Protein AF-A0A9P7B4D4-F1 (afdb_monomer_lite)

Foldseek 3Di:
DDDDDDDDDDDDDDDDDDDDDDDDDPPPPDDQAAEEAEEEEEEAQLDALLLQVLLVVLLVVLCCVPCVVPRRYDYDYHYDGQQVPDSLSQLLALLSSLVSVLVVVVVVQVCCCPVVVHHHAEYEYEAAAQGLSSVLNNQLLQQLDVVHVCVRHQAAYYEYELYLLLADFAADDDVSVVCLVCQLVLSANRSCLSNVNDALAFQVLPLDDDDDDDDDDDDDDDPDDDDDDDTHGRPSLVLLDPVFSSNVSLLRYNFYEFEAELDQAPPHDRCRRQLHQDNLSVQLLVQQVVQCVVVVHDDDLFGDSVSSQKDWDADPPALWTQDMDGRDPPDDDDDDDDDPPPPPPPCPPDPPPVDDPLLQDLVNDPDPSVVSNVSNVCCVPCVVVVCVVSSVVSVVSNVVSVVSSQVVCCVQPNNDSQSSCVSSPNHVVVSVVVSCVSPVVVVVVVVVPPPPPPPPVPPDDDDDDDDDDDDDDDDDDDDDDDDDDDDDDDDDDDDDDDDDDDDDDDDDDDHADDDDDDDDDDDDDDDDDPDFDQDDADVVHDSSGGDGDPSSSSSSRSVVSSPNYDYTYGYLSVQNNCSSLLSLSDVVDPSSPSNSSNSSVVSNVGDD

Organism: Rhodotorula mucilaginosa (NCBI:txid5537)

Radius of gyration: 33.35 Å; chains: 1; bounding box: 118×88×103 Å

Structure (mmCIF, N/CA/C/O backbone):
data_AF-A0A9P7B4D4-F1
#
_entry.id   AF-A0A9P7B4D4-F1
#
loop_
_atom_site.group_PDB
_atom_site.id
_atom_site.type_symbol
_atom_site.label_atom_id
_atom_site.label_alt_id
_atom_site.label_comp_id
_atom_site.label_asym_id
_atom_site.label_entity_id
_atom_site.label_seq_id
_atom_site.pdbx_PDB_ins_code
_atom_site.Cartn_x
_atom_site.Cartn_y
_atom_site.Cartn_z
_atom_site.occupancy
_atom_site.B_iso_or_equiv
_atom_site.auth_seq_id
_atom_site.auth_comp_id
_atom_site.auth_asym_id
_atom_site.auth_atom_id
_atom_site.pdbx_PDB_model_num
ATOM 1 N N . MET A 1 1 ? -53.592 37.866 4.572 1.00 34.03 1 MET A N 1
ATOM 2 C CA . MET A 1 1 ? -54.495 38.786 5.312 1.00 34.03 1 MET A CA 1
ATOM 3 C C . MET A 1 1 ? -55.635 37.975 5.930 1.00 34.03 1 MET A C 1
ATOM 5 O O . MET A 1 1 ? -55.735 36.798 5.616 1.00 34.03 1 MET A O 1
ATOM 9 N N . ARG A 1 2 ? -56.373 38.544 6.894 1.00 35.59 2 ARG A N 1
ATOM 10 C CA . ARG A 1 2 ? -57.181 37.814 7.898 1.00 35.59 2 ARG A CA 1
ATOM 11 C C . ARG A 1 2 ? -58.547 37.290 7.414 1.00 35.59 2 ARG A C 1
ATOM 13 O O . ARG A 1 2 ? -59.110 37.844 6.477 1.00 35.59 2 ARG A O 1
ATOM 20 N N . SER A 1 3 ? -59.061 36.355 8.230 1.00 31.11 3 SER A N 1
ATOM 21 C CA . SER A 1 3 ? -60.468 36.033 8.574 1.00 31.11 3 SER A CA 1
ATOM 22 C C . SER A 1 3 ? -60.905 34.637 8.102 1.00 31.11 3 SER A C 1
ATOM 24 O O . SER A 1 3 ? -60.964 34.397 6.907 1.00 31.11 3 SER A O 1
ATOM 26 N N . ALA A 1 4 ? -61.019 33.618 8.966 1.00 38.03 4 ALA A N 1
ATOM 27 C CA . ALA A 1 4 ? -61.872 33.428 10.159 1.00 38.03 4 ALA A CA 1
ATOM 28 C C . ALA A 1 4 ? -63.280 32.895 9.826 1.00 38.03 4 ALA A C 1
ATOM 30 O O . ALA A 1 4 ? -64.055 33.569 9.156 1.00 38.03 4 ALA A O 1
ATOM 31 N N . SER A 1 5 ? -63.614 31.719 10.370 1.00 34.28 5 SER A N 1
ATOM 32 C CA . SER A 1 5 ? -64.987 31.263 10.627 1.00 34.28 5 SER A CA 1
ATOM 33 C C . SER A 1 5 ? -64.995 30.241 11.776 1.00 34.28 5 SER A C 1
ATOM 35 O O . SER A 1 5 ? -63.969 29.618 12.049 1.00 34.28 5 SER A O 1
ATOM 37 N N . ILE A 1 6 ? -66.130 30.122 12.469 1.00 35.72 6 ILE A N 1
ATOM 38 C CA . ILE A 1 6 ? -66.329 29.400 13.738 1.00 35.72 6 ILE A CA 1
ATOM 39 C C . ILE A 1 6 ? -67.566 28.495 13.621 1.00 35.72 6 ILE A C 1
ATOM 41 O O . ILE A 1 6 ? -68.607 28.976 13.184 1.00 35.72 6 ILE A O 1
ATOM 45 N N . ALA A 1 7 ? -67.456 27.243 14.082 1.00 34.09 7 ALA A N 1
ATOM 46 C CA . ALA A 1 7 ? -68.512 26.407 14.693 1.00 34.09 7 ALA A CA 1
ATOM 47 C C . ALA A 1 7 ? -67.825 25.121 15.230 1.00 34.09 7 ALA A C 1
ATOM 49 O O . ALA A 1 7 ? -67.041 24.550 14.478 1.00 34.09 7 ALA A O 1
ATOM 50 N N . SER A 1 8 ? -67.877 24.636 16.483 1.00 31.42 8 SER A N 1
ATOM 51 C CA . SER A 1 8 ? -68.803 24.674 17.643 1.00 31.42 8 SER A CA 1
ATOM 52 C C . SER A 1 8 ? -69.839 23.537 17.694 1.00 31.42 8 SER A C 1
ATOM 54 O O . SER A 1 8 ? -70.574 23.402 16.721 1.00 31.42 8 SER A O 1
ATOM 56 N N . ILE A 1 9 ? -69.977 22.904 18.884 1.00 32.56 9 ILE A N 1
ATOM 57 C CA . ILE A 1 9 ? -71.101 22.045 19.367 1.00 32.56 9 ILE A CA 1
ATOM 58 C C . ILE A 1 9 ? -71.115 20.612 18.769 1.00 32.56 9 ILE A C 1
ATOM 60 O O . ILE A 1 9 ? -70.937 20.472 17.564 1.00 32.56 9 ILE A O 1
ATOM 64 N N . SER A 1 10 ? -71.321 19.501 19.502 1.00 33.03 10 SER A N 1
ATOM 65 C CA . SER A 1 10 ? -71.449 19.172 20.955 1.00 33.03 10 SER A CA 1
ATOM 66 C C . SER A 1 10 ? -71.414 17.625 21.093 1.00 33.03 10 SER A C 1
ATOM 68 O O . SER A 1 10 ? -71.948 16.966 20.204 1.00 33.03 10 SER A O 1
ATOM 70 N N . ASP A 1 11 ? -70.634 17.018 21.995 1.00 33.19 11 ASP A N 1
ATOM 71 C CA . ASP A 1 11 ? -70.982 16.530 23.361 1.00 33.19 11 ASP A CA 1
ATOM 72 C C . ASP A 1 11 ? -71.512 15.069 23.416 1.00 33.19 11 ASP A C 1
ATOM 74 O O . ASP A 1 11 ? -72.043 14.566 22.428 1.00 33.19 11 ASP A O 1
ATOM 78 N N . ASP A 1 12 ? -71.336 14.441 24.592 1.00 34.53 12 ASP A N 1
ATOM 79 C CA . ASP A 1 12 ? -71.962 13.204 25.121 1.00 34.53 12 ASP A CA 1
ATOM 80 C C . ASP A 1 12 ? -71.575 11.828 24.477 1.00 34.53 12 ASP A C 1
ATOM 82 O O . ASP A 1 12 ? -71.502 11.680 23.259 1.00 34.53 12 ASP A O 1
ATOM 86 N N . ASP A 1 13 ? -71.327 10.725 25.213 1.00 35.53 13 ASP A N 1
ATOM 87 C CA . ASP A 1 13 ? -71.170 10.559 26.672 1.00 35.53 13 ASP A CA 1
ATOM 88 C C . ASP A 1 13 ? -70.490 9.221 27.093 1.00 35.53 13 ASP A C 1
ATOM 90 O O . ASP A 1 13 ? -70.300 8.310 26.287 1.00 35.53 13 ASP A O 1
ATOM 94 N N . ASP A 1 14 ? -70.207 9.123 28.398 1.00 33.12 14 ASP A N 1
ATOM 95 C CA . ASP A 1 14 ? -70.090 7.930 29.270 1.00 33.12 14 ASP A CA 1
ATOM 96 C C . ASP A 1 14 ? -68.997 6.832 29.095 1.00 33.12 14 ASP A C 1
ATOM 98 O O . ASP A 1 14 ? -69.112 5.814 28.411 1.00 33.12 14 ASP A O 1
ATOM 102 N N . ALA A 1 15 ? -67.941 7.020 29.892 1.00 34.09 15 ALA A N 1
ATOM 103 C CA . ALA A 1 15 ? -67.413 6.116 30.927 1.00 34.09 15 ALA A CA 1
ATOM 104 C C . ALA A 1 15 ? -67.677 4.584 30.916 1.00 34.09 15 ALA A C 1
ATOM 106 O O . ALA A 1 15 ? -68.796 4.094 31.040 1.00 34.09 15 ALA A O 1
ATOM 107 N N . SER A 1 16 ? -66.594 3.820 31.143 1.00 32.81 16 SER A N 1
ATOM 108 C CA . SER A 1 16 ? -66.600 2.807 32.217 1.00 32.81 16 SER A CA 1
ATOM 109 C C . SER A 1 16 ? -65.213 2.642 32.859 1.00 32.81 16 SER A C 1
ATOM 111 O O . SER A 1 16 ? -64.184 2.638 32.185 1.00 32.81 16 SER A O 1
ATOM 113 N N . LEU A 1 17 ? -65.187 2.555 34.190 1.00 34.59 17 LEU A N 1
ATOM 114 C CA . LEU A 1 17 ? -63.979 2.408 35.007 1.00 34.59 17 LEU A CA 1
ATOM 115 C C . LEU A 1 17 ? -63.492 0.954 35.032 1.00 34.59 17 LEU A C 1
ATOM 117 O O . LEU A 1 17 ? -64.297 0.041 35.194 1.00 34.59 17 LEU A O 1
ATOM 121 N N . ASN A 1 18 ? -62.172 0.755 35.063 1.00 33.47 18 ASN A N 1
ATOM 122 C CA . ASN A 1 18 ? -61.581 -0.289 35.903 1.00 33.47 18 ASN A CA 1
ATOM 123 C C . ASN A 1 18 ? -60.125 0.038 36.256 1.00 33.47 18 ASN A C 1
ATOM 125 O O . ASN A 1 18 ? -59.271 0.166 35.383 1.00 33.47 18 ASN A O 1
ATOM 129 N N . ALA A 1 19 ? -59.849 0.155 37.554 1.00 38.03 19 ALA A N 1
ATOM 130 C CA . ALA A 1 19 ? -58.504 0.309 38.089 1.00 38.03 19 ALA A CA 1
ATOM 131 C C . ALA A 1 19 ? -58.008 -1.040 38.624 1.00 38.03 19 ALA A C 1
ATOM 133 O O . ALA A 1 19 ? -58.619 -1.617 39.521 1.00 38.03 19 ALA A O 1
ATOM 134 N N . ALA A 1 20 ? -56.872 -1.512 38.114 1.00 30.28 20 ALA A N 1
ATOM 135 C CA . ALA A 1 20 ? -56.096 -2.597 38.706 1.00 30.28 20 ALA A CA 1
ATOM 136 C C . ALA A 1 20 ? -54.604 -2.282 38.532 1.00 30.28 20 ALA A C 1
ATOM 138 O O . ALA A 1 20 ? -54.183 -1.777 37.493 1.00 30.28 20 ALA A O 1
ATOM 139 N N . ALA A 1 21 ? -53.824 -2.505 39.587 1.00 32.91 21 ALA A N 1
ATOM 140 C CA . ALA A 1 21 ? -52.443 -2.044 39.685 1.00 32.91 21 ALA A CA 1
ATOM 141 C C . ALA A 1 21 ? -51.414 -3.060 39.146 1.00 32.91 21 ALA A C 1
ATOM 143 O O . ALA A 1 21 ? -51.726 -4.225 38.928 1.00 32.91 21 ALA A O 1
ATOM 144 N N . ALA A 1 22 ? -50.161 -2.591 39.074 1.00 29.94 22 ALA A N 1
ATOM 145 C CA . ALA A 1 22 ? -48.915 -3.347 38.909 1.00 29.94 22 ALA A CA 1
ATOM 146 C C . ALA A 1 22 ? -48.637 -3.991 37.534 1.00 29.94 22 ALA A C 1
ATOM 148 O O . ALA A 1 22 ? -49.051 -5.109 37.244 1.00 29.94 22 ALA A O 1
ATOM 149 N N . THR A 1 23 ? -47.713 -3.393 36.775 1.00 28.77 23 THR A N 1
ATOM 150 C CA . THR A 1 23 ? -46.283 -3.787 36.820 1.00 28.77 23 THR A CA 1
ATOM 151 C C . THR A 1 23 ? -45.472 -2.904 35.869 1.00 28.77 23 THR A C 1
ATOM 153 O O . THR A 1 23 ? -45.767 -2.822 34.681 1.00 28.77 23 THR A O 1
ATOM 156 N N . THR A 1 24 ? -44.425 -2.252 36.377 1.00 37.12 24 THR A N 1
ATOM 157 C CA . THR A 1 24 ? -43.549 -1.383 35.579 1.00 37.12 24 THR A CA 1
ATOM 158 C C . THR A 1 24 ? -42.581 -2.213 34.732 1.00 37.12 24 THR A C 1
ATOM 160 O O . THR A 1 24 ? -41.469 -2.510 35.163 1.00 37.12 24 THR A O 1
ATOM 163 N N . THR A 1 25 ? -42.967 -2.581 33.511 1.00 31.73 25 THR A N 1
ATOM 164 C CA . THR A 1 25 ? -42.003 -3.059 32.511 1.00 31.73 25 THR A CA 1
ATOM 165 C C . THR A 1 25 ? -41.431 -1.864 31.760 1.00 31.73 25 THR A C 1
ATOM 167 O O . THR A 1 25 ? -42.049 -1.369 30.817 1.00 31.73 25 THR A O 1
ATOM 170 N N . ASN A 1 26 ? -40.235 -1.418 32.158 1.00 36.41 26 ASN A N 1
ATOM 171 C CA . ASN A 1 26 ? -39.405 -0.530 31.342 1.00 36.41 26 ASN A CA 1
ATOM 172 C C . ASN A 1 26 ? -38.947 -1.288 30.088 1.00 36.41 26 ASN A C 1
ATOM 174 O O . ASN A 1 26 ? -37.824 -1.782 30.008 1.00 36.41 26 ASN A O 1
ATOM 178 N N . GLY A 1 27 ? -39.841 -1.390 29.107 1.00 32.78 27 GLY A N 1
ATOM 179 C CA . GLY A 1 27 ? -39.503 -1.747 27.740 1.00 32.78 27 GLY A CA 1
ATOM 180 C C . GLY A 1 27 ? -38.812 -0.563 27.083 1.00 32.78 27 GLY A C 1
ATOM 181 O O . GLY A 1 27 ? -39.428 0.146 26.291 1.00 32.78 27 GLY A O 1
ATOM 182 N N . THR A 1 28 ? -37.545 -0.328 27.432 1.00 36.25 28 THR A N 1
ATOM 183 C CA . THR A 1 28 ? -36.688 0.586 26.677 1.00 36.25 28 THR A CA 1
ATOM 184 C C . THR A 1 28 ? -36.480 -0.042 25.306 1.00 36.25 28 THR A C 1
ATOM 186 O O . THR A 1 28 ? -35.585 -0.863 25.120 1.00 36.25 28 THR A O 1
ATOM 189 N N . SER A 1 29 ? -37.358 0.292 24.359 1.00 37.47 29 SER A N 1
ATOM 190 C CA . SER A 1 29 ? -37.191 -0.092 22.964 1.00 37.47 29 SER A CA 1
ATOM 191 C C . SER A 1 29 ? -35.897 0.547 22.484 1.00 37.47 29 SER A C 1
ATOM 193 O O . SER A 1 29 ? -35.862 1.751 22.233 1.00 37.47 29 SER A O 1
ATOM 195 N N . ALA A 1 30 ? -34.829 -0.247 22.394 1.00 43.88 30 ALA A N 1
ATOM 196 C CA . ALA A 1 30 ? -33.636 0.164 21.681 1.00 43.88 30 ALA A CA 1
ATOM 197 C C . ALA A 1 30 ? -34.089 0.537 20.266 1.00 43.88 30 ALA A C 1
ATOM 199 O O . ALA A 1 30 ? -34.677 -0.285 19.563 1.00 43.88 30 ALA A O 1
ATOM 200 N N . ALA A 1 31 ? -33.909 1.801 19.885 1.00 49.59 31 ALA A N 1
ATOM 201 C CA . ALA A 1 31 ? -34.084 2.183 18.496 1.00 49.59 31 ALA A CA 1
ATOM 202 C C . ALA A 1 31 ? -33.074 1.362 17.687 1.00 49.59 31 ALA A C 1
ATOM 204 O O . ALA A 1 31 ? -31.909 1.304 18.079 1.00 49.59 31 ALA A O 1
ATOM 205 N N . ASN A 1 32 ? -33.519 0.709 16.610 1.00 55.78 32 ASN A N 1
ATOM 206 C CA . ASN A 1 32 ? -32.631 -0.063 15.742 1.00 55.78 32 ASN A CA 1
ATOM 207 C C . ASN A 1 32 ? -31.576 0.885 15.153 1.00 55.78 32 ASN A C 1
ATOM 209 O O . ASN A 1 32 ? -31.845 1.584 14.174 1.00 55.78 32 ASN A O 1
ATOM 213 N N . ALA A 1 33 ? -30.397 0.929 15.774 1.00 63.62 33 ALA A N 1
ATOM 214 C CA . ALA A 1 33 ? -29.238 1.619 15.239 1.00 63.62 33 ALA A CA 1
ATOM 215 C C . ALA A 1 33 ? -28.897 0.968 13.897 1.00 63.62 33 ALA A C 1
ATOM 217 O O . ALA A 1 33 ? -28.799 -0.254 13.815 1.00 63.62 33 ALA A O 1
ATOM 218 N N . SER A 1 34 ? -28.752 1.758 12.833 1.00 85.31 34 SER A N 1
ATOM 219 C CA . SER A 1 34 ? -28.406 1.175 11.535 1.00 85.31 34 SER A CA 1
ATOM 220 C C . SER A 1 34 ? -26.972 0.662 11.574 1.00 85.31 34 SER A C 1
ATOM 222 O O . SER A 1 34 ? -26.071 1.442 11.901 1.00 85.31 34 SER A O 1
ATOM 224 N N . THR A 1 35 ? -26.759 -0.601 11.207 1.00 92.06 35 THR A N 1
ATOM 225 C CA . THR A 1 35 ? -25.421 -1.178 11.066 1.00 92.06 35 THR A CA 1
ATOM 226 C C . THR A 1 35 ? -24.634 -0.423 10.000 1.00 92.06 35 THR A C 1
ATOM 228 O O . THR A 1 35 ? -25.135 -0.121 8.910 1.00 92.06 35 THR A O 1
ATOM 231 N N . VAL A 1 36 ? -23.381 -0.110 10.318 1.00 95.62 36 VAL A N 1
ATOM 232 C CA . VAL A 1 36 ? -22.453 0.607 9.448 1.00 95.62 36 VAL A CA 1
ATOM 233 C C . VAL A 1 36 ? -21.233 -0.257 9.158 1.00 95.62 36 VAL A C 1
ATOM 235 O O . VAL A 1 36 ? -20.595 -0.809 10.058 1.00 95.62 36 VAL A O 1
ATOM 238 N N . HIS A 1 37 ? -20.880 -0.319 7.880 1.00 97.00 37 HIS A N 1
ATOM 239 C CA . HIS A 1 37 ? -19.577 -0.750 7.410 1.00 97.00 37 HIS A CA 1
ATOM 240 C C . HIS A 1 37 ? -18.694 0.484 7.215 1.00 97.00 37 HIS A C 1
ATOM 242 O O . HIS A 1 37 ? -18.912 1.276 6.299 1.00 97.00 37 HIS A O 1
ATOM 248 N N . LEU A 1 38 ? -17.685 0.651 8.070 1.00 98.38 38 LEU A N 1
ATOM 249 C CA . LEU A 1 38 ? -16.694 1.717 7.944 1.00 98.38 38 LEU A CA 1
ATOM 250 C C . LEU A 1 38 ? -15.542 1.271 7.030 1.00 98.38 38 LEU A C 1
ATOM 252 O O . LEU A 1 38 ? -14.796 0.354 7.367 1.00 98.38 38 LEU A O 1
ATOM 256 N N . CYS A 1 39 ? -15.364 1.937 5.890 1.00 98.69 39 CYS A N 1
ATOM 257 C CA . CYS A 1 39 ? -14.216 1.760 5.003 1.00 98.69 39 CYS A CA 1
ATOM 258 C C . CYS A 1 39 ? -13.269 2.964 5.090 1.00 98.69 39 CYS A C 1
ATOM 260 O O . CYS A 1 39 ? -13.620 4.077 4.692 1.00 98.69 39 CYS A O 1
ATOM 262 N N . VAL A 1 40 ? -12.044 2.731 5.560 1.00 98.81 40 VAL A N 1
ATOM 263 C CA . VAL A 1 40 ? -11.001 3.751 5.745 1.00 98.81 40 VAL A CA 1
ATOM 264 C C . VAL A 1 40 ? -10.026 3.738 4.568 1.00 98.81 40 VAL A C 1
ATOM 266 O O . VAL A 1 40 ? -9.494 2.688 4.220 1.00 98.81 40 VAL A O 1
ATOM 269 N N . ILE A 1 41 ? -9.735 4.890 3.962 1.00 98.75 41 ILE A N 1
ATOM 270 C CA . ILE A 1 41 ? -8.826 5.003 2.809 1.00 98.75 41 ILE A CA 1
ATOM 271 C C . ILE A 1 41 ? -7.621 5.890 3.154 1.00 98.75 41 ILE A C 1
ATOM 273 O O . ILE A 1 41 ? -7.781 7.048 3.545 1.00 98.75 41 ILE A O 1
ATOM 277 N N . LEU A 1 42 ? -6.407 5.356 2.977 1.00 98.25 42 LEU A N 1
ATOM 278 C CA . LEU A 1 42 ? -5.131 6.010 3.289 1.00 98.25 42 LEU A CA 1
ATOM 279 C C . LEU A 1 42 ? -4.332 6.356 2.024 1.00 98.25 42 LEU A C 1
ATOM 281 O O . LEU A 1 42 ? -4.099 5.512 1.153 1.00 98.25 42 LEU A O 1
ATOM 285 N N . HIS A 1 43 ? -3.840 7.595 1.950 1.00 96.00 43 HIS A N 1
ATOM 286 C CA . HIS A 1 43 ? -3.005 8.072 0.846 1.00 96.00 43 HIS A CA 1
ATOM 287 C C . HIS A 1 43 ? -1.509 7.726 1.012 1.00 96.00 43 HIS A C 1
ATOM 289 O O . HIS A 1 43 ? -1.021 7.411 2.096 1.00 96.00 43 HIS A O 1
ATOM 295 N N . GLY A 1 44 ? -0.755 7.844 -0.085 1.00 92.06 44 GLY A N 1
ATOM 296 C CA . GLY A 1 44 ? 0.689 7.587 -0.130 1.00 92.06 44 GLY A CA 1
ATOM 297 C C . GLY A 1 44 ? 1.578 8.757 0.311 1.00 92.06 44 GLY A C 1
ATOM 298 O O . GLY A 1 44 ? 1.095 9.841 0.651 1.00 92.06 44 GLY A O 1
ATOM 299 N N . LEU A 1 45 ? 2.899 8.539 0.246 1.00 85.75 45 LEU A N 1
ATOM 300 C CA . LEU A 1 45 ? 3.943 9.531 0.547 1.00 85.75 45 LEU A CA 1
ATOM 301 C C . LEU A 1 45 ? 3.767 10.815 -0.282 1.00 85.75 45 LEU A C 1
ATOM 303 O O . LEU A 1 45 ? 3.471 10.755 -1.474 1.00 85.75 45 LEU A O 1
ATOM 307 N N . TRP A 1 46 ? 3.940 11.973 0.368 1.00 81.88 46 TRP A N 1
ATOM 308 C CA . TRP A 1 46 ? 3.655 13.308 -0.191 1.00 81.88 46 TRP A CA 1
ATOM 309 C C . TRP A 1 46 ? 2.223 13.489 -0.733 1.00 81.88 46 TRP A C 1
ATOM 311 O O . TRP A 1 46 ? 1.975 14.392 -1.532 1.00 81.88 46 TRP A O 1
ATOM 321 N N . GLY A 1 47 ? 1.287 12.630 -0.321 1.00 84.00 47 GLY A N 1
ATOM 322 C CA . GLY A 1 47 ? -0.099 12.666 -0.762 1.00 84.00 47 GLY A CA 1
ATOM 323 C C . GLY A 1 47 ? -1.024 13.553 0.066 1.00 84.00 47 GLY A C 1
ATOM 324 O O . GLY A 1 47 ? -0.620 14.201 1.028 1.00 84.00 47 GLY A O 1
ATOM 325 N N . SER A 1 48 ? -2.287 13.547 -0.348 1.00 91.19 48 SER A N 1
ATOM 326 C CA . SER A 1 48 ? -3.434 14.142 0.335 1.00 91.19 48 SER A CA 1
ATOM 327 C C . SER A 1 48 ? -4.687 13.303 0.025 1.00 91.19 48 SER A C 1
ATOM 329 O O . SER A 1 48 ? -4.634 12.478 -0.895 1.00 91.19 48 SER A O 1
ATOM 331 N N . PRO A 1 49 ? -5.825 13.513 0.714 1.00 94.38 49 PRO A N 1
ATOM 332 C CA . PRO A 1 49 ? -7.092 12.840 0.405 1.00 94.38 49 PRO A CA 1
ATOM 333 C C . PRO A 1 49 ? -7.505 12.901 -1.076 1.00 94.38 49 PRO A C 1
ATOM 335 O O . PRO A 1 49 ? -8.026 11.928 -1.615 1.00 94.38 49 PRO A O 1
ATOM 338 N N . ALA A 1 50 ? -7.191 13.997 -1.779 1.00 94.62 50 ALA A N 1
ATOM 339 C CA . ALA A 1 50 ? -7.501 14.158 -3.203 1.00 94.62 50 ALA A CA 1
ATOM 340 C C . ALA A 1 50 ? -6.845 13.088 -4.100 1.00 94.62 50 ALA A C 1
ATOM 342 O O . ALA A 1 50 ? -7.418 12.697 -5.112 1.00 94.62 50 ALA A O 1
ATOM 343 N N . HIS A 1 51 ? -5.674 12.565 -3.716 1.00 94.38 51 HIS A N 1
ATOM 344 C CA . HIS A 1 51 ? -4.955 11.526 -4.466 1.00 94.38 51 HIS A CA 1
ATOM 345 C C . HIS A 1 51 ? -5.624 10.145 -4.428 1.00 94.38 51 HIS A C 1
ATOM 347 O O . HIS A 1 51 ? -5.231 9.265 -5.192 1.00 94.38 51 HIS A O 1
ATOM 353 N N . VAL A 1 52 ? -6.591 9.944 -3.532 1.00 96.94 52 VAL A N 1
ATOM 354 C CA . VAL A 1 52 ? -7.365 8.703 -3.383 1.00 96.94 52 VAL A CA 1
ATOM 355 C C . VAL A 1 52 ? -8.872 8.946 -3.529 1.00 96.94 52 VAL A C 1
ATOM 357 O O . VAL A 1 52 ? -9.661 8.033 -3.307 1.00 96.94 52 VAL A O 1
ATOM 360 N N . ALA A 1 53 ? -9.284 10.148 -3.954 1.00 96.56 53 ALA A N 1
ATOM 361 C CA . ALA A 1 53 ? -10.692 10.507 -4.124 1.00 96.56 53 ALA A CA 1
ATOM 362 C C . ALA A 1 53 ? -11.432 9.534 -5.057 1.00 96.56 53 ALA A C 1
ATOM 364 O O . ALA A 1 53 ? -12.516 9.079 -4.718 1.00 96.56 53 ALA A O 1
ATOM 365 N N . TYR A 1 54 ? -10.803 9.096 -6.156 1.00 97.88 54 TYR A N 1
ATOM 366 C CA . TYR A 1 54 ? -11.447 8.153 -7.076 1.00 97.88 54 TYR A CA 1
ATOM 367 C C . TYR A 1 54 ? -11.725 6.768 -6.461 1.00 97.88 54 TYR A C 1
ATOM 369 O O . TYR A 1 54 ? -12.694 6.125 -6.856 1.00 97.88 54 TYR A O 1
ATOM 377 N N . LEU A 1 55 ? -10.935 6.318 -5.472 1.00 98.38 55 LEU A N 1
ATOM 378 C CA . LEU A 1 55 ? -11.242 5.094 -4.715 1.00 98.38 55 LEU A CA 1
ATOM 379 C C . LEU A 1 55 ? -12.550 5.271 -3.931 1.00 98.38 55 LEU A C 1
ATOM 381 O O . LEU A 1 55 ? -13.423 4.411 -4.004 1.00 98.38 55 LEU A O 1
ATOM 385 N N . LYS A 1 56 ? -12.720 6.414 -3.248 1.00 98.19 56 LYS A N 1
ATOM 386 C CA . LYS A 1 56 ? -13.970 6.764 -2.554 1.00 98.19 56 LYS A CA 1
ATOM 387 C C . LYS A 1 56 ? -15.145 6.877 -3.527 1.00 98.19 56 LYS A C 1
ATOM 389 O O . LYS A 1 56 ? -16.170 6.239 -3.310 1.00 98.19 56 LYS A O 1
ATOM 394 N N . ASP A 1 57 ? -14.993 7.652 -4.597 1.00 97.94 57 ASP A N 1
ATOM 395 C CA . ASP A 1 57 ? -16.071 7.942 -5.551 1.00 97.94 57 ASP A CA 1
ATOM 396 C C . ASP A 1 57 ? -16.510 6.696 -6.337 1.00 97.94 57 ASP A C 1
ATOM 398 O O . ASP A 1 57 ? -17.651 6.603 -6.787 1.00 97.94 57 ASP A O 1
ATOM 402 N N . SER A 1 58 ? -15.609 5.734 -6.545 1.00 98.00 58 SER A N 1
ATOM 403 C CA . SER A 1 58 ? -15.945 4.442 -7.146 1.00 98.00 58 SER A CA 1
ATOM 404 C C . SER A 1 58 ? -16.637 3.510 -6.160 1.00 98.00 58 SER A C 1
ATOM 406 O O . SER A 1 58 ? -17.689 2.959 -6.483 1.00 98.00 58 SER A O 1
ATOM 408 N N . LEU A 1 59 ? -16.116 3.404 -4.934 1.00 97.94 59 LEU A N 1
ATOM 409 C CA . LEU A 1 59 ? -16.711 2.563 -3.900 1.00 97.94 59 LEU A CA 1
ATOM 410 C C . LEU A 1 59 ? -18.127 3.021 -3.519 1.00 97.94 59 LEU A C 1
ATOM 412 O O . LEU A 1 59 ? -19.017 2.184 -3.402 1.00 97.94 59 LEU A O 1
ATOM 416 N N . LEU A 1 60 ? -18.366 4.332 -3.399 1.00 97.12 60 LEU A N 1
ATOM 417 C CA . LEU A 1 60 ? -19.705 4.873 -3.138 1.00 97.12 60 LEU A CA 1
ATOM 418 C C . LEU A 1 60 ? -20.688 4.562 -4.276 1.00 97.12 60 LEU A C 1
ATOM 420 O O . LEU A 1 60 ? -21.785 4.087 -4.005 1.00 97.12 60 LEU A O 1
ATOM 424 N N . ARG A 1 61 ? -20.284 4.724 -5.546 1.00 96.31 61 ARG A N 1
ATOM 425 C CA . ARG A 1 61 ? -21.128 4.342 -6.696 1.00 96.31 61 ARG A CA 1
ATOM 426 C C . ARG A 1 61 ? -21.461 2.850 -6.719 1.00 96.31 61 ARG A C 1
ATOM 428 O O . ARG A 1 61 ? -22.552 2.484 -7.135 1.00 96.31 61 ARG A O 1
ATOM 435 N N . GLN A 1 62 ? -20.537 1.982 -6.309 1.00 94.94 62 GLN A N 1
ATOM 436 C CA . GLN A 1 62 ? -20.804 0.540 -6.240 1.00 94.94 62 GLN A CA 1
ATOM 437 C C . GLN A 1 62 ? -21.698 0.187 -5.044 1.00 94.94 62 GLN A C 1
ATOM 439 O O . GLN A 1 62 ? -22.597 -0.636 -5.192 1.00 94.94 62 GLN A O 1
ATOM 444 N N . ALA A 1 63 ? -21.536 0.868 -3.905 1.00 93.50 63 ALA A N 1
ATOM 445 C CA . ALA A 1 63 ? -22.444 0.753 -2.765 1.00 93.50 63 ALA A CA 1
ATOM 446 C C . ALA A 1 63 ? -23.882 1.147 -3.143 1.00 93.50 63 ALA A C 1
ATOM 448 O O . ALA A 1 63 ? -24.811 0.398 -2.858 1.00 93.50 63 ALA A O 1
ATOM 449 N N . GLU A 1 64 ? -24.067 2.269 -3.847 1.00 92.38 64 GLU A N 1
ATOM 450 C CA . GLU A 1 64 ? -25.376 2.721 -4.348 1.00 92.38 64 GLU A CA 1
ATOM 451 C C . GLU A 1 64 ? -26.058 1.689 -5.261 1.00 92.38 64 GLU A C 1
ATOM 453 O O . GLU A 1 64 ? -27.282 1.598 -5.263 1.00 92.38 64 GLU A O 1
ATOM 458 N N . LEU A 1 65 ? -25.289 0.897 -6.017 1.00 90.62 65 LEU A N 1
ATOM 459 C CA . LEU A 1 65 ? -25.816 -0.146 -6.904 1.00 90.62 65 LEU A CA 1
ATOM 460 C C . LEU A 1 65 ? -26.096 -1.472 -6.181 1.00 90.62 65 LEU A C 1
ATOM 462 O O . LEU A 1 65 ? -27.074 -2.139 -6.508 1.00 90.62 65 LEU A O 1
ATOM 466 N N . GLN A 1 66 ? -25.245 -1.876 -5.233 1.00 86.44 66 GLN A N 1
ATOM 467 C CA . GLN A 1 66 ? -25.337 -3.188 -4.572 1.00 86.44 66 GLN A CA 1
ATOM 468 C C . GLN A 1 66 ? -26.171 -3.173 -3.281 1.00 86.44 66 GLN A C 1
ATOM 470 O O . GLN A 1 66 ? -26.712 -4.207 -2.896 1.00 86.44 66 GLN A O 1
ATOM 475 N N . LEU A 1 67 ? -26.304 -2.017 -2.623 1.00 84.69 67 LEU A N 1
ATOM 476 C CA . LEU A 1 67 ? -27.068 -1.849 -1.381 1.00 84.69 67 LEU A CA 1
ATOM 477 C C . LEU A 1 67 ? -28.434 -1.175 -1.589 1.00 84.69 67 LEU A C 1
ATOM 479 O O . LEU A 1 67 ? -29.146 -0.971 -0.612 1.00 84.69 67 LEU A O 1
ATOM 483 N N . ALA A 1 68 ? -28.832 -0.870 -2.832 1.00 76.12 68 ALA A N 1
ATOM 484 C CA . ALA A 1 68 ? -30.108 -0.212 -3.151 1.00 76.12 68 ALA A CA 1
ATOM 485 C C . ALA A 1 68 ? -31.338 -0.892 -2.515 1.00 76.12 68 ALA A C 1
ATOM 487 O O . ALA A 1 68 ? -32.246 -0.207 -2.046 1.00 76.12 68 ALA A O 1
ATOM 488 N N . ASP A 1 69 ? -31.334 -2.229 -2.469 1.00 69.81 69 ASP A N 1
ATOM 489 C CA . ASP A 1 69 ? -32.410 -3.057 -1.909 1.00 69.81 69 ASP A CA 1
ATOM 490 C C . ASP A 1 69 ? -32.102 -3.581 -0.484 1.00 69.81 69 ASP A C 1
ATOM 492 O O . ASP A 1 69 ? -32.903 -4.318 0.094 1.00 69.81 69 ASP A O 1
ATOM 496 N N . SER A 1 70 ? -30.946 -3.232 0.100 1.00 67.38 70 SER A N 1
ATOM 497 C CA . SER A 1 70 ? -30.486 -3.741 1.401 1.00 67.38 70 SER A CA 1
ATOM 498 C C . SER A 1 70 ? -30.722 -2.723 2.517 1.00 67.38 70 SER A C 1
ATOM 500 O O . SER A 1 70 ? -30.010 -1.729 2.638 1.00 67.38 70 SER A O 1
ATOM 502 N N . ALA A 1 71 ? -31.724 -2.976 3.362 1.00 64.75 71 ALA A N 1
ATOM 503 C CA . ALA A 1 71 ? -32.103 -2.059 4.440 1.00 64.75 71 ALA A CA 1
ATOM 504 C C . ALA A 1 71 ? -31.175 -2.103 5.674 1.00 64.75 71 ALA A C 1
ATOM 506 O O . ALA A 1 71 ? -31.178 -1.155 6.461 1.00 64.75 71 ALA A O 1
ATOM 507 N N . ASP A 1 72 ? -30.399 -3.179 5.852 1.00 76.81 72 ASP A N 1
ATOM 508 C CA . ASP A 1 72 ? -29.743 -3.480 7.134 1.00 76.81 72 ASP A CA 1
ATOM 509 C C . ASP A 1 72 ? -28.338 -2.878 7.297 1.00 76.81 72 ASP A C 1
ATOM 511 O O . ASP A 1 72 ? -27.937 -2.604 8.422 1.00 76.81 72 ASP A O 1
ATOM 515 N N . THR A 1 73 ? -27.562 -2.652 6.227 1.00 85.44 73 THR A N 1
ATOM 516 C CA . THR A 1 73 ? -26.165 -2.170 6.335 1.00 85.44 73 THR A CA 1
ATOM 517 C C . THR A 1 73 ? -25.885 -0.978 5.425 1.00 85.44 73 THR A C 1
ATOM 519 O O . THR A 1 73 ? -26.039 -1.063 4.209 1.00 85.44 73 THR A O 1
ATOM 522 N N . LYS A 1 74 ? -25.396 0.121 6.009 1.00 91.81 74 LYS A N 1
ATOM 523 C CA . LYS A 1 74 ? -24.908 1.312 5.291 1.00 91.81 74 LYS A CA 1
ATOM 524 C C . LYS A 1 74 ? -23.386 1.283 5.161 1.00 91.81 74 LYS A C 1
ATOM 526 O O . LYS A 1 74 ? -22.700 0.873 6.092 1.00 91.81 74 LYS A O 1
ATOM 531 N N . LEU A 1 75 ? -22.843 1.802 4.061 1.00 95.06 75 LEU A N 1
ATOM 532 C CA . LEU A 1 75 ? -21.401 2.031 3.920 1.00 95.06 75 LEU A CA 1
ATOM 533 C C . LEU A 1 75 ? -21.030 3.474 4.301 1.00 95.06 75 LEU A C 1
ATOM 535 O O . LEU A 1 75 ? -21.519 4.421 3.687 1.00 95.06 75 LEU A O 1
ATOM 539 N N . ALA A 1 76 ? -20.092 3.637 5.234 1.00 96.25 76 ALA A N 1
ATOM 540 C CA . ALA A 1 76 ? -19.411 4.900 5.515 1.00 96.25 76 ALA A CA 1
ATOM 541 C C . ALA A 1 76 ? -17.988 4.864 4.930 1.00 96.25 76 ALA A C 1
ATOM 543 O O . ALA A 1 76 ? -17.207 3.969 5.251 1.00 96.25 76 ALA A O 1
ATOM 544 N N . VAL A 1 77 ? -17.626 5.829 4.072 1.00 97.94 77 VAL A N 1
ATOM 545 C CA . VAL A 1 77 ? -16.287 5.898 3.447 1.00 97.94 77 VAL A CA 1
ATOM 546 C C . VAL A 1 77 ? -15.503 7.109 3.951 1.00 97.94 77 VAL A C 1
ATOM 548 O O . VAL A 1 77 ? -15.700 8.247 3.492 1.00 97.94 77 VAL A O 1
ATOM 551 N N . PHE A 1 78 ? -14.568 6.835 4.857 1.00 97.94 78 PHE A N 1
ATOM 552 C CA . PHE A 1 78 ? -13.689 7.810 5.491 1.00 97.94 78 PHE A CA 1
ATOM 553 C C . PHE A 1 78 ? -12.326 7.856 4.788 1.00 97.94 78 PHE A C 1
ATOM 555 O O . PHE A 1 78 ? -11.659 6.837 4.623 1.00 97.94 78 PHE A O 1
ATOM 562 N N . VAL A 1 79 ? -11.885 9.044 4.367 1.00 97.81 79 VAL A N 1
ATOM 563 C CA . VAL A 1 79 ? -10.560 9.239 3.753 1.00 97.81 79 VAL A CA 1
ATOM 564 C C . VAL A 1 79 ? -9.689 9.994 4.745 1.00 97.81 79 VAL A C 1
ATOM 566 O O . VAL A 1 79 ? -9.924 11.175 4.991 1.00 97.81 79 VAL A O 1
ATOM 569 N N . SER A 1 80 ? -8.685 9.311 5.291 1.00 95.81 80 SER A N 1
ATOM 570 C CA . SER A 1 80 ? -7.839 9.845 6.359 1.00 95.81 80 SER A CA 1
ATOM 571 C C . SER A 1 80 ? -7.056 11.081 5.910 1.00 95.81 80 SER A C 1
ATOM 573 O O . SER A 1 80 ? -6.416 11.086 4.849 1.00 95.81 80 SER A O 1
ATOM 575 N N . ALA A 1 81 ? -7.077 12.118 6.748 1.00 93.38 81 ALA A N 1
ATOM 576 C CA . ALA A 1 81 ? -6.332 13.359 6.560 1.00 93.38 81 ALA A CA 1
ATOM 577 C C . ALA A 1 81 ? -5.111 13.463 7.493 1.00 93.38 81 ALA A C 1
ATOM 579 O O . ALA A 1 81 ? -4.232 14.290 7.227 1.00 93.38 81 ALA A O 1
ATOM 580 N N . ALA A 1 82 ? -5.007 12.589 8.502 1.00 86.69 82 ALA A N 1
ATOM 581 C CA . ALA A 1 82 ? -4.003 12.523 9.571 1.00 86.69 82 ALA A CA 1
ATOM 582 C C . ALA A 1 82 ? -2.565 12.827 9.135 1.00 86.69 82 ALA A C 1
ATOM 584 O O . ALA A 1 82 ? -1.793 13.477 9.844 1.00 86.69 82 ALA A O 1
ATOM 585 N N . ASN A 1 83 ? -2.191 12.328 7.958 1.00 88.56 83 ASN A N 1
ATOM 586 C CA . ASN A 1 83 ? -0.833 12.396 7.433 1.00 88.56 83 ASN A CA 1
ATOM 587 C C . ASN A 1 83 ? -0.688 13.334 6.215 1.00 88.56 83 ASN A C 1
ATOM 589 O O . ASN A 1 83 ? 0.361 13.349 5.565 1.00 88.56 83 ASN A O 1
ATOM 593 N N . SER A 1 84 ? -1.712 14.150 5.937 1.00 84.81 84 SER A N 1
ATOM 594 C CA . SER A 1 84 ? -1.756 15.143 4.850 1.00 84.81 84 SER A CA 1
ATOM 595 C C . SER A 1 84 ? -1.434 16.577 5.296 1.00 84.81 84 SER A C 1
ATOM 597 O O . SER A 1 84 ? -1.014 17.391 4.471 1.00 84.81 84 SER A O 1
ATOM 599 N N . THR A 1 85 ? -1.547 16.876 6.598 1.00 74.50 85 THR A N 1
ATOM 600 C CA . THR A 1 85 ? -1.370 18.210 7.219 1.00 74.50 85 THR A CA 1
ATOM 601 C C . THR A 1 85 ? -0.066 18.909 6.819 1.00 74.50 85 THR A C 1
ATOM 603 O O . THR A 1 85 ? 0.011 20.133 6.733 1.00 74.50 85 THR A O 1
ATOM 606 N N . SER A 1 86 ? 0.983 18.139 6.525 1.00 71.94 86 SER A N 1
ATOM 607 C CA . SER A 1 86 ? 2.101 18.602 5.704 1.00 71.94 86 SER A CA 1
ATOM 608 C C . SER A 1 86 ? 2.782 17.419 5.025 1.00 71.94 86 SER A C 1
ATOM 610 O O . SER A 1 86 ? 2.787 16.314 5.569 1.00 71.94 86 SER A O 1
ATOM 612 N N . SER A 1 87 ? 3.466 17.667 3.902 1.00 64.88 87 SER A N 1
ATOM 613 C CA . SER A 1 87 ? 4.237 16.648 3.167 1.00 64.88 87 SER A CA 1
ATOM 614 C C . SER A 1 87 ? 5.263 15.886 4.022 1.00 64.88 87 SER A C 1
ATOM 616 O O . SER A 1 87 ? 5.730 14.833 3.598 1.00 64.88 87 SER A O 1
ATOM 618 N N . GLY A 1 88 ? 5.643 16.422 5.188 1.00 75.06 88 GLY A N 1
ATOM 619 C CA . GLY A 1 88 ? 6.591 15.811 6.115 1.00 75.06 88 GLY A CA 1
ATOM 620 C C . GLY A 1 88 ? 5.980 14.920 7.199 1.00 75.06 88 GLY A C 1
ATOM 621 O O . GLY A 1 88 ? 6.752 14.284 7.904 1.00 75.06 88 GLY A O 1
ATOM 622 N N . HIS A 1 89 ? 4.653 14.846 7.373 1.00 81.38 89 HIS A N 1
ATOM 623 C CA . HIS A 1 89 ? 4.057 13.991 8.421 1.00 81.38 89 HIS A CA 1
ATOM 624 C C . HIS A 1 89 ? 4.344 12.505 8.168 1.00 81.38 89 HIS A C 1
ATOM 626 O O . HIS A 1 89 ? 4.702 11.782 9.091 1.00 81.38 89 HIS A O 1
ATOM 632 N N . LEU A 1 90 ? 4.336 12.091 6.897 1.00 82.06 90 LEU A N 1
ATOM 633 C CA . LEU A 1 90 ? 4.743 10.752 6.459 1.00 82.06 90 LEU A CA 1
ATOM 634 C C . LEU A 1 90 ? 6.256 10.475 6.556 1.00 82.06 90 LEU A C 1
ATOM 636 O O . LEU A 1 90 ? 6.701 9.438 6.075 1.00 82.06 90 LEU A O 1
ATOM 640 N N . TYR A 1 91 ? 7.069 11.364 7.141 1.00 86.94 91 TYR A N 1
ATOM 641 C CA . TYR A 1 91 ? 8.483 11.088 7.457 1.00 86.94 91 TYR A CA 1
ATOM 642 C C . TYR A 1 91 ? 8.651 10.540 8.888 1.00 86.94 91 TYR A C 1
ATOM 644 O O . TYR A 1 91 ? 9.718 10.034 9.239 1.00 86.94 91 TYR A O 1
ATOM 652 N N . ASP A 1 92 ? 7.596 10.624 9.705 1.00 88.19 92 ASP A N 1
ATOM 653 C CA . ASP A 1 92 ? 7.631 10.354 11.145 1.00 88.19 92 ASP A CA 1
ATOM 654 C C . ASP A 1 92 ? 7.718 8.863 11.511 1.00 88.19 92 ASP A C 1
ATOM 656 O O . ASP A 1 92 ? 7.799 8.536 12.688 1.00 88.19 92 ASP A O 1
ATOM 660 N N . GLY A 1 93 ? 7.747 7.969 10.523 1.00 91.38 93 GLY A N 1
ATOM 661 C CA . GLY A 1 93 ? 7.721 6.522 10.700 1.00 91.38 93 GLY A CA 1
ATOM 662 C C . GLY A 1 93 ? 6.315 5.932 10.593 1.00 91.38 93 GLY A C 1
ATOM 663 O O . GLY A 1 93 ? 5.322 6.604 10.877 1.00 91.38 93 GLY A O 1
ATOM 664 N N . PHE A 1 94 ? 6.221 4.678 10.144 1.00 94.25 94 PHE A N 1
ATOM 665 C CA . PHE A 1 94 ? 4.952 3.962 9.948 1.00 94.25 94 PHE A CA 1
ATOM 666 C C . PHE A 1 94 ? 4.136 3.894 11.243 1.00 94.25 94 PHE A C 1
ATOM 668 O O . PHE A 1 94 ? 2.921 4.054 11.210 1.00 94.25 94 PHE A O 1
ATOM 675 N N . ASP A 1 95 ? 4.839 3.721 12.358 1.00 93.19 95 ASP A N 1
ATOM 676 C CA . ASP A 1 95 ? 4.360 3.704 13.734 1.00 93.19 95 ASP A CA 1
ATOM 677 C C . ASP A 1 95 ? 3.656 5.016 14.120 1.00 93.19 95 ASP A C 1
ATOM 679 O O . ASP A 1 95 ? 2.459 5.019 14.409 1.00 93.19 95 ASP A O 1
ATOM 683 N N . VAL A 1 96 ? 4.341 6.160 14.013 1.00 93.31 96 VAL A N 1
ATOM 684 C CA . VAL A 1 96 ? 3.742 7.473 14.335 1.00 93.31 96 VAL A CA 1
ATOM 685 C C . VAL A 1 96 ? 2.636 7.857 13.345 1.00 93.31 96 VAL A C 1
ATOM 687 O O . VAL A 1 96 ? 1.654 8.496 13.723 1.00 93.31 96 VAL A O 1
ATOM 690 N N . CYS A 1 97 ? 2.767 7.469 12.074 1.00 94.94 97 CYS A N 1
ATOM 691 C CA . CYS A 1 97 ? 1.735 7.718 11.067 1.00 94.94 97 CYS A CA 1
ATOM 692 C C . CYS A 1 97 ? 0.462 6.904 11.331 1.00 94.94 97 CYS A C 1
ATOM 694 O O . CYS A 1 97 ? -0.632 7.406 11.073 1.00 94.94 97 CYS A O 1
ATOM 696 N N . ALA A 1 98 ? 0.600 5.675 11.831 1.00 96.44 98 ALA A N 1
ATOM 697 C CA . ALA A 1 98 ? -0.514 4.785 12.126 1.00 96.44 98 ALA A CA 1
ATOM 698 C C . ALA A 1 98 ? -1.261 5.181 13.398 1.00 96.44 98 ALA A C 1
ATOM 700 O O . ALA A 1 98 ? -2.484 5.132 13.387 1.00 96.44 98 ALA A O 1
ATOM 701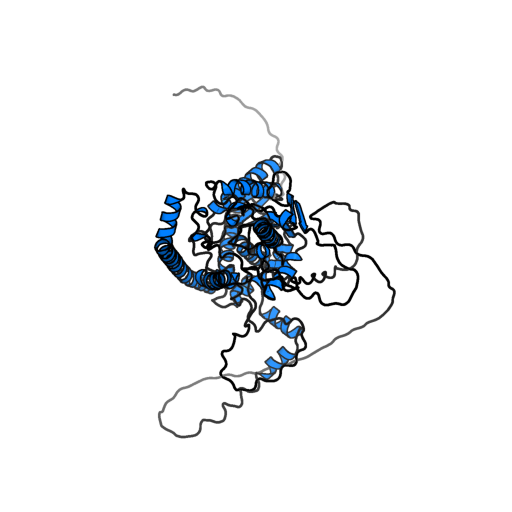 N N . GLU A 1 99 ? -0.577 5.655 14.443 1.00 94.94 99 GLU A N 1
ATOM 702 C CA . GLU A 1 99 ? -1.250 6.192 15.638 1.00 94.94 99 GLU A CA 1
ATOM 703 C C . GLU A 1 99 ? -2.235 7.312 15.286 1.00 94.94 99 GLU A C 1
ATOM 705 O O . GLU A 1 99 ? -3.384 7.266 15.706 1.00 94.94 99 GLU A O 1
ATOM 710 N N . ARG A 1 100 ? -1.844 8.261 14.424 1.00 95.38 100 ARG A N 1
ATOM 711 C CA . ARG A 1 100 ? -2.752 9.336 13.975 1.00 95.38 100 ARG A CA 1
ATOM 712 C C . ARG A 1 100 ? -3.932 8.825 13.151 1.00 95.38 100 ARG A C 1
ATOM 714 O O . ARG A 1 100 ? -5.018 9.384 13.222 1.00 95.38 100 ARG A O 1
ATOM 721 N N . VAL A 1 101 ? -3.713 7.787 12.340 1.00 97.56 101 VAL A N 1
ATOM 722 C CA . VAL A 1 101 ? -4.793 7.133 11.585 1.00 97.56 101 VAL A CA 1
ATOM 723 C C . VAL A 1 101 ? -5.757 6.447 12.548 1.00 97.56 101 VAL A C 1
ATOM 725 O O . VAL A 1 101 ? -6.960 6.541 12.359 1.00 97.56 101 VAL A O 1
ATOM 728 N N . VAL A 1 102 ? -5.249 5.799 13.595 1.00 97.81 102 VAL A N 1
ATOM 729 C CA . VAL A 1 102 ? -6.070 5.160 14.629 1.00 97.81 102 VAL A CA 1
ATOM 730 C C . VAL A 1 102 ? -6.850 6.199 15.443 1.00 97.81 102 VAL A C 1
ATOM 732 O O . VAL A 1 102 ? -8.032 5.985 15.681 1.00 97.81 102 VAL A O 1
ATOM 735 N N . GLU A 1 103 ? -6.248 7.345 15.775 1.00 96.50 103 GLU A N 1
ATOM 736 C CA . GLU A 1 103 ? -6.945 8.486 16.394 1.00 96.50 103 GLU A CA 1
ATOM 737 C C . GLU A 1 103 ? -8.094 9.014 15.508 1.00 96.50 103 GLU A C 1
ATOM 739 O O . GLU A 1 103 ? -9.178 9.288 16.018 1.00 96.50 103 GLU A O 1
ATOM 744 N N . GLU A 1 104 ? -7.905 9.107 14.183 1.00 97.69 104 GLU A N 1
ATOM 745 C CA . GLU A 1 104 ? -8.990 9.456 13.248 1.00 97.69 104 GLU A CA 1
ATOM 746 C C . GLU A 1 104 ? -10.062 8.357 13.123 1.00 97.69 104 GLU A C 1
ATOM 748 O O . GLU A 1 104 ? -11.239 8.679 12.987 1.00 97.69 104 GLU A O 1
ATOM 753 N N . ILE A 1 105 ? -9.686 7.074 13.184 1.00 98.44 105 ILE A N 1
ATOM 754 C CA . ILE A 1 105 ? -10.639 5.949 13.154 1.00 98.44 105 ILE A CA 1
ATOM 755 C C . ILE A 1 105 ? -11.529 5.966 14.397 1.00 98.44 105 ILE A C 1
ATOM 757 O O . ILE A 1 105 ? -12.742 5.829 14.269 1.00 98.44 105 ILE A O 1
ATOM 761 N N . ASP A 1 106 ? -10.945 6.153 15.582 1.00 97.81 106 ASP A N 1
ATOM 762 C CA . ASP A 1 106 ? -11.701 6.228 16.836 1.00 97.81 106 ASP A CA 1
ATOM 763 C C . ASP A 1 106 ? -12.678 7.413 16.822 1.00 97.81 106 ASP A C 1
ATOM 765 O O . ASP A 1 106 ? -13.850 7.246 17.161 1.00 97.81 106 ASP A O 1
ATOM 769 N N . ALA A 1 107 ? -12.226 8.581 16.350 1.00 98.00 107 ALA A N 1
ATOM 770 C CA . ALA A 1 107 ? -13.069 9.765 16.210 1.00 98.00 107 ALA A CA 1
ATOM 771 C C . ALA A 1 107 ? -14.215 9.566 15.200 1.00 98.00 107 ALA A C 1
ATOM 773 O O . ALA A 1 107 ? -15.333 9.998 15.463 1.00 98.00 107 ALA A O 1
ATOM 774 N N . GLU A 1 108 ? -13.981 8.896 14.067 1.00 97.88 108 GLU A N 1
ATOM 775 C CA . GLU A 1 108 ? -15.038 8.621 13.081 1.00 97.88 108 GLU A CA 1
ATOM 776 C C . GLU A 1 108 ? -16.048 7.578 13.591 1.00 97.88 108 GLU A C 1
ATOM 778 O O . GLU A 1 108 ? -17.247 7.726 13.356 1.00 97.88 108 GLU A O 1
ATOM 783 N N . VAL A 1 109 ? -15.607 6.562 14.344 1.00 97.50 109 VAL A N 1
ATOM 784 C CA . VAL A 1 109 ? -16.512 5.608 15.016 1.00 97.50 109 VAL A CA 1
ATOM 785 C C . VAL A 1 109 ? -17.385 6.324 16.056 1.00 97.50 109 VAL A C 1
ATOM 787 O O . VAL A 1 109 ? -18.598 6.107 16.085 1.00 97.50 109 VAL A O 1
ATOM 790 N N . GLU A 1 110 ? -16.806 7.212 16.872 1.00 96.88 110 GLU A N 1
ATOM 791 C CA . GLU A 1 110 ? -17.557 8.037 17.830 1.00 96.88 110 GLU A CA 1
ATOM 792 C C . GLU A 1 110 ? -18.535 8.985 17.120 1.00 96.88 110 GLU A C 1
ATOM 794 O O . GLU A 1 110 ? -19.684 9.125 17.549 1.00 96.88 110 GLU A O 1
ATOM 799 N N . ARG A 1 111 ? -18.126 9.590 16.000 1.00 97.12 111 ARG A N 1
ATOM 800 C CA . ARG A 1 111 ? -18.967 10.477 15.187 1.00 97.12 111 ARG A CA 1
ATOM 801 C C . ARG A 1 111 ? -20.176 9.741 14.601 1.00 97.12 111 ARG A C 1
ATOM 803 O O . ARG A 1 111 ? -21.301 10.211 14.745 1.00 97.12 111 ARG A O 1
ATOM 810 N N . ILE A 1 112 ? -19.976 8.561 14.011 1.00 96.19 112 ILE A N 1
ATOM 811 C CA . ILE A 1 112 ? -21.061 7.716 13.479 1.00 96.19 112 ILE A CA 1
ATOM 812 C C . ILE A 1 112 ? -22.057 7.331 14.590 1.00 96.19 112 ILE A C 1
ATOM 814 O O . ILE A 1 112 ? -23.272 7.391 14.383 1.00 96.19 112 ILE A O 1
ATOM 818 N N . ALA A 1 113 ? -21.563 6.991 15.783 1.00 94.69 113 ALA A N 1
ATOM 819 C CA . ALA A 1 113 ? -22.414 6.638 16.918 1.00 94.69 113 ALA A CA 1
ATOM 820 C C . ALA A 1 113 ? -23.199 7.836 17.484 1.00 94.69 113 ALA A C 1
ATOM 822 O O . ALA A 1 113 ? -24.377 7.700 17.815 1.00 94.69 113 ALA A O 1
ATOM 823 N N . SER A 1 114 ? -22.563 9.005 17.596 1.00 94.31 114 SER A N 1
ATOM 824 C CA . SER A 1 114 ? -23.129 10.185 18.269 1.00 94.31 114 SER A CA 1
ATOM 825 C C . SER A 1 114 ? -23.958 11.102 17.362 1.00 94.31 114 SER A C 1
ATOM 827 O O . SER A 1 114 ? -24.969 11.637 17.818 1.00 94.31 114 SER A O 1
ATOM 829 N N . GLU A 1 115 ? -23.572 11.276 16.095 1.00 92.81 115 GLU A N 1
ATOM 830 C CA . GLU A 1 115 ? -24.254 12.165 15.141 1.00 92.81 115 GLU A CA 1
ATOM 831 C C . GLU A 1 115 ? -25.283 11.426 14.274 1.00 92.81 115 GLU A C 1
ATOM 833 O O . GLU A 1 115 ? -26.347 11.971 13.981 1.00 92.81 115 GLU A O 1
ATOM 838 N N . GLU A 1 116 ? -24.978 10.193 13.855 1.00 89.31 116 GLU A N 1
ATOM 839 C CA . GLU A 1 116 ? -25.811 9.426 12.912 1.00 89.31 116 GLU A CA 1
ATOM 840 C C . GLU A 1 116 ? -26.643 8.324 13.589 1.00 89.31 116 GLU A C 1
ATOM 842 O O . GLU A 1 116 ? -27.542 7.760 12.960 1.00 89.31 116 GLU A O 1
ATOM 847 N N . GLY A 1 117 ? -26.360 8.005 14.859 1.00 88.31 117 GLY A N 1
ATOM 848 C CA . GLY A 1 117 ? -26.992 6.894 15.580 1.00 88.31 117 GLY A CA 1
ATOM 849 C C . GLY A 1 117 ? -26.682 5.519 14.974 1.00 88.31 117 GLY A C 1
ATOM 850 O O . GLY A 1 117 ? -27.463 4.580 15.142 1.00 88.31 117 GLY A O 1
ATOM 851 N N . GLY A 1 118 ? -25.586 5.406 14.218 1.00 91.31 118 GLY A N 1
ATOM 852 C CA . GLY A 1 118 ? -25.141 4.164 13.591 1.00 91.31 118 GLY A CA 1
ATOM 853 C C . GLY A 1 118 ? -24.224 3.355 14.506 1.00 91.31 118 GLY A C 1
ATOM 854 O O . GLY A 1 118 ? -23.502 3.915 15.324 1.00 91.31 118 GLY A O 1
ATOM 855 N N . THR A 1 119 ? -24.213 2.033 14.350 1.00 95.38 119 THR A N 1
ATOM 856 C CA . THR A 1 119 ? -23.227 1.167 15.024 1.00 95.38 119 THR A CA 1
ATOM 857 C C . THR A 1 119 ? -22.283 0.591 13.982 1.00 95.38 119 THR A C 1
ATOM 859 O O . THR A 1 119 ? -22.731 -0.040 13.027 1.00 95.38 119 THR A O 1
ATOM 862 N N . VAL A 1 120 ? -20.977 0.820 14.133 1.00 96.94 120 VAL A N 1
ATOM 863 C CA . VAL A 1 120 ? -19.970 0.226 13.244 1.00 96.94 120 VAL A CA 1
ATOM 864 C C . VAL A 1 120 ? -19.789 -1.240 13.628 1.00 96.94 120 VAL A C 1
ATOM 866 O O . VAL A 1 120 ? -19.218 -1.526 14.674 1.00 96.94 120 VAL A O 1
ATOM 869 N N . GLU A 1 121 ? -20.267 -2.155 12.785 1.00 96.62 121 GLU A N 1
ATOM 870 C CA . GLU A 1 121 ? -20.128 -3.610 12.989 1.00 96.62 121 GLU A CA 1
ATOM 871 C C . GLU A 1 121 ? -19.217 -4.261 11.942 1.00 96.62 121 GLU A C 1
ATOM 873 O O . GLU A 1 121 ? -18.727 -5.363 12.166 1.00 96.62 121 GLU A O 1
ATOM 878 N N . LYS A 1 122 ? -18.931 -3.574 10.828 1.00 97.81 122 LYS A N 1
ATOM 879 C CA . LYS A 1 122 ? -17.993 -4.017 9.785 1.00 97.81 122 LYS A CA 1
ATOM 880 C C . LYS A 1 122 ? -16.900 -2.978 9.548 1.00 97.81 122 LYS A C 1
ATOM 882 O O . LYS A 1 122 ? -17.164 -1.774 9.562 1.00 97.81 122 LYS A O 1
ATOM 887 N N . PHE A 1 123 ? -15.683 -3.432 9.266 1.00 98.75 123 PHE A N 1
ATOM 888 C CA . PHE A 1 123 ? -14.526 -2.575 9.015 1.00 98.75 123 PHE A CA 1
ATOM 889 C C . PHE A 1 123 ? -13.709 -3.027 7.804 1.00 98.75 123 PHE A C 1
ATOM 891 O O . PHE A 1 123 ? -13.324 -4.190 7.688 1.00 98.75 123 PHE A O 1
ATOM 898 N N . SER A 1 124 ? -13.356 -2.075 6.946 1.00 98.88 124 SER A N 1
ATOM 899 C CA . SER A 1 124 ? -12.418 -2.254 5.838 1.00 98.88 124 SER A CA 1
ATOM 900 C C . SER A 1 124 ? -11.357 -1.160 5.838 1.00 98.88 124 SER A C 1
ATOM 902 O O . SER A 1 124 ? -11.615 -0.028 6.250 1.00 98.88 124 SER A O 1
ATOM 904 N N . ILE A 1 125 ? -10.165 -1.469 5.326 1.00 98.88 125 ILE A N 1
ATOM 905 C CA . ILE A 1 125 ? -9.100 -0.478 5.152 1.00 98.88 125 ILE A CA 1
ATOM 906 C C . ILE A 1 125 ? -8.374 -0.645 3.815 1.00 98.88 125 ILE A C 1
ATOM 908 O O . ILE A 1 125 ? -8.014 -1.746 3.394 1.00 98.88 125 ILE A O 1
ATOM 912 N N . VAL A 1 126 ? -8.152 0.481 3.144 1.00 98.81 126 VAL A N 1
ATOM 913 C CA . VAL A 1 126 ? -7.560 0.578 1.809 1.00 98.81 126 VAL A CA 1
ATOM 914 C C . VAL A 1 126 ? -6.343 1.490 1.875 1.00 98.81 126 VAL A C 1
ATOM 916 O O . VAL A 1 126 ? -6.441 2.628 2.327 1.00 98.81 126 VAL A O 1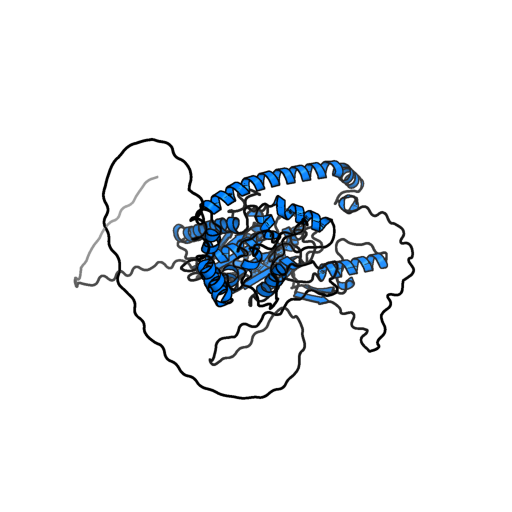
ATOM 919 N N . GLY A 1 127 ? -5.188 1.028 1.405 1.00 98.44 127 GLY A N 1
ATOM 920 C CA . GLY A 1 127 ? -3.952 1.807 1.430 1.00 98.44 127 GLY A CA 1
ATOM 921 C C . GLY A 1 127 ? -3.297 1.948 0.062 1.00 98.44 127 GLY A C 1
ATOM 922 O O . GLY A 1 127 ? -2.940 0.958 -0.571 1.00 98.44 127 GLY A O 1
ATOM 923 N N . TYR A 1 128 ? -3.070 3.182 -0.382 1.00 98.12 128 TYR A N 1
ATOM 924 C CA . TYR A 1 128 ? -2.297 3.463 -1.592 1.00 98.12 128 TYR A CA 1
ATOM 925 C C . TYR A 1 128 ? -0.827 3.758 -1.254 1.00 98.12 128 TYR A C 1
ATOM 927 O O . TYR A 1 128 ? -0.527 4.616 -0.418 1.00 98.12 128 TYR A O 1
ATOM 935 N N . SER A 1 129 ? 0.107 3.091 -1.940 1.00 96.12 129 SER A N 1
ATOM 936 C CA . SER A 1 129 ? 1.553 3.276 -1.782 1.00 96.12 129 SER A CA 1
ATOM 937 C C . SER A 1 129 ? 1.970 3.084 -0.313 1.00 96.12 129 SER A C 1
ATOM 939 O O . SER A 1 129 ? 1.590 2.085 0.303 1.00 96.12 129 SER A O 1
ATOM 941 N N . LEU A 1 130 ? 2.704 4.026 0.283 1.00 95.62 130 LEU A N 1
ATOM 942 C CA . LEU A 1 130 ? 3.046 4.033 1.713 1.00 95.62 130 LEU A CA 1
ATOM 943 C C . LEU A 1 130 ? 1.827 3.836 2.643 1.00 95.62 130 LEU A C 1
ATOM 945 O O . LEU A 1 130 ? 1.967 3.217 3.698 1.00 95.62 130 LEU A O 1
ATOM 949 N N . GLY A 1 131 ? 0.634 4.289 2.240 1.00 97.31 131 GLY A N 1
ATOM 950 C CA . GLY A 1 131 ? -0.602 4.124 3.005 1.00 97.31 131 GLY A CA 1
ATOM 951 C C . GLY A 1 131 ? -0.942 2.661 3.309 1.00 97.31 131 GLY A C 1
ATOM 952 O O . GLY A 1 131 ? -1.455 2.383 4.383 1.00 97.31 131 GLY A O 1
ATOM 953 N N . GLY A 1 132 ? -0.588 1.706 2.441 1.00 98.00 132 GLY A N 1
ATOM 954 C CA . GLY A 1 132 ? -0.801 0.273 2.708 1.00 98.00 132 GLY A CA 1
ATOM 955 C C . GLY A 1 132 ? 0.092 -0.297 3.813 1.00 98.00 132 GLY A C 1
ATOM 956 O O . GLY A 1 132 ? -0.334 -1.166 4.570 1.00 98.00 132 GLY A O 1
ATOM 957 N N . VAL A 1 133 ? 1.309 0.235 3.968 1.00 98.06 133 VAL A N 1
ATOM 958 C CA . VAL A 1 133 ? 2.208 -0.152 5.069 1.00 98.06 133 VAL A CA 1
ATOM 959 C C . VAL A 1 133 ? 1.726 0.463 6.385 1.00 98.06 133 VAL A C 1
ATOM 961 O O . VAL A 1 133 ? 1.673 -0.227 7.400 1.00 98.06 133 VAL A O 1
ATOM 964 N N . VAL A 1 134 ? 1.295 1.731 6.357 1.00 98.25 134 VAL A N 1
ATOM 965 C CA . VAL A 1 134 ? 0.682 2.405 7.518 1.00 98.25 134 VAL A CA 1
ATOM 966 C C . VAL A 1 134 ? -0.613 1.700 7.944 1.00 98.25 134 VAL A C 1
ATOM 968 O O . VAL A 1 134 ? -0.797 1.463 9.134 1.00 98.25 134 VAL A O 1
ATOM 971 N N . ALA A 1 135 ? -1.458 1.277 6.995 1.00 98.56 135 ALA A N 1
ATOM 972 C CA . ALA A 1 135 ? -2.658 0.484 7.270 1.00 98.56 135 ALA A CA 1
ATOM 973 C C . ALA A 1 135 ? -2.317 -0.811 8.023 1.00 98.56 135 ALA A C 1
ATOM 975 O O . ALA A 1 135 ? -2.905 -1.075 9.068 1.00 98.56 135 ALA A O 1
ATOM 976 N N . ARG A 1 136 ? -1.318 -1.580 7.561 1.00 98.19 136 ARG A N 1
ATOM 977 C CA . ARG A 1 136 ? -0.871 -2.804 8.254 1.00 98.19 136 ARG A CA 1
ATOM 978 C C . ARG A 1 136 ? -0.402 -2.531 9.690 1.00 98.19 136 ARG A C 1
ATOM 980 O O . ARG A 1 136 ? -0.637 -3.367 10.555 1.00 98.19 136 ARG A O 1
ATOM 987 N N . TYR A 1 137 ? 0.220 -1.380 9.969 1.00 98.25 137 TYR A N 1
ATOM 988 C CA . TYR A 1 137 ? 0.581 -1.012 11.347 1.00 98.25 137 TYR A CA 1
ATOM 989 C C . TYR A 1 137 ? -0.657 -0.653 12.177 1.00 98.25 137 TYR A C 1
ATOM 991 O O . TYR A 1 137 ? -0.807 -1.149 13.292 1.00 98.25 137 TYR A O 1
ATOM 999 N N . ALA A 1 138 ? -1.572 0.149 11.621 1.00 98.62 138 ALA A N 1
ATOM 1000 C CA . ALA A 1 138 ? -2.826 0.525 12.276 1.00 98.62 138 ALA A CA 1
ATOM 1001 C C . ALA A 1 138 ? -3.650 -0.708 12.682 1.00 98.62 138 ALA A C 1
ATOM 1003 O O . ALA A 1 138 ? -4.147 -0.767 13.804 1.00 98.62 138 ALA A O 1
ATOM 1004 N N . LEU A 1 139 ? -3.706 -1.737 11.828 1.00 98.38 139 LEU A N 1
ATOM 1005 C CA . LEU A 1 139 ? -4.329 -3.021 12.161 1.00 98.38 139 LEU A CA 1
ATOM 1006 C C . LEU A 1 139 ? -3.711 -3.689 13.398 1.00 98.38 139 LEU A C 1
ATOM 1008 O O . LEU A 1 139 ? -4.452 -4.222 14.217 1.00 98.38 139 LEU A O 1
ATOM 1012 N N . GLY A 1 140 ? -2.387 -3.628 13.571 1.00 97.69 140 GLY A N 1
ATOM 1013 C CA . GLY A 1 140 ? -1.718 -4.165 14.760 1.00 97.69 140 GLY A CA 1
ATOM 1014 C C . GLY A 1 140 ? -2.047 -3.402 16.047 1.00 97.69 140 GLY A C 1
ATOM 1015 O O . GLY A 1 140 ? -2.200 -4.027 17.094 1.00 97.69 140 GLY A O 1
ATOM 1016 N N . ILE A 1 141 ? -2.223 -2.075 15.976 1.00 97.56 141 ILE A N 1
ATOM 1017 C CA . ILE A 1 141 ? -2.698 -1.264 17.114 1.00 97.56 141 ILE A CA 1
ATOM 1018 C C . ILE A 1 141 ? -4.153 -1.627 17.458 1.00 97.56 141 ILE A C 1
ATOM 1020 O O . ILE A 1 141 ? -4.485 -1.808 18.628 1.00 97.56 141 ILE A O 1
ATOM 1024 N N . LEU A 1 142 ? -5.029 -1.725 16.450 1.00 98.25 142 LEU A N 1
ATOM 1025 C CA . LEU A 1 142 ? -6.454 -2.047 16.618 1.00 98.25 142 LEU A CA 1
ATOM 1026 C C . LEU A 1 142 ? -6.660 -3.461 17.189 1.00 98.25 142 LEU A C 1
ATOM 1028 O O . LEU A 1 142 ? -7.476 -3.657 18.094 1.00 98.25 142 LEU A O 1
ATOM 1032 N N . ASP A 1 143 ? -5.902 -4.439 16.693 1.00 97.44 143 ASP A N 1
ATOM 1033 C CA . ASP A 1 143 ? -5.997 -5.836 17.117 1.00 97.44 143 ASP A CA 1
ATOM 1034 C C . ASP A 1 143 ? -5.497 -6.056 18.550 1.00 97.44 143 ASP A C 1
ATOM 1036 O O . ASP A 1 143 ? -6.129 -6.807 19.295 1.00 97.44 143 ASP A O 1
ATOM 1040 N N . SER A 1 144 ? -4.438 -5.349 18.959 1.00 96.00 144 SER A N 1
ATOM 1041 C CA . SER A 1 144 ? -3.816 -5.462 20.289 1.00 96.00 144 SER A CA 1
ATOM 1042 C C . SER A 1 144 ? -4.533 -4.726 21.423 1.00 96.00 144 SER A C 1
ATOM 1044 O O . SER A 1 144 ? -4.049 -4.728 22.557 1.00 96.00 144 SER A O 1
ATOM 1046 N N . ARG A 1 145 ? -5.682 -4.094 21.157 1.00 94.62 145 ARG A N 1
ATOM 1047 C CA . ARG A 1 145 ? -6.526 -3.520 22.215 1.00 94.62 145 ARG A CA 1
ATOM 1048 C C . ARG A 1 145 ? -7.055 -4.613 23.153 1.00 94.62 145 ARG A C 1
ATOM 1050 O O . ARG A 1 145 ? -7.165 -5.779 22.778 1.00 94.62 145 ARG A O 1
ATOM 1057 N N . SER A 1 146 ? -7.431 -4.219 24.369 1.00 91.12 146 SER A N 1
ATOM 1058 C CA . SER A 1 146 ? -8.113 -5.087 25.334 1.00 91.12 146 SER A CA 1
ATOM 1059 C C . SER A 1 146 ? -9.416 -4.417 25.799 1.00 91.12 146 SER A C 1
ATOM 1061 O O . SER A 1 146 ? -9.341 -3.454 26.564 1.00 91.12 146 SER A O 1
ATOM 1063 N N . PRO A 1 147 ? -10.599 -4.869 25.331 1.00 93.81 147 PRO A N 1
ATOM 1064 C CA . PRO A 1 147 ? -10.807 -5.890 24.298 1.00 93.81 147 PRO A CA 1
ATOM 1065 C C . PRO A 1 147 ? -10.318 -5.436 22.908 1.00 93.81 147 PRO A C 1
ATOM 1067 O O . PRO A 1 147 ? -10.191 -4.243 22.637 1.00 93.81 147 PRO A O 1
ATOM 1070 N N . SER A 1 148 ? -10.041 -6.398 22.024 1.00 96.38 148 SER A N 1
ATOM 1071 C CA . SER A 1 148 ? -9.582 -6.144 20.648 1.00 96.38 148 SER A CA 1
ATOM 1072 C C . SER A 1 148 ? -10.643 -5.377 19.852 1.00 96.38 148 SER A C 1
ATOM 1074 O O . SER A 1 148 ? -11.828 -5.683 19.986 1.00 96.38 148 SER A O 1
ATOM 1076 N N . PHE A 1 149 ? -10.257 -4.443 18.976 1.00 97.25 149 PHE A N 1
ATOM 1077 C CA . PHE A 1 149 ? -11.213 -3.758 18.086 1.00 97.25 149 PHE A CA 1
ATOM 1078 C C . PHE A 1 149 ? -12.017 -4.776 17.255 1.00 97.25 149 PHE A C 1
ATOM 1080 O O . PHE A 1 149 ? -13.244 -4.729 17.193 1.00 97.25 149 PHE A O 1
ATOM 1087 N N . PHE A 1 150 ? -11.327 -5.804 16.749 1.00 97.62 150 PHE A N 1
ATOM 1088 C CA . PHE A 1 150 ? -11.908 -6.916 15.991 1.00 97.62 150 PHE A CA 1
ATOM 1089 C C . PHE A 1 150 ? -12.555 -8.005 16.871 1.00 97.62 150 PHE A C 1
ATOM 1091 O O . PHE A 1 150 ? -12.583 -9.173 16.484 1.00 97.62 150 PHE A O 1
ATOM 1098 N N . SER A 1 151 ? -12.998 -7.663 18.087 1.00 95.75 151 SER A N 1
ATOM 1099 C CA . SER A 1 151 ? -13.859 -8.530 18.914 1.00 95.75 151 SER A CA 1
ATOM 1100 C C . SER A 1 151 ? -15.340 -8.158 18.819 1.00 95.75 151 SER A C 1
ATOM 1102 O O . SER A 1 151 ? -16.186 -9.032 18.980 1.00 95.75 151 SER A O 1
ATOM 1104 N N . ALA A 1 152 ? -15.639 -6.888 18.521 1.00 93.50 152 ALA A N 1
ATOM 1105 C CA . ALA A 1 152 ? -16.992 -6.380 18.291 1.00 93.50 152 ALA A CA 1
ATOM 1106 C C . ALA A 1 152 ? -17.261 -6.037 16.814 1.00 93.50 152 ALA A C 1
ATOM 1108 O O . ALA A 1 152 ? -18.415 -5.912 16.425 1.00 93.50 152 ALA A O 1
ATOM 1109 N N . ILE A 1 153 ? -16.206 -5.881 16.004 1.00 97.31 153 ILE A N 1
ATOM 1110 C CA . ILE A 1 153 ? -16.283 -5.389 14.624 1.00 97.31 153 ILE A CA 1
ATOM 1111 C C . ILE A 1 153 ? -15.676 -6.428 13.675 1.00 97.31 153 ILE A C 1
ATOM 1113 O O . ILE A 1 153 ? -14.528 -6.840 13.857 1.00 97.31 153 ILE A O 1
ATOM 1117 N N . GLU A 1 154 ? -16.430 -6.840 12.658 1.00 97.81 154 GLU A N 1
ATOM 1118 C CA . GLU A 1 154 ? -16.015 -7.775 11.611 1.00 97.81 154 GLU A CA 1
ATOM 1119 C C . GLU A 1 154 ? -15.027 -7.102 10.635 1.00 97.81 154 GLU A C 1
ATOM 1121 O O . GLU A 1 154 ? -15.390 -6.140 9.954 1.00 97.81 154 GLU A O 1
ATOM 1126 N N . PRO A 1 155 ? -13.774 -7.577 10.515 1.00 98.31 155 PRO A N 1
ATOM 1127 C CA . PRO A 1 155 ? -12.855 -7.101 9.486 1.00 98.31 155 PRO A CA 1
ATOM 1128 C C . PRO A 1 155 ? -13.187 -7.743 8.129 1.00 98.31 155 PRO A C 1
ATOM 1130 O O . PRO A 1 155 ? -13.053 -8.954 7.954 1.00 98.31 155 PRO A O 1
ATOM 1133 N N . VAL A 1 156 ? -13.588 -6.938 7.143 1.00 98.50 156 VAL A N 1
ATOM 1134 C CA . VAL A 1 156 ? -14.089 -7.425 5.846 1.00 98.50 156 VAL A CA 1
ATOM 1135 C C . VAL A 1 156 ? -13.018 -7.344 4.756 1.00 98.50 156 VAL A C 1
ATOM 1137 O O . VAL A 1 156 ? -12.477 -8.377 4.365 1.00 98.50 156 VAL A O 1
ATOM 1140 N N . ASN A 1 157 ? -12.643 -6.143 4.293 1.00 98.69 157 ASN A N 1
ATOM 1141 C CA . ASN A 1 157 ? -11.673 -5.965 3.203 1.00 98.69 157 ASN A CA 1
ATOM 1142 C C . ASN A 1 157 ? -10.399 -5.243 3.675 1.00 98.69 157 ASN A C 1
ATOM 1144 O O . ASN A 1 157 ? -10.446 -4.103 4.141 1.00 98.69 157 ASN A O 1
ATOM 1148 N N . PHE A 1 158 ? -9.241 -5.866 3.464 1.00 98.81 158 PHE A N 1
ATOM 1149 C CA . PHE A 1 158 ? -7.947 -5.189 3.424 1.00 98.81 158 PHE A CA 1
ATOM 1150 C C . PHE A 1 158 ? -7.503 -5.089 1.964 1.00 98.81 158 PHE A C 1
ATOM 1152 O O . PHE A 1 158 ? -7.364 -6.109 1.287 1.00 98.81 158 PHE A O 1
ATOM 1159 N N . THR A 1 159 ? -7.267 -3.879 1.455 1.00 98.88 159 THR A N 1
ATOM 1160 C CA . THR A 1 159 ? -6.761 -3.690 0.085 1.00 98.88 159 THR A CA 1
ATOM 1161 C C . THR A 1 159 ? -5.536 -2.786 0.047 1.00 98.88 159 THR A C 1
ATOM 1163 O O . THR A 1 159 ? -5.501 -1.743 0.698 1.00 98.88 159 THR A O 1
ATOM 1166 N N . THR A 1 160 ? -4.540 -3.132 -0.771 1.00 98.75 160 THR A N 1
ATOM 1167 C CA . THR A 1 160 ? -3.415 -2.228 -1.062 1.00 98.75 160 THR A CA 1
ATOM 1168 C C . THR A 1 160 ? -3.188 -2.009 -2.552 1.00 98.75 160 THR A C 1
ATOM 1170 O O . THR A 1 160 ? -3.375 -2.917 -3.357 1.00 98.75 160 THR A O 1
ATOM 1173 N N . PHE A 1 161 ? -2.758 -0.799 -2.916 1.00 98.75 161 PHE A N 1
ATOM 1174 C CA . PHE A 1 161 ? -2.455 -0.399 -4.292 1.00 98.75 161 PHE A CA 1
ATOM 1175 C C . PHE A 1 161 ? -1.021 0.118 -4.397 1.00 98.75 161 PHE A C 1
ATOM 1177 O O . PHE A 1 161 ? -0.692 1.150 -3.810 1.00 98.75 161 PHE A O 1
ATOM 1184 N N . ALA A 1 162 ? -0.177 -0.576 -5.163 1.00 97.81 162 ALA A N 1
ATOM 1185 C CA . ALA A 1 162 ? 1.241 -0.269 -5.364 1.00 97.81 162 ALA A CA 1
ATOM 1186 C C . ALA A 1 162 ? 2.011 -0.023 -4.048 1.00 97.81 162 ALA A C 1
ATOM 1188 O O . ALA A 1 162 ? 2.829 0.892 -3.953 1.00 97.81 162 ALA A O 1
ATOM 1189 N N . SER A 1 163 ? 1.721 -0.806 -3.005 1.00 98.12 163 SER A N 1
ATOM 1190 C CA . SER A 1 163 ? 2.314 -0.648 -1.673 1.00 98.12 163 SER A CA 1
ATOM 1191 C C . SER A 1 163 ? 3.608 -1.452 -1.508 1.00 98.12 163 SER A C 1
ATOM 1193 O O . SER A 1 163 ? 3.643 -2.615 -1.893 1.00 98.12 163 SER A O 1
ATOM 1195 N N . PRO A 1 164 ? 4.668 -0.889 -0.900 1.00 96.94 164 PRO A N 1
ATOM 1196 C CA . PRO A 1 164 ? 5.939 -1.585 -0.705 1.00 96.94 164 PRO A CA 1
ATOM 1197 C C . PRO A 1 164 ? 5.874 -2.516 0.516 1.00 96.94 164 PRO A C 1
ATOM 1199 O O . PRO A 1 164 ? 6.418 -2.204 1.577 1.00 96.94 164 PRO A O 1
ATOM 1202 N N . ALA A 1 165 ? 5.166 -3.639 0.392 1.00 95.56 165 ALA A N 1
ATOM 1203 C CA . ALA A 1 165 ? 4.777 -4.495 1.517 1.00 95.56 165 ALA A CA 1
ATOM 1204 C C . ALA A 1 165 ? 5.959 -5.124 2.287 1.00 95.56 165 ALA A C 1
ATOM 1206 O O . ALA A 1 165 ? 5.807 -5.442 3.472 1.00 95.56 165 ALA A O 1
ATOM 1207 N N . ILE A 1 166 ? 7.124 -5.247 1.638 1.00 96.50 166 ILE A N 1
ATOM 1208 C CA . ILE A 1 166 ? 8.399 -5.727 2.214 1.00 96.50 166 ILE A CA 1
ATOM 1209 C C . ILE A 1 166 ? 9.509 -4.658 2.183 1.00 96.50 166 ILE A C 1
ATOM 1211 O O . ILE A 1 166 ? 10.707 -4.952 2.186 1.00 96.50 166 ILE A O 1
ATOM 1215 N N . GLY A 1 167 ? 9.119 -3.387 2.066 1.00 94.50 167 GLY A N 1
ATOM 1216 C CA . GLY A 1 167 ? 10.057 -2.282 1.888 1.00 94.50 167 GLY A CA 1
ATOM 1217 C C . GLY A 1 167 ? 10.714 -2.277 0.507 1.00 94.50 167 GLY A C 1
ATOM 1218 O O . GLY A 1 167 ? 10.148 -2.766 -0.474 1.00 94.50 167 GLY A O 1
ATOM 1219 N N . MET A 1 168 ? 11.896 -1.672 0.416 1.00 92.00 168 MET A N 1
ATOM 1220 C CA . MET A 1 168 ? 12.657 -1.498 -0.825 1.00 92.00 168 MET A CA 1
ATOM 1221 C C . MET A 1 168 ? 13.826 -2.496 -0.904 1.00 92.00 168 MET A C 1
ATOM 1223 O O . MET A 1 168 ? 14.818 -2.318 -0.188 1.00 92.00 168 MET A O 1
ATOM 1227 N N . PRO A 1 169 ? 13.756 -3.532 -1.763 1.00 90.25 169 PRO A N 1
ATOM 1228 C CA . PRO A 1 169 ? 14.865 -4.461 -1.965 1.00 90.25 169 PRO A CA 1
ATOM 1229 C C . PRO A 1 169 ? 15.977 -3.814 -2.809 1.00 90.25 169 PRO A C 1
ATOM 1231 O O . PRO A 1 169 ? 15.809 -2.722 -3.368 1.00 90.25 169 PRO A O 1
ATOM 1234 N N . ARG A 1 170 ? 17.153 -4.443 -2.874 1.00 88.31 170 ARG A N 1
ATOM 1235 C CA . ARG A 1 170 ? 18.334 -3.854 -3.526 1.00 88.31 170 ARG A CA 1
ATOM 1236 C C . ARG A 1 170 ? 18.394 -4.254 -4.995 1.00 88.31 170 ARG A C 1
ATOM 1238 O O . ARG A 1 170 ? 18.219 -5.415 -5.325 1.00 88.31 170 ARG A O 1
ATOM 1245 N N . TYR A 1 171 ? 18.715 -3.306 -5.866 1.00 84.88 171 TYR A N 1
ATOM 1246 C CA . TYR A 1 171 ? 18.983 -3.570 -7.281 1.00 84.88 171 TYR A CA 1
ATOM 1247 C C . TYR A 1 171 ? 20.426 -3.205 -7.608 1.00 84.88 171 TYR A C 1
ATOM 1249 O O . TYR A 1 171 ? 20.974 -2.254 -7.039 1.00 84.88 171 TYR A O 1
ATOM 1257 N N . ASP A 1 172 ? 21.022 -3.944 -8.537 1.00 78.12 172 ASP A N 1
ATOM 1258 C CA . ASP A 1 172 ? 22.404 -3.734 -8.949 1.00 78.12 172 ASP A CA 1
ATOM 1259 C C . ASP A 1 172 ? 22.608 -2.390 -9.667 1.00 78.12 172 ASP A C 1
ATOM 1261 O O . ASP A 1 172 ? 21.729 -1.841 -10.336 1.00 78.12 172 ASP A O 1
ATOM 1265 N N . GLY A 1 173 ? 23.827 -1.863 -9.550 1.00 70.88 173 GLY A N 1
ATOM 1266 C CA . GLY A 1 173 ? 24.267 -0.663 -10.254 1.00 70.88 173 GLY A CA 1
ATOM 1267 C C . GLY A 1 173 ? 24.212 0.637 -9.444 1.00 70.88 173 GLY A C 1
ATOM 1268 O O . GLY A 1 173 ? 23.719 0.725 -8.317 1.00 70.88 173 GLY A O 1
ATOM 1269 N N . PHE A 1 174 ? 24.781 1.682 -10.051 1.00 50.41 174 PHE A N 1
ATOM 1270 C CA . PHE A 1 174 ? 25.057 2.962 -9.394 1.00 50.41 174 PHE A CA 1
ATOM 1271 C C . PHE A 1 174 ? 23.788 3.734 -9.006 1.00 50.41 174 PHE A C 1
ATOM 1273 O O . PHE A 1 174 ? 23.669 4.194 -7.872 1.00 50.41 174 PHE A O 1
ATOM 1280 N N . TRP A 1 175 ? 22.827 3.864 -9.927 1.00 62.22 175 TRP A N 1
ATOM 1281 C CA . TRP A 1 175 ? 21.626 4.672 -9.693 1.00 62.22 175 TRP A CA 1
ATOM 1282 C C . TRP A 1 175 ? 20.711 4.097 -8.601 1.00 62.22 175 TRP A C 1
ATOM 1284 O O . TRP A 1 175 ? 20.392 4.858 -7.686 1.00 62.22 175 TRP A O 1
ATOM 1294 N N . PRO A 1 176 ? 20.339 2.798 -8.595 1.00 71.69 176 PRO A N 1
ATOM 1295 C CA . PRO A 1 176 ? 19.550 2.233 -7.498 1.00 71.69 176 PRO A CA 1
ATOM 1296 C C . PRO A 1 176 ? 20.269 2.336 -6.148 1.00 71.69 176 PRO A C 1
ATOM 1298 O O . PRO A 1 176 ? 19.656 2.713 -5.151 1.00 71.69 176 PRO A O 1
ATOM 1301 N N . SER A 1 177 ? 21.587 2.107 -6.119 1.00 65.75 177 SER A N 1
ATOM 1302 C CA . SER A 1 177 ? 22.406 2.275 -4.910 1.00 65.75 177 SER A CA 1
ATOM 1303 C C . SER A 1 177 ? 22.395 3.714 -4.377 1.00 65.75 177 SER A C 1
ATOM 1305 O O . SER A 1 177 ? 22.280 3.926 -3.167 1.00 65.75 177 SER A O 1
ATOM 1307 N N . TRP A 1 178 ? 22.466 4.711 -5.265 1.00 49.88 178 TRP A N 1
ATOM 1308 C CA . TRP A 1 178 ? 22.394 6.128 -4.901 1.00 49.88 178 TRP A CA 1
ATOM 1309 C C . TRP A 1 178 ? 20.997 6.528 -4.406 1.00 49.88 178 TRP A C 1
ATOM 1311 O O . TRP A 1 178 ? 20.881 7.162 -3.356 1.00 49.88 178 TRP A O 1
ATOM 1321 N N . PHE A 1 179 ? 19.932 6.098 -5.094 1.00 64.62 179 PHE A N 1
ATOM 1322 C CA . PHE A 1 179 ? 18.552 6.323 -4.648 1.00 64.62 179 PHE A CA 1
ATOM 1323 C C . PHE A 1 179 ? 18.260 5.650 -3.302 1.00 64.62 179 PHE A C 1
ATOM 1325 O O . PHE A 1 179 ? 17.597 6.259 -2.466 1.00 64.62 179 PHE A O 1
ATOM 1332 N N . ARG A 1 180 ? 18.816 4.459 -3.042 1.00 65.69 180 ARG A N 1
ATOM 1333 C CA . ARG A 1 180 ? 18.743 3.784 -1.738 1.00 65.69 180 ARG A CA 1
ATOM 1334 C C . ARG A 1 180 ? 19.413 4.599 -0.636 1.00 65.69 180 ARG A C 1
ATOM 1336 O O . ARG A 1 180 ? 18.791 4.855 0.391 1.00 65.69 180 ARG A O 1
ATOM 1343 N N . TYR A 1 181 ? 20.657 5.036 -0.852 1.00 56.34 181 TYR A N 1
ATOM 1344 C CA . TYR A 1 181 ? 21.393 5.862 0.114 1.00 56.34 181 TYR A CA 1
ATOM 1345 C C . TYR A 1 181 ? 20.659 7.172 0.432 1.00 56.34 181 TYR A C 1
ATOM 1347 O O . TYR A 1 181 ? 20.591 7.586 1.592 1.00 56.34 181 TYR A O 1
ATOM 1355 N N . LEU A 1 182 ? 20.106 7.822 -0.595 1.00 56.50 182 LEU A N 1
ATOM 1356 C CA . LEU A 1 182 ? 19.411 9.094 -0.452 1.00 56.50 182 LEU A CA 1
ATOM 1357 C C . LEU A 1 182 ? 18.025 8.917 0.189 1.00 56.50 182 LEU A C 1
ATOM 1359 O O . LEU A 1 182 ? 17.696 9.614 1.147 1.00 56.50 182 LEU A O 1
ATOM 1363 N N . GLY A 1 183 ? 17.233 7.955 -0.287 1.00 61.88 183 GLY A N 1
ATOM 1364 C CA . GLY A 1 183 ? 15.884 7.664 0.204 1.00 61.88 183 GLY A CA 1
ATOM 1365 C C . GLY A 1 183 ? 15.866 7.225 1.667 1.00 61.88 183 GLY A C 1
ATOM 1366 O O . GLY A 1 183 ? 15.034 7.705 2.435 1.00 61.88 183 GLY A O 1
ATOM 1367 N N . SER A 1 184 ? 16.842 6.415 2.093 1.00 62.94 184 SER A N 1
ATOM 1368 C CA . SER A 1 184 ? 16.946 5.974 3.489 1.00 62.94 184 SER A CA 1
ATOM 1369 C C . SER A 1 184 ? 17.382 7.071 4.472 1.00 62.94 184 SER A C 1
ATOM 1371 O O . SER A 1 184 ? 17.490 6.803 5.666 1.00 62.94 184 SER A O 1
ATOM 1373 N N . ARG A 1 185 ? 17.708 8.283 3.991 1.00 62.47 185 ARG A N 1
ATOM 1374 C CA . ARG A 1 185 ? 18.154 9.422 4.821 1.00 62.47 185 ARG A CA 1
ATOM 1375 C C . ARG A 1 185 ? 17.286 10.674 4.657 1.00 62.47 185 ARG A C 1
ATOM 1377 O O . ARG A 1 185 ? 17.084 11.384 5.634 1.00 62.47 185 ARG A O 1
ATOM 1384 N N . LEU A 1 186 ? 16.747 10.945 3.464 1.00 66.94 186 LEU A N 1
ATOM 1385 C CA . LEU A 1 186 ? 15.893 12.118 3.214 1.00 66.94 186 LEU A CA 1
ATOM 1386 C C . LEU A 1 186 ? 14.445 11.960 3.703 1.00 66.94 186 LEU A C 1
ATOM 1388 O O . LEU A 1 186 ? 13.757 12.968 3.840 1.00 66.94 186 LEU A O 1
ATOM 1392 N N . LEU A 1 187 ? 13.990 10.733 3.973 1.00 75.50 187 LEU A N 1
ATOM 1393 C CA . LEU A 1 187 ? 12.635 10.438 4.462 1.00 75.50 187 LEU A CA 1
ATOM 1394 C C . LEU A 1 187 ? 12.583 10.182 5.983 1.00 75.50 187 LEU A C 1
ATOM 1396 O O . LEU A 1 187 ? 11.631 9.575 6.466 1.00 75.50 187 LEU A O 1
ATOM 1400 N N . SER A 1 188 ? 13.604 10.616 6.737 1.00 85.88 188 SER A N 1
ATOM 1401 C CA . SER A 1 188 ? 13.709 10.441 8.200 1.00 85.88 188 SER A CA 1
ATOM 1402 C C . SER A 1 188 ? 13.443 8.985 8.650 1.00 85.88 188 SER A C 1
ATOM 1404 O O . SER A 1 188 ? 13.959 8.056 8.020 1.00 85.88 188 SER A O 1
ATOM 1406 N N . ARG A 1 189 ? 12.665 8.763 9.721 1.00 88.62 189 ARG A N 1
ATOM 1407 C CA . ARG A 1 189 ? 12.332 7.439 10.278 1.00 88.62 189 ARG A CA 1
ATOM 1408 C C . ARG A 1 189 ? 11.624 6.540 9.264 1.00 88.62 189 ARG A C 1
ATOM 1410 O O . ARG A 1 189 ? 12.016 5.385 9.129 1.00 88.62 189 ARG A O 1
ATOM 1417 N N . THR A 1 190 ? 10.688 7.077 8.478 1.00 89.12 190 THR A N 1
ATOM 1418 C CA . THR A 1 190 ? 10.026 6.332 7.387 1.00 89.12 190 THR A CA 1
ATOM 1419 C C . THR A 1 190 ? 11.041 5.794 6.376 1.00 89.12 190 THR A C 1
ATOM 1421 O O . THR A 1 190 ? 10.927 4.660 5.920 1.00 89.12 190 THR A O 1
ATOM 1424 N N . GLY A 1 191 ? 12.072 6.579 6.046 1.00 86.88 191 GLY A N 1
ATOM 1425 C CA . GLY A 1 191 ? 13.168 6.139 5.179 1.00 86.88 191 GLY A CA 1
ATOM 1426 C C . GLY A 1 191 ? 14.021 5.033 5.796 1.00 86.88 191 GLY A C 1
ATOM 1427 O O . GLY A 1 191 ? 14.482 4.149 5.082 1.00 86.88 191 GLY A O 1
ATOM 1428 N N . GLN A 1 192 ? 14.227 5.050 7.111 1.00 88.75 192 GLN A N 1
ATOM 1429 C CA . GLN A 1 192 ? 14.960 3.984 7.795 1.00 88.75 192 GLN A CA 1
ATOM 1430 C C . GLN A 1 192 ? 14.159 2.678 7.767 1.00 88.75 192 GLN A C 1
ATOM 1432 O O . GLN A 1 192 ? 14.690 1.671 7.310 1.00 88.75 192 GLN A O 1
ATOM 1437 N N . GLN A 1 193 ? 12.876 2.726 8.136 1.00 92.12 193 GLN A N 1
ATOM 1438 C CA . GLN A 1 193 ? 11.983 1.562 8.150 1.00 92.12 193 GLN A CA 1
ATOM 1439 C C . GLN A 1 193 ? 11.763 0.968 6.751 1.00 92.12 193 GLN A C 1
ATOM 1441 O O . GLN A 1 193 ? 11.862 -0.240 6.568 1.00 92.12 193 GLN A O 1
ATOM 1446 N N . LEU A 1 194 ? 11.540 1.803 5.728 1.00 91.50 194 LEU A N 1
ATOM 1447 C CA . LEU A 1 194 ? 11.313 1.347 4.347 1.00 91.50 194 LEU A CA 1
ATOM 1448 C C . LEU A 1 194 ? 12.520 0.604 3.740 1.00 91.50 194 LEU A C 1
ATOM 1450 O O . LEU A 1 194 ? 12.353 -0.187 2.813 1.00 91.50 194 LEU A O 1
ATOM 1454 N N . TYR A 1 195 ? 13.725 0.860 4.249 1.00 90.31 195 TYR A N 1
ATOM 1455 C CA . TYR A 1 195 ? 14.974 0.234 3.808 1.00 90.31 195 TYR A CA 1
ATOM 1456 C C . TYR A 1 195 ? 15.585 -0.706 4.866 1.00 90.31 195 TYR A C 1
ATOM 1458 O O . TYR A 1 195 ? 16.778 -1.007 4.769 1.00 90.31 195 TYR A O 1
ATOM 1466 N N . GLU A 1 196 ? 14.799 -1.133 5.865 1.00 91.50 196 GLU A N 1
ATOM 1467 C CA . GLU A 1 196 ? 15.213 -2.029 6.962 1.00 91.50 196 GLU A CA 1
ATOM 1468 C C . GLU A 1 196 ? 16.524 -1.596 7.639 1.00 91.50 196 GLU A C 1
ATOM 1470 O O . GLU A 1 196 ? 17.483 -2.356 7.783 1.00 91.50 196 GLU A O 1
ATOM 1475 N N . ARG A 1 197 ? 16.605 -0.308 7.979 1.00 88.19 197 ARG A N 1
ATOM 1476 C CA . ARG A 1 197 ? 17.739 0.299 8.696 1.00 88.19 197 ARG A CA 1
ATOM 1477 C C . ARG A 1 197 ? 17.405 0.667 10.137 1.00 88.19 197 ARG A C 1
ATOM 1479 O O . ARG A 1 197 ? 18.259 1.223 10.825 1.00 88.19 197 ARG A O 1
ATOM 1486 N N . ASP A 1 198 ? 16.167 0.437 10.542 1.00 88.75 198 ASP A N 1
ATOM 1487 C CA . ASP A 1 198 ? 15.678 0.571 11.901 1.00 88.75 198 ASP A CA 1
ATOM 1488 C C . ASP A 1 198 ? 15.946 -0.701 12.720 1.00 88.75 198 ASP A C 1
ATOM 1490 O O . ASP A 1 198 ? 16.155 -1.785 12.183 1.00 88.75 198 ASP A O 1
ATOM 1494 N N . SER A 1 199 ? 15.920 -0.543 14.039 1.00 87.00 199 SER A N 1
ATOM 1495 C CA . SER A 1 199 ? 15.844 -1.626 15.015 1.00 87.00 199 SER A CA 1
ATOM 1496 C C . SER A 1 199 ? 14.604 -1.330 15.853 1.00 87.00 199 SER A C 1
ATOM 1498 O O . SER A 1 199 ? 14.534 -0.273 16.487 1.00 87.00 199 SER A O 1
ATOM 1500 N N . PHE A 1 200 ? 13.581 -2.179 15.744 1.00 84.44 200 PHE A N 1
ATOM 1501 C CA . PHE A 1 200 ? 12.298 -2.011 16.436 1.00 84.44 200 PHE A CA 1
ATOM 1502 C C . PHE A 1 200 ? 12.151 -3.009 17.591 1.00 84.44 200 PHE A C 1
ATOM 1504 O O . PHE A 1 200 ? 11.642 -2.640 18.644 1.00 84.44 200 PHE A O 1
ATOM 1511 N N . LEU A 1 201 ? 12.676 -4.228 17.430 1.00 80.50 201 LEU A N 1
ATOM 1512 C CA . LEU A 1 201 ? 12.963 -5.152 18.531 1.00 80.50 201 LEU A CA 1
ATOM 1513 C C . LEU A 1 201 ? 14.486 -5.220 18.712 1.00 80.50 201 LEU A C 1
ATOM 1515 O O . LEU A 1 201 ? 15.187 -5.497 17.737 1.00 80.50 201 LEU A O 1
ATOM 1519 N N . SER A 1 202 ? 15.016 -4.957 19.911 1.00 70.81 202 SER A N 1
ATOM 1520 C CA . SER A 1 202 ? 16.471 -4.956 20.129 1.00 70.81 202 SER A CA 1
ATOM 1521 C C . SER A 1 202 ? 17.079 -6.356 19.970 1.00 70.81 202 SER A C 1
ATOM 1523 O O . SER A 1 202 ? 16.422 -7.379 20.167 1.00 70.81 202 SER A O 1
ATOM 1525 N N . GLY A 1 203 ? 18.361 -6.406 19.590 1.00 56.75 203 GLY A N 1
ATOM 1526 C CA . GLY A 1 203 ? 19.067 -7.660 19.292 1.00 56.75 203 GLY A CA 1
ATOM 1527 C C . GLY A 1 203 ? 19.177 -8.642 20.465 1.00 56.75 203 GLY A C 1
ATOM 1528 O O . GLY A 1 203 ? 19.392 -9.826 20.229 1.00 56.75 203 GLY A O 1
ATOM 1529 N N . GLU A 1 204 ? 18.983 -8.176 21.699 1.00 52.25 204 GLU A N 1
ATOM 1530 C CA . GLU A 1 204 ? 18.978 -8.994 22.922 1.00 52.25 204 GLU A CA 1
ATOM 1531 C C . GLU A 1 204 ? 17.784 -9.962 22.983 1.00 52.25 204 GLU A C 1
ATOM 1533 O O . GLU A 1 204 ? 17.881 -11.008 23.615 1.00 52.25 204 GLU A O 1
ATOM 1538 N N . PHE A 1 205 ? 16.698 -9.672 22.254 1.00 50.09 205 PHE A N 1
ATOM 1539 C CA . PHE A 1 205 ? 15.486 -10.502 22.186 1.00 50.09 205 PHE A CA 1
ATOM 1540 C C . PHE A 1 205 ? 15.344 -11.246 20.848 1.00 50.09 205 PHE A C 1
ATOM 1542 O O . PHE A 1 205 ? 14.246 -11.651 20.455 1.00 50.09 205 PHE A O 1
ATOM 1549 N N . LYS A 1 206 ? 16.454 -11.427 20.115 1.00 48.59 206 LYS A N 1
ATOM 1550 C CA . LYS A 1 206 ? 16.491 -12.162 18.842 1.00 48.59 206 LYS A CA 1
ATOM 1551 C C . LYS A 1 206 ? 16.268 -13.658 19.100 1.00 48.59 206 LYS A C 1
ATOM 1553 O O . LYS A 1 206 ? 17.222 -14.410 19.278 1.00 48.59 206 LYS A O 1
ATOM 1558 N N . VAL A 1 207 ? 15.001 -14.084 19.095 1.00 45.56 207 VAL A N 1
ATOM 1559 C CA . VAL A 1 207 ? 14.593 -15.500 19.164 1.00 45.56 207 VAL A CA 1
ATOM 1560 C C . VAL A 1 207 ? 15.268 -16.261 18.021 1.00 45.56 207 VAL A C 1
ATOM 1562 O O . VAL A 1 207 ? 14.892 -16.133 16.853 1.00 45.56 207 VAL A O 1
ATOM 1565 N N . SER A 1 208 ? 16.322 -17.003 18.355 1.00 43.44 208 SER A N 1
ATOM 1566 C CA . SER A 1 208 ? 17.199 -17.617 17.364 1.00 43.44 208 SER A CA 1
ATOM 1567 C C . SER A 1 208 ? 16.575 -18.890 16.801 1.00 43.44 208 SER A C 1
ATOM 1569 O O . SER A 1 208 ? 16.262 -19.830 17.530 1.00 43.44 208 SER A O 1
ATOM 1571 N N . LYS A 1 209 ? 16.424 -18.948 15.475 1.00 40.22 209 LYS A N 1
ATOM 1572 C CA . LYS A 1 209 ? 16.046 -20.176 14.768 1.00 40.22 209 LYS A CA 1
ATOM 1573 C C . LYS A 1 209 ? 17.254 -21.117 14.804 1.00 40.22 209 LYS A C 1
ATOM 1575 O O . LYS A 1 209 ? 18.325 -20.741 14.336 1.00 40.22 209 LYS A O 1
ATOM 1580 N N . GLY A 1 210 ? 17.077 -22.306 15.383 1.00 41.59 210 GLY A N 1
ATOM 1581 C CA . GLY A 1 210 ? 18.169 -23.200 15.786 1.00 41.59 210 GLY A CA 1
ATOM 1582 C C . GLY A 1 210 ? 19.284 -23.387 14.750 1.00 41.59 210 GLY A C 1
ATOM 1583 O O . GLY A 1 210 ? 19.050 -23.864 13.640 1.00 41.59 210 GLY A O 1
ATOM 1584 N N . GLY A 1 211 ? 20.510 -23.061 15.160 1.00 32.28 211 GLY A N 1
ATOM 1585 C CA . GLY A 1 211 ? 21.733 -23.242 14.385 1.00 32.28 211 GLY A CA 1
ATOM 1586 C C . GLY A 1 211 ? 22.897 -23.555 15.318 1.00 32.28 211 GLY A C 1
ATOM 1587 O O . GLY A 1 211 ? 23.479 -22.654 15.912 1.00 32.28 211 GLY A O 1
ATOM 1588 N N . SER A 1 212 ? 23.226 -24.842 15.455 1.00 36.66 212 SER A N 1
ATOM 1589 C CA . SER A 1 212 ? 24.423 -25.284 16.176 1.00 36.66 212 SER A CA 1
ATOM 1590 C C . SER A 1 212 ? 25.669 -24.725 15.481 1.00 36.66 212 SER A C 1
ATOM 1592 O O . SER A 1 212 ? 25.939 -25.054 14.326 1.00 36.66 212 SER A O 1
ATOM 1594 N N . GLY A 1 213 ? 26.408 -23.858 16.173 1.00 30.11 213 GLY A N 1
ATOM 1595 C CA . GLY A 1 213 ? 27.587 -23.184 15.635 1.00 30.11 213 GLY A CA 1
ATOM 1596 C C . GLY A 1 213 ? 28.515 -22.740 16.757 1.00 30.11 213 GLY A C 1
ATOM 1597 O O . GLY A 1 213 ? 28.338 -21.674 17.335 1.00 30.11 213 GLY A O 1
ATOM 1598 N N . THR A 1 214 ? 29.509 -23.568 17.071 1.00 37.91 214 THR A N 1
ATOM 1599 C CA . THR A 1 214 ? 30.512 -23.300 18.110 1.00 37.91 214 THR A CA 1
ATOM 1600 C C . THR A 1 214 ? 31.349 -22.061 17.769 1.00 37.91 214 THR A C 1
ATOM 1602 O O . THR A 1 214 ? 32.190 -22.117 16.869 1.00 37.91 214 THR A O 1
ATOM 1605 N N . GLY A 1 215 ? 31.151 -20.960 18.497 1.00 28.97 215 GLY A N 1
ATOM 1606 C CA . GLY A 1 215 ? 31.947 -19.733 18.392 1.00 28.97 215 GLY A CA 1
ATOM 1607 C C . GLY A 1 215 ? 32.836 -19.533 19.620 1.00 28.97 215 GLY A C 1
ATOM 1608 O O . GLY A 1 215 ? 32.333 -19.364 20.725 1.00 28.97 215 GLY A O 1
ATOM 1609 N N . SER A 1 216 ? 34.157 -19.569 19.438 1.00 27.72 216 SER A N 1
ATOM 1610 C CA . SER A 1 216 ? 35.139 -19.387 20.521 1.00 27.72 216 SER A CA 1
ATOM 1611 C C . SER A 1 216 ? 35.175 -17.945 21.071 1.00 27.72 216 SER A C 1
ATOM 1613 O O . SER A 1 216 ? 34.759 -17.019 20.369 1.00 27.72 216 SER A O 1
ATOM 1615 N N . PRO A 1 217 ? 35.720 -17.712 22.287 1.00 29.67 217 PRO A N 1
ATOM 1616 C CA . PRO A 1 217 ? 35.773 -16.378 22.889 1.00 29.67 217 PRO A CA 1
ATOM 1617 C C . PRO A 1 217 ? 36.615 -15.388 22.061 1.00 29.67 217 PRO A C 1
ATOM 1619 O O . PRO A 1 217 ? 37.634 -15.781 21.484 1.00 29.67 217 PRO A O 1
ATOM 1622 N N . PRO A 1 218 ? 36.250 -14.092 22.017 1.00 33.12 218 PRO A N 1
ATOM 1623 C CA . PRO A 1 218 ? 36.933 -13.112 21.180 1.00 33.12 218 PRO A CA 1
ATOM 1624 C C . PRO A 1 218 ? 38.295 -12.703 21.759 1.00 33.12 218 PRO A C 1
ATOM 1626 O O . PRO A 1 218 ? 38.389 -12.015 22.777 1.00 33.12 218 PRO A O 1
ATOM 1629 N N . THR A 1 219 ? 39.373 -13.042 21.053 1.00 29.27 219 THR A N 1
ATOM 1630 C CA . THR A 1 219 ? 40.712 -12.512 21.330 1.00 29.27 219 THR A CA 1
ATOM 1631 C C . THR A 1 219 ? 40.784 -11.015 21.000 1.00 29.27 219 THR A C 1
ATOM 1633 O O . THR A 1 219 ? 40.444 -10.568 19.903 1.00 29.27 219 THR A O 1
ATOM 1636 N N . ARG A 1 220 ? 41.240 -1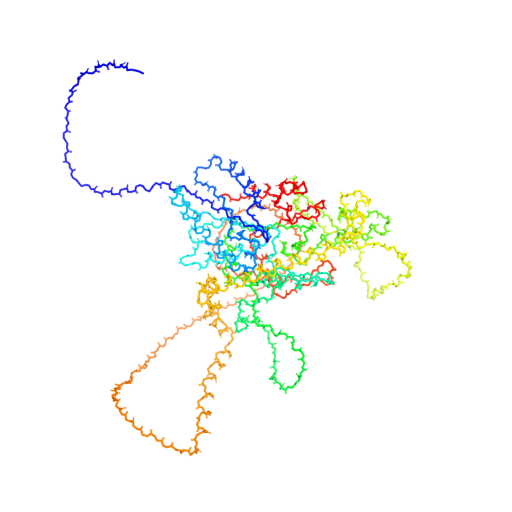0.197 21.959 1.00 36.19 220 ARG A N 1
ATOM 1637 C CA . ARG A 1 220 ? 41.433 -8.750 21.759 1.00 36.19 220 ARG A CA 1
ATOM 1638 C C . ARG A 1 220 ? 42.651 -8.487 20.863 1.00 36.19 220 ARG A C 1
ATOM 1640 O O . ARG A 1 220 ? 43.780 -8.673 21.303 1.00 36.19 220 ARG A O 1
ATOM 1647 N N . GLY A 1 221 ? 42.438 -7.962 19.655 1.00 29.98 221 GLY A N 1
ATOM 1648 C CA . GLY A 1 221 ? 43.515 -7.382 18.842 1.00 29.98 221 GLY A CA 1
ATOM 1649 C C . GLY A 1 221 ? 43.155 -7.174 17.370 1.00 29.98 221 GLY A C 1
ATOM 1650 O O . GLY A 1 221 ? 42.948 -8.138 16.646 1.00 29.98 221 GLY A O 1
ATOM 1651 N N . GLY A 1 222 ? 43.126 -5.917 16.909 1.00 30.06 222 GLY A N 1
ATOM 1652 C CA . GLY A 1 222 ? 42.989 -5.588 15.483 1.00 30.06 222 GLY A CA 1
ATOM 1653 C C . GLY A 1 222 ? 42.121 -4.360 15.205 1.00 30.06 222 GLY A C 1
ATOM 1654 O O . GLY A 1 222 ? 40.895 -4.418 15.292 1.00 30.06 222 GLY A O 1
ATOM 1655 N N . ALA A 1 223 ? 42.751 -3.250 14.815 1.00 37.50 223 ALA A N 1
ATOM 1656 C CA . ALA A 1 223 ? 42.063 -2.045 14.354 1.00 37.50 223 ALA A CA 1
ATOM 1657 C C . ALA A 1 223 ? 41.600 -2.199 12.890 1.00 37.50 223 ALA A C 1
ATOM 1659 O O . ALA A 1 223 ? 42.186 -1.631 11.971 1.00 37.50 223 ALA A O 1
ATOM 1660 N N . GLY A 1 224 ? 40.552 -2.997 12.677 1.00 32.22 224 GLY A N 1
ATOM 1661 C CA . GLY A 1 224 ? 39.806 -3.066 11.418 1.00 32.22 224 GLY A CA 1
ATOM 1662 C C . GLY A 1 224 ? 38.501 -2.272 11.504 1.00 32.22 224 GLY A C 1
ATOM 1663 O O . GLY A 1 224 ? 37.874 -2.222 12.564 1.00 32.22 224 GLY A O 1
ATOM 1664 N N . ILE A 1 225 ? 38.071 -1.666 10.393 1.00 36.56 225 ILE A N 1
ATOM 1665 C CA . ILE A 1 225 ? 36.766 -0.993 10.301 1.00 36.56 225 ILE A CA 1
ATOM 1666 C C . ILE A 1 225 ? 35.674 -2.056 10.467 1.00 36.56 225 ILE A C 1
ATOM 1668 O O . ILE A 1 225 ? 35.389 -2.813 9.541 1.00 36.56 225 ILE A O 1
ATOM 1672 N N . LYS A 1 226 ? 35.075 -2.127 11.660 1.00 31.34 226 LYS A N 1
ATOM 1673 C CA . LYS A 1 226 ? 33.980 -3.055 11.944 1.00 31.34 226 LYS A CA 1
ATOM 1674 C C . LYS A 1 226 ? 32.756 -2.660 11.118 1.00 31.34 226 LYS A C 1
ATOM 1676 O O . LYS A 1 226 ? 32.239 -1.552 11.265 1.00 31.34 226 LYS A O 1
ATOM 1681 N N . SER A 1 227 ? 32.258 -3.579 10.294 1.00 32.41 227 SER A N 1
ATOM 1682 C CA . SER A 1 227 ? 30.857 -3.549 9.874 1.00 32.41 227 SER A CA 1
ATOM 1683 C C . SER A 1 227 ? 29.977 -3.524 11.133 1.00 32.41 227 SER A C 1
ATOM 1685 O O . SER A 1 227 ? 30.259 -4.303 12.049 1.00 32.41 227 SER A O 1
ATOM 1687 N N . PRO A 1 228 ? 28.943 -2.668 11.225 1.00 38.69 228 PRO A N 1
ATOM 1688 C CA . PRO A 1 228 ? 28.047 -2.686 12.373 1.00 38.69 228 PRO A CA 1
ATOM 1689 C C . PRO A 1 228 ? 27.403 -4.067 12.496 1.00 38.69 228 PRO A C 1
ATOM 1691 O O . PRO A 1 228 ? 26.779 -4.542 11.548 1.00 38.69 228 PRO A O 1
ATOM 1694 N N . VAL A 1 229 ? 27.599 -4.704 13.649 1.00 41.91 229 VAL A N 1
ATOM 1695 C CA . VAL A 1 229 ? 26.917 -5.947 14.023 1.00 41.91 229 VAL A CA 1
ATOM 1696 C C . VAL A 1 229 ? 25.409 -5.675 14.065 1.00 41.91 229 VAL A C 1
ATOM 1698 O O . VAL A 1 229 ? 24.991 -4.589 14.465 1.00 41.91 229 VAL A O 1
ATOM 1701 N N . GLU A 1 230 ? 24.596 -6.635 13.625 1.00 51.97 230 GLU A N 1
ATOM 1702 C CA . GLU A 1 230 ? 23.134 -6.526 13.636 1.00 51.97 230 GLU A CA 1
ATOM 1703 C C . GLU A 1 230 ? 22.598 -6.416 15.073 1.00 51.97 230 GLU A C 1
ATOM 1705 O O . GLU A 1 230 ? 22.646 -7.388 15.823 1.00 51.97 230 GLU A O 1
ATOM 1710 N N . THR A 1 231 ? 22.054 -5.259 15.460 1.00 62.16 231 THR A N 1
ATOM 1711 C CA . THR A 1 231 ? 21.558 -5.003 16.829 1.00 62.16 231 THR A CA 1
ATOM 1712 C C . THR A 1 231 ? 20.031 -4.868 16.937 1.00 62.16 231 THR A C 1
ATOM 1714 O O . THR A 1 231 ? 19.517 -4.214 17.847 1.00 62.16 231 THR A O 1
ATOM 1717 N N . GLY A 1 232 ? 19.281 -5.520 16.044 1.00 73.69 232 GLY A N 1
ATOM 1718 C CA . GLY A 1 232 ? 17.846 -5.767 16.228 1.00 73.69 232 GLY A CA 1
ATOM 1719 C C . GLY A 1 232 ? 17.077 -6.117 14.959 1.00 73.69 232 GLY A C 1
ATOM 1720 O O . GLY A 1 232 ? 17.638 -6.135 13.863 1.00 73.69 232 GLY A O 1
ATOM 1721 N N . GLU A 1 233 ? 15.791 -6.423 15.123 1.00 88.06 233 GLU A N 1
ATOM 1722 C CA . GLU A 1 233 ? 14.883 -6.752 14.023 1.00 88.06 233 GLU A CA 1
ATOM 1723 C C . GLU A 1 233 ? 14.164 -5.491 13.503 1.00 88.06 233 GLU A C 1
ATOM 1725 O O . GLU A 1 233 ? 13.664 -4.696 14.311 1.00 88.06 233 GLU A O 1
ATOM 1730 N N . PRO A 1 234 ? 14.088 -5.288 12.173 1.00 93.56 234 PRO A N 1
ATOM 1731 C CA . PRO A 1 234 ? 13.419 -4.133 11.587 1.00 93.56 234 PRO A CA 1
ATOM 1732 C C . PRO A 1 234 ? 11.897 -4.284 11.681 1.00 93.56 234 PRO A C 1
ATOM 1734 O O . PRO A 1 234 ? 11.356 -5.392 11.584 1.00 93.56 234 PRO A O 1
ATOM 1737 N N . LEU A 1 235 ? 11.183 -3.163 11.800 1.00 94.38 235 LEU A N 1
ATOM 1738 C CA . LEU A 1 235 ? 9.730 -3.152 11.986 1.00 94.38 235 LEU A CA 1
ATOM 1739 C C . LEU A 1 235 ? 8.986 -3.932 10.890 1.00 94.38 235 LEU A C 1
ATOM 1741 O O . LEU A 1 235 ? 8.042 -4.660 11.181 1.00 94.38 235 LEU A O 1
ATOM 1745 N N . LEU A 1 236 ? 9.418 -3.830 9.631 1.00 96.19 236 LEU A N 1
ATOM 1746 C CA . LEU A 1 236 ? 8.761 -4.524 8.518 1.00 96.19 236 LEU A CA 1
ATOM 1747 C C . LEU A 1 236 ? 8.751 -6.054 8.675 1.00 96.19 236 LEU A C 1
ATOM 1749 O O . LEU A 1 236 ? 7.740 -6.678 8.345 1.00 96.19 236 LEU A O 1
ATOM 1753 N N . LYS A 1 237 ? 9.812 -6.641 9.249 1.00 95.56 237 LYS A N 1
ATOM 1754 C CA . LYS A 1 237 ? 9.883 -8.074 9.575 1.00 95.56 237 LYS A CA 1
ATOM 1755 C C . LYS A 1 237 ? 8.832 -8.460 10.608 1.00 95.56 237 LYS A C 1
ATOM 1757 O O . LYS A 1 237 ? 8.060 -9.390 10.397 1.00 95.56 237 LYS A O 1
ATOM 1762 N N . ILE A 1 238 ? 8.781 -7.692 11.693 1.00 94.69 238 ILE A N 1
ATOM 1763 C CA . ILE A 1 238 ? 7.870 -7.867 12.830 1.00 94.69 238 ILE A CA 1
ATOM 1764 C C . ILE A 1 238 ? 6.412 -7.754 12.360 1.00 94.69 238 ILE A C 1
ATOM 1766 O O . ILE A 1 238 ? 5.562 -8.542 12.762 1.00 94.69 238 ILE A O 1
ATOM 1770 N N . MET A 1 239 ? 6.116 -6.844 11.430 1.00 97.06 239 MET A N 1
ATOM 1771 C CA . MET A 1 239 ? 4.774 -6.704 10.853 1.00 97.06 239 MET A CA 1
ATOM 1772 C C . MET A 1 239 ? 4.326 -7.878 9.963 1.00 97.06 239 MET A C 1
ATOM 1774 O O . MET A 1 239 ? 3.149 -7.941 9.607 1.00 97.06 239 MET A O 1
ATOM 1778 N N . ALA A 1 240 ? 5.239 -8.765 9.564 1.00 96.88 240 ALA A N 1
ATOM 1779 C CA . ALA A 1 240 ? 4.948 -9.971 8.787 1.00 96.88 240 ALA A CA 1
ATOM 1780 C C . ALA A 1 240 ? 5.050 -11.266 9.609 1.00 96.88 240 ALA A C 1
ATOM 1782 O O . ALA A 1 240 ? 4.744 -12.333 9.088 1.00 96.88 240 ALA A O 1
ATOM 1783 N N . ASP A 1 241 ? 5.494 -11.193 10.863 1.00 95.00 241 ASP A N 1
ATOM 1784 C CA . ASP A 1 241 ? 5.688 -12.360 11.717 1.00 95.00 241 ASP A CA 1
ATOM 1785 C C . ASP A 1 241 ? 4.344 -12.825 12.321 1.00 95.00 241 ASP A C 1
ATOM 1787 O O . ASP A 1 241 ? 3.667 -12.025 12.980 1.00 95.00 241 ASP A O 1
ATOM 1791 N N . PRO A 1 242 ? 3.949 -14.106 12.161 1.00 94.31 242 PRO A N 1
ATOM 1792 C CA . PRO A 1 242 ? 2.683 -14.627 12.682 1.00 94.31 242 PRO A CA 1
ATOM 1793 C C . PRO A 1 242 ? 2.484 -14.519 14.196 1.00 94.31 242 PRO A C 1
ATOM 1795 O O . PRO A 1 242 ? 1.348 -14.626 14.665 1.00 94.31 242 PRO A O 1
ATOM 1798 N N . ARG A 1 243 ? 3.555 -14.314 14.971 1.00 90.00 243 ARG A N 1
ATOM 1799 C CA . ARG A 1 243 ? 3.486 -14.124 16.427 1.00 90.00 243 ARG A CA 1
ATOM 1800 C C . ARG A 1 243 ? 2.804 -12.805 16.802 1.00 90.00 243 ARG A C 1
ATOM 1802 O O . ARG A 1 243 ? 2.148 -12.733 17.842 1.00 90.00 243 ARG A O 1
ATOM 1809 N N . PHE A 1 244 ? 2.932 -11.772 15.968 1.00 93.56 244 PHE A N 1
ATOM 1810 C CA . PHE A 1 244 ? 2.530 -10.406 16.305 1.00 93.56 244 PHE A CA 1
ATOM 1811 C C . PHE A 1 244 ? 1.177 -10.004 15.702 1.00 93.56 244 PHE A C 1
ATOM 1813 O O . PHE A 1 244 ? 0.697 -10.567 14.714 1.00 93.56 244 PHE A O 1
ATOM 1820 N N . SER A 1 245 ? 0.536 -9.014 16.325 1.00 95.12 245 SER A N 1
ATOM 1821 C CA . SER A 1 245 ? -0.836 -8.606 16.005 1.00 95.12 245 SER A CA 1
ATOM 1822 C C . SER A 1 245 ? -1.012 -8.105 14.574 1.00 95.12 245 SER A C 1
ATOM 1824 O O . SER A 1 245 ? -2.044 -8.359 13.972 1.00 95.12 245 SER A O 1
ATOM 1826 N N . PHE A 1 246 ? 0.007 -7.479 13.978 1.00 96.88 246 PHE A N 1
ATOM 1827 C CA . PHE A 1 246 ? -0.019 -7.017 12.585 1.00 96.88 246 PHE A CA 1
ATOM 1828 C C . PHE A 1 246 ? -0.415 -8.125 11.594 1.00 96.88 246 PHE A C 1
ATOM 1830 O O . PHE A 1 246 ? -1.292 -7.929 10.751 1.00 96.88 246 PHE A O 1
ATOM 1837 N N . TYR A 1 247 ? 0.211 -9.301 11.714 1.00 97.56 247 TYR A N 1
ATOM 1838 C CA . TYR A 1 247 ? -0.078 -10.459 10.871 1.00 97.56 247 TYR A CA 1
ATOM 1839 C C . TYR A 1 247 ? -1.406 -11.110 11.262 1.00 97.56 247 TYR A C 1
ATOM 1841 O O . TYR A 1 247 ? -2.240 -11.416 10.411 1.00 97.56 247 TYR A O 1
ATOM 1849 N N . ARG A 1 248 ? -1.628 -11.284 12.570 1.00 96.69 248 ARG A N 1
ATOM 1850 C CA . ARG A 1 248 ? -2.846 -11.905 13.109 1.00 96.69 248 ARG A CA 1
ATOM 1851 C C . ARG A 1 248 ? -4.106 -11.129 12.721 1.00 96.69 248 ARG A C 1
ATOM 1853 O O . ARG A 1 248 ? -5.102 -11.758 12.382 1.00 96.69 248 ARG A O 1
ATOM 1860 N N . ALA A 1 249 ? -4.040 -9.799 12.700 1.00 97.56 249 ALA A N 1
ATOM 1861 C CA . ALA A 1 249 ? -5.101 -8.915 12.240 1.00 97.56 249 ALA A CA 1
ATOM 1862 C C . ALA A 1 249 ? -5.402 -9.116 10.751 1.00 97.56 249 ALA A C 1
ATOM 1864 O O . ALA A 1 249 ? -6.562 -9.306 10.400 1.00 97.56 249 ALA A O 1
ATOM 1865 N N . LEU A 1 250 ? -4.378 -9.149 9.883 1.00 97.94 250 LEU A N 1
ATOM 1866 C CA . LEU A 1 250 ? -4.554 -9.429 8.449 1.00 97.94 250 LEU A CA 1
ATOM 1867 C C . LEU A 1 250 ? -5.263 -10.769 8.212 1.00 97.94 250 LEU A C 1
ATOM 1869 O O . LEU A 1 250 ? -6.178 -10.838 7.396 1.00 97.94 250 LEU A O 1
ATOM 1873 N N . CYS A 1 251 ? -4.907 -11.807 8.970 1.00 98.19 251 CYS A N 1
ATOM 1874 C CA . CYS A 1 251 ? -5.544 -13.122 8.882 1.00 98.19 251 CYS A CA 1
ATOM 1875 C C . CYS A 1 251 ? -7.014 -13.157 9.340 1.00 98.19 251 CYS A C 1
ATOM 1877 O O . CYS A 1 251 ? -7.683 -14.157 9.073 1.00 98.19 251 CYS A O 1
ATOM 1879 N N . LYS A 1 252 ? -7.534 -12.111 10.001 1.00 97.94 252 LYS A N 1
ATOM 1880 C CA . LYS A 1 252 ? -8.963 -12.004 10.341 1.00 97.94 252 LYS A CA 1
ATOM 1881 C C . LYS A 1 252 ? -9.821 -11.490 9.182 1.00 97.94 252 LYS A C 1
ATOM 1883 O O . LYS A 1 252 ? -11.005 -11.803 9.159 1.00 97.94 252 LYS A O 1
ATOM 1888 N N . PHE A 1 253 ? -9.257 -10.716 8.248 1.00 98.44 253 PHE A N 1
ATOM 1889 C CA . PHE A 1 253 ? -10.025 -10.103 7.158 1.00 98.44 253 PHE A CA 1
ATOM 1890 C C . PHE A 1 253 ? -10.629 -11.152 6.222 1.00 98.44 253 PHE A C 1
ATOM 1892 O O . PHE A 1 253 ? -9.932 -12.080 5.813 1.00 98.44 253 PHE A O 1
ATOM 1899 N N . VAL A 1 254 ? -11.887 -10.988 5.810 1.00 98.12 254 VAL A N 1
ATOM 1900 C CA . VAL A 1 254 ? -12.523 -11.886 4.824 1.00 98.12 254 VAL A CA 1
ATOM 1901 C C . VAL A 1 254 ? -11.802 -11.834 3.465 1.00 98.12 254 VAL A C 1
ATOM 1903 O O . VAL A 1 254 ? -11.651 -12.860 2.794 1.00 98.12 254 VAL A O 1
ATOM 1906 N N . ARG A 1 255 ? -11.295 -10.657 3.071 1.00 98.00 255 ARG A N 1
ATOM 1907 C CA . ARG A 1 255 ? -10.497 -10.437 1.854 1.00 98.00 255 ARG A CA 1
ATOM 1908 C C . ARG A 1 255 ? -9.198 -9.681 2.135 1.00 98.00 255 ARG A C 1
ATOM 1910 O O . ARG A 1 255 ? -9.205 -8.648 2.801 1.00 98.00 255 ARG A O 1
ATOM 1917 N N . VAL A 1 256 ? -8.099 -10.157 1.546 1.00 98.62 256 VAL A N 1
ATOM 1918 C CA . VAL A 1 256 ? -6.788 -9.485 1.527 1.00 98.62 256 VAL A CA 1
ATOM 1919 C C . VAL A 1 256 ? -6.350 -9.351 0.065 1.00 98.62 256 VAL A C 1
ATOM 1921 O O . VAL A 1 256 ? -5.793 -10.279 -0.514 1.00 98.62 256 VAL A O 1
ATOM 1924 N N . ASP A 1 257 ? -6.629 -8.208 -0.559 1.00 98.69 257 ASP A N 1
ATOM 1925 C CA . ASP A 1 257 ? -6.343 -7.953 -1.977 1.00 98.69 257 ASP A CA 1
ATOM 1926 C C . ASP A 1 257 ? -5.126 -7.018 -2.149 1.00 98.69 257 ASP A C 1
ATOM 1928 O O . ASP A 1 257 ? -5.061 -5.937 -1.558 1.00 98.69 257 ASP A O 1
ATOM 1932 N N . ILE A 1 258 ? -4.159 -7.390 -2.992 1.00 98.62 258 ILE A N 1
ATOM 1933 C CA . ILE A 1 258 ? -3.016 -6.531 -3.353 1.00 98.62 258 ILE A CA 1
ATOM 1934 C C . ILE A 1 258 ? -2.989 -6.250 -4.857 1.00 98.62 258 ILE A C 1
ATOM 1936 O O . ILE A 1 258 ? -3.063 -7.168 -5.671 1.00 98.62 258 ILE A O 1
ATOM 1940 N N . TYR A 1 259 ? -2.876 -4.975 -5.227 1.00 98.75 259 TYR A N 1
ATOM 1941 C CA . TYR A 1 259 ? -2.833 -4.496 -6.609 1.00 98.75 259 TYR A CA 1
ATOM 1942 C C . TYR A 1 259 ? -1.430 -3.984 -6.939 1.00 98.75 259 TYR A C 1
ATOM 1944 O O . TYR A 1 259 ? -0.977 -2.984 -6.377 1.00 98.75 259 TYR A O 1
ATOM 1952 N N . ALA A 1 260 ? -0.740 -4.655 -7.861 1.00 98.44 260 ALA A N 1
ATOM 1953 C CA . ALA A 1 260 ? 0.664 -4.402 -8.176 1.00 98.44 260 ALA A CA 1
ATOM 1954 C C . ALA A 1 260 ? 0.865 -4.046 -9.654 1.00 98.44 260 ALA A C 1
ATOM 1956 O O . ALA A 1 260 ? 0.432 -4.775 -10.544 1.00 98.44 260 ALA A O 1
ATOM 1957 N N . ASN A 1 261 ? 1.565 -2.945 -9.926 1.00 98.00 261 ASN A N 1
ATOM 1958 C CA . ASN A 1 261 ? 1.955 -2.565 -11.282 1.00 98.00 261 ASN A CA 1
ATOM 1959 C C . ASN A 1 261 ? 3.051 -3.505 -11.815 1.00 98.00 261 ASN A C 1
ATOM 1961 O O . ASN A 1 261 ? 4.144 -3.564 -11.259 1.00 98.00 261 ASN A O 1
ATOM 1965 N N . THR A 1 262 ? 2.783 -4.177 -12.933 1.00 96.12 262 THR A N 1
ATOM 1966 C CA . THR A 1 262 ? 3.739 -5.042 -13.659 1.00 96.12 262 THR A CA 1
ATOM 1967 C C . THR A 1 262 ? 4.825 -4.265 -14.402 1.00 96.12 262 THR A C 1
ATOM 1969 O O . THR A 1 262 ? 5.908 -4.779 -14.646 1.00 96.12 262 THR A O 1
ATOM 1972 N N . THR A 1 263 ? 4.549 -3.019 -14.795 1.00 90.88 263 THR A N 1
ATOM 1973 C CA . THR A 1 263 ? 5.474 -2.182 -15.569 1.00 90.88 263 THR A CA 1
ATOM 1974 C C . THR A 1 263 ? 5.375 -0.719 -15.163 1.00 90.88 263 THR A C 1
ATOM 1976 O O . THR A 1 263 ? 4.315 -0.251 -14.747 1.00 90.88 263 THR A O 1
ATOM 1979 N N . ASN A 1 264 ? 6.462 0.028 -15.376 1.00 89.06 264 ASN A N 1
ATOM 1980 C CA . ASN A 1 264 ? 6.549 1.490 -15.245 1.00 89.06 264 ASN A CA 1
ATOM 1981 C C . ASN A 1 264 ? 6.266 2.074 -13.844 1.00 89.06 264 ASN A C 1
ATOM 1983 O O . ASN A 1 264 ? 6.165 3.299 -13.706 1.00 89.06 264 ASN A O 1
ATOM 1987 N N . ASP A 1 265 ? 6.209 1.243 -12.799 1.00 92.38 265 ASP A N 1
ATOM 1988 C CA . ASP A 1 265 ? 6.217 1.735 -11.424 1.00 92.38 265 ASP A CA 1
ATOM 1989 C C . ASP A 1 265 ? 7.660 1.974 -10.990 1.00 92.38 265 ASP A C 1
ATOM 1991 O O . ASP A 1 265 ? 8.462 1.063 -10.797 1.00 92.38 265 ASP A O 1
ATOM 1995 N N . ARG A 1 266 ? 8.008 3.256 -10.925 1.00 84.31 266 ARG A N 1
ATOM 1996 C CA . ARG A 1 266 ? 9.351 3.743 -10.595 1.00 84.31 266 ARG A CA 1
ATOM 1997 C C . ARG A 1 266 ? 9.464 4.179 -9.134 1.00 84.31 266 ARG A C 1
ATOM 1999 O O . ARG A 1 266 ? 10.491 4.733 -8.750 1.00 84.31 266 ARG A O 1
ATOM 2006 N N . SER A 1 267 ? 8.403 3.999 -8.351 1.00 87.19 267 SER A N 1
ATOM 2007 C CA . SER A 1 267 ? 8.348 4.349 -6.930 1.00 87.19 267 SER A CA 1
ATOM 2008 C C . SER A 1 267 ? 8.300 3.102 -6.058 1.00 87.19 267 SER A C 1
ATOM 2010 O O . SER A 1 267 ? 8.942 3.081 -5.011 1.00 87.19 267 SER A O 1
ATOM 2012 N N . VAL A 1 268 ? 7.583 2.066 -6.496 1.00 92.25 268 VAL A N 1
ATOM 2013 C CA . VAL A 1 268 ? 7.476 0.781 -5.807 1.00 92.25 268 VAL A CA 1
ATOM 2014 C C . VAL A 1 268 ? 7.694 -0.350 -6.821 1.00 92.25 268 VAL A C 1
ATOM 2016 O O . VAL A 1 268 ? 6.839 -0.566 -7.676 1.00 92.25 268 VAL A O 1
ATOM 2019 N N . PRO A 1 269 ? 8.832 -1.070 -6.756 1.00 93.12 269 PRO A N 1
ATOM 2020 C CA . PRO A 1 269 ? 9.126 -2.159 -7.685 1.00 93.12 269 PRO A CA 1
ATOM 2021 C C . PRO A 1 269 ? 8.123 -3.318 -7.606 1.00 93.12 269 PRO A C 1
ATOM 2023 O O . PRO A 1 269 ? 7.595 -3.611 -6.529 1.00 93.12 269 PRO A O 1
ATOM 2026 N N . PHE A 1 270 ? 7.940 -4.031 -8.723 1.00 95.50 270 PHE A N 1
ATOM 2027 C CA . PHE A 1 270 ? 7.001 -5.152 -8.847 1.00 95.50 270 PHE A CA 1
ATOM 2028 C C . PHE A 1 270 ? 7.134 -6.164 -7.701 1.00 95.50 270 PHE A C 1
ATOM 2030 O O . PHE A 1 270 ? 6.162 -6.412 -6.995 1.00 95.50 270 PHE A O 1
ATOM 2037 N N . CYS A 1 271 ? 8.346 -6.667 -7.447 1.00 95.00 271 CYS A N 1
ATOM 2038 C CA . CYS A 1 271 ? 8.612 -7.701 -6.444 1.00 95.00 271 CYS A CA 1
ATOM 2039 C C . CYS A 1 271 ? 8.074 -7.378 -5.034 1.00 95.00 271 CYS A C 1
ATOM 2041 O O . CYS A 1 271 ? 7.559 -8.258 -4.348 1.00 95.00 271 CYS A O 1
ATOM 2043 N N . THR A 1 272 ? 8.136 -6.112 -4.598 1.00 95.12 272 THR A N 1
ATOM 2044 C CA . THR A 1 272 ? 7.639 -5.708 -3.266 1.00 95.12 272 THR A CA 1
ATOM 2045 C C . THR A 1 272 ? 6.134 -5.421 -3.254 1.00 95.12 272 THR A C 1
ATOM 2047 O O . THR A 1 272 ? 5.471 -5.733 -2.267 1.00 95.12 272 THR A O 1
ATOM 2050 N N . ALA A 1 273 ? 5.567 -4.911 -4.356 1.00 96.19 273 ALA A N 1
ATOM 2051 C CA . ALA A 1 273 ? 4.122 -4.689 -4.478 1.00 96.19 273 ALA A CA 1
ATOM 2052 C C . ALA A 1 273 ? 3.320 -5.974 -4.720 1.00 96.19 273 ALA A C 1
ATOM 2054 O O . ALA A 1 273 ? 2.188 -6.078 -4.258 1.00 96.19 273 ALA A O 1
ATOM 2055 N N . ALA A 1 274 ? 3.889 -6.938 -5.444 1.00 97.69 274 ALA A N 1
ATOM 2056 C CA . ALA A 1 274 ? 3.262 -8.212 -5.783 1.00 97.69 274 ALA A CA 1
ATOM 2057 C C . ALA A 1 274 ? 3.598 -9.338 -4.789 1.00 97.69 274 ALA A C 1
ATOM 2059 O O . ALA A 1 274 ? 3.051 -10.431 -4.914 1.00 97.69 274 ALA A O 1
ATOM 2060 N N . LEU A 1 275 ? 4.485 -9.102 -3.813 1.00 97.31 275 LEU A N 1
ATOM 2061 C CA . LEU A 1 275 ? 5.050 -10.142 -2.940 1.00 97.31 275 LEU A CA 1
ATOM 2062 C C . LEU A 1 275 ? 5.679 -11.296 -3.746 1.00 97.31 275 LEU A C 1
ATOM 2064 O O . LEU A 1 275 ? 5.391 -12.466 -3.495 1.00 97.31 275 LEU A O 1
ATOM 2068 N N . GLU A 1 276 ? 6.507 -10.962 -4.735 1.00 95.50 276 GLU A N 1
ATOM 2069 C CA . GLU A 1 276 ? 7.171 -11.910 -5.640 1.00 95.50 276 GLU A CA 1
ATOM 2070 C C . GLU A 1 276 ? 8.696 -11.806 -5.537 1.00 95.50 276 GLU A C 1
ATOM 2072 O O . GLU A 1 276 ? 9.243 -10.729 -5.308 1.00 95.50 276 GLU A O 1
ATOM 2077 N N . VAL A 1 277 ? 9.400 -12.919 -5.759 1.00 93.94 277 VAL A N 1
ATOM 2078 C CA . VAL A 1 277 ? 10.876 -12.938 -5.851 1.00 93.94 277 VAL A CA 1
ATOM 2079 C C . VAL A 1 277 ? 11.414 -12.633 -7.252 1.00 93.94 277 VAL A C 1
ATOM 2081 O O . VAL A 1 277 ? 12.592 -12.307 -7.383 1.00 93.94 277 VAL A O 1
ATOM 2084 N N . HIS A 1 278 ? 10.571 -12.712 -8.284 1.00 92.56 278 HIS A N 1
ATOM 2085 C CA . HIS A 1 278 ? 10.958 -12.549 -9.689 1.00 92.56 278 HIS A CA 1
ATOM 2086 C C . HIS A 1 278 ? 10.100 -11.498 -10.378 1.00 92.56 278 HIS A C 1
ATOM 2088 O O . HIS A 1 278 ? 8.888 -11.470 -10.171 1.00 92.56 278 HIS A O 1
ATOM 2094 N N . ASP A 1 279 ? 10.709 -10.694 -11.249 1.00 93.88 279 ASP A N 1
ATOM 2095 C CA . ASP A 1 279 ? 9.989 -9.790 -12.146 1.00 93.88 279 ASP A CA 1
ATOM 2096 C C . ASP A 1 279 ? 10.010 -10.348 -13.585 1.00 93.88 279 ASP A C 1
ATOM 2098 O O . ASP A 1 279 ? 10.910 -10.033 -14.378 1.00 93.88 279 ASP A O 1
ATOM 2102 N N . PRO A 1 280 ? 9.032 -11.203 -13.960 1.00 94.06 280 PRO A N 1
ATOM 2103 C CA . PRO A 1 280 ? 8.965 -11.749 -15.312 1.00 94.06 280 PRO A CA 1
ATOM 2104 C C . PRO A 1 280 ? 8.689 -10.659 -16.356 1.00 94.06 280 PRO A C 1
ATOM 2106 O O . PRO A 1 280 ? 9.100 -10.810 -17.505 1.00 94.06 280 PRO A O 1
ATOM 2109 N N . PHE A 1 281 ? 8.046 -9.551 -15.976 1.00 94.94 281 PHE A N 1
ATOM 2110 C CA . PHE A 1 281 ? 7.672 -8.465 -16.882 1.00 94.94 281 PHE A CA 1
ATOM 2111 C C . PHE A 1 281 ? 8.885 -7.615 -17.255 1.00 94.94 281 PHE A C 1
ATOM 2113 O O . PHE A 1 281 ? 9.095 -7.325 -18.436 1.00 94.94 281 PHE A O 1
ATOM 2120 N N . ALA A 1 282 ? 9.729 -7.269 -16.281 1.00 92.06 282 ALA A N 1
ATOM 2121 C CA . ALA A 1 282 ? 11.009 -6.618 -16.533 1.00 92.06 282 ALA A CA 1
ATOM 2122 C C . ALA A 1 282 ? 11.943 -7.514 -17.360 1.00 92.06 282 ALA A C 1
ATOM 2124 O O . ALA A 1 282 ? 12.561 -7.023 -18.308 1.00 92.06 282 ALA A O 1
ATOM 2125 N N . LEU A 1 283 ? 12.010 -8.818 -17.055 1.00 92.69 283 LEU A N 1
ATOM 2126 C CA . LEU A 1 283 ? 12.844 -9.773 -17.792 1.00 92.69 283 LEU A CA 1
ATOM 2127 C C . LEU A 1 283 ? 12.387 -9.943 -19.248 1.00 92.69 283 LEU A C 1
ATOM 2129 O O . LEU A 1 283 ? 13.205 -9.849 -20.165 1.00 92.69 283 LEU A O 1
ATOM 2133 N N . ALA A 1 284 ? 11.086 -10.130 -19.478 1.00 93.69 284 ALA A N 1
ATOM 2134 C CA . ALA A 1 284 ? 10.524 -10.218 -20.822 1.00 93.69 284 ALA A CA 1
ATOM 2135 C C . ALA A 1 284 ? 10.727 -8.911 -21.600 1.00 93.69 284 ALA A C 1
ATOM 2137 O O . ALA A 1 284 ? 11.143 -8.932 -22.757 1.00 93.69 284 ALA A O 1
ATOM 2138 N N . ARG A 1 285 ? 10.530 -7.754 -20.955 1.00 92.19 285 ARG A N 1
ATOM 2139 C CA . ARG A 1 285 ? 10.780 -6.447 -21.574 1.00 92.19 285 ARG A CA 1
ATOM 2140 C C . ARG A 1 285 ? 12.252 -6.255 -21.954 1.00 92.19 285 ARG A C 1
ATOM 2142 O O . ARG A 1 285 ? 12.519 -5.661 -22.996 1.00 92.19 285 ARG A O 1
ATOM 2149 N N . LEU A 1 286 ? 13.195 -6.747 -21.145 1.00 91.62 286 LEU A N 1
ATOM 2150 C CA . LEU A 1 286 ? 14.627 -6.733 -21.466 1.00 91.62 286 LEU A CA 1
ATOM 2151 C C . LEU A 1 286 ? 14.912 -7.590 -22.710 1.00 91.62 286 LEU A C 1
ATOM 2153 O O . LEU A 1 286 ? 15.427 -7.065 -23.696 1.00 91.62 286 LEU A O 1
ATOM 2157 N N . LYS A 1 287 ? 14.486 -8.861 -22.703 1.00 93.38 287 LYS A N 1
ATOM 2158 C CA . LYS A 1 287 ? 14.636 -9.787 -23.841 1.00 93.38 287 LYS A CA 1
ATOM 2159 C C . LYS A 1 287 ? 14.004 -9.238 -25.129 1.00 93.38 287 LYS A C 1
ATOM 2161 O O . LYS A 1 287 ? 14.618 -9.295 -26.190 1.00 93.38 287 LYS A O 1
ATOM 2166 N N . ALA A 1 288 ? 12.812 -8.643 -25.043 1.00 91.62 288 ALA A N 1
ATOM 2167 C CA . ALA A 1 288 ? 12.130 -8.035 -26.186 1.00 91.62 288 ALA A CA 1
ATOM 2168 C C . ALA A 1 288 ? 12.915 -6.849 -26.782 1.00 91.62 288 ALA A C 1
ATOM 2170 O O . ALA A 1 288 ? 12.919 -6.664 -28.001 1.00 91.62 288 ALA A O 1
ATOM 2171 N N . ILE A 1 289 ? 13.596 -6.053 -25.946 1.00 90.00 289 ILE A N 1
ATOM 2172 C CA . ILE A 1 289 ? 14.477 -4.966 -26.403 1.00 90.00 289 ILE A CA 1
ATOM 2173 C C . ILE A 1 289 ? 15.719 -5.537 -27.087 1.00 90.00 289 ILE A C 1
ATOM 2175 O O . ILE A 1 289 ? 16.059 -5.085 -28.177 1.00 90.00 289 ILE A O 1
ATOM 2179 N N . GLU A 1 290 ? 16.364 -6.544 -26.499 1.00 91.38 290 GLU A N 1
ATOM 2180 C CA . GLU A 1 290 ? 17.532 -7.208 -27.095 1.00 91.38 290 GLU A CA 1
ATOM 2181 C C . GLU A 1 290 ? 17.192 -7.844 -28.454 1.00 91.38 290 GLU A C 1
ATOM 2183 O O . GLU A 1 290 ? 17.948 -7.689 -29.417 1.00 91.38 290 GLU A O 1
ATOM 2188 N N . ALA A 1 291 ? 16.019 -8.474 -28.572 1.00 89.69 291 ALA A N 1
ATOM 2189 C CA . ALA A 1 291 ? 15.506 -9.021 -29.825 1.00 89.69 291 ALA A CA 1
ATOM 2190 C C . ALA A 1 291 ? 15.229 -7.930 -30.879 1.00 89.69 291 ALA A C 1
ATOM 2192 O O . ALA A 1 291 ? 15.578 -8.102 -32.048 1.00 89.69 291 ALA A O 1
ATOM 2193 N N . ALA A 1 292 ? 14.644 -6.793 -30.484 1.00 89.12 292 ALA A N 1
ATOM 2194 C CA . ALA A 1 292 ? 14.421 -5.658 -31.384 1.00 89.12 292 ALA A CA 1
ATOM 2195 C C . ALA A 1 292 ? 15.745 -5.007 -31.837 1.00 89.12 292 ALA A C 1
ATOM 2197 O O . ALA A 1 292 ? 15.913 -4.717 -33.022 1.00 89.12 292 ALA A O 1
ATOM 2198 N N . GLU A 1 293 ? 16.719 -4.841 -30.933 1.00 90.62 293 GLU A N 1
ATOM 2199 C CA . GLU A 1 293 ? 18.063 -4.351 -31.274 1.00 90.62 293 GLU A CA 1
ATOM 2200 C C . GLU A 1 293 ? 18.790 -5.296 -32.240 1.00 90.62 293 GLU A C 1
ATOM 2202 O O . GLU A 1 293 ? 19.413 -4.829 -33.198 1.00 90.62 293 GLU A O 1
ATOM 2207 N N . ALA A 1 294 ? 18.685 -6.613 -32.033 1.00 90.38 294 ALA A N 1
ATOM 2208 C CA . ALA A 1 294 ? 19.258 -7.625 -32.920 1.00 90.38 294 ALA A CA 1
ATOM 2209 C C . ALA A 1 294 ? 18.601 -7.632 -34.314 1.00 90.38 294 ALA A C 1
ATOM 2211 O O . ALA A 1 294 ? 19.302 -7.789 -35.316 1.00 90.38 294 ALA A O 1
ATOM 2212 N N . ALA A 1 295 ? 17.286 -7.402 -34.387 1.00 90.00 295 ALA A N 1
ATOM 2213 C CA . ALA A 1 295 ? 16.539 -7.250 -35.638 1.00 90.00 295 ALA A CA 1
ATOM 2214 C C . ALA A 1 295 ? 16.769 -5.891 -36.339 1.00 90.00 295 ALA A C 1
ATOM 2216 O O . ALA A 1 295 ? 16.413 -5.727 -37.506 1.00 90.00 295 ALA A O 1
ATOM 2217 N N . GLY A 1 296 ? 17.374 -4.909 -35.658 1.00 88.69 296 GLY A N 1
ATOM 2218 C CA . GLY A 1 296 ? 17.539 -3.543 -36.168 1.00 88.69 296 GLY A CA 1
ATOM 2219 C C . GLY A 1 296 ? 16.246 -2.715 -36.161 1.00 88.69 296 GLY A C 1
ATOM 2220 O O . GLY A 1 296 ? 16.151 -1.709 -36.868 1.00 88.69 296 GLY A O 1
ATOM 2221 N N . GLU A 1 297 ? 15.259 -3.134 -35.374 1.00 86.81 297 GLU A N 1
ATOM 2222 C CA . GLU A 1 297 ? 13.939 -2.518 -35.266 1.00 86.81 297 GLU A CA 1
ATOM 2223 C C . GLU A 1 297 ? 13.926 -1.323 -34.291 1.00 86.81 297 GLU A C 1
ATOM 2225 O O . GLU A 1 297 ? 14.774 -1.218 -33.398 1.00 86.81 297 GLU A O 1
ATOM 2230 N N . PRO A 1 298 ? 12.974 -0.382 -34.434 1.00 82.88 298 PRO A N 1
ATOM 2231 C CA . PRO A 1 298 ? 12.840 0.726 -33.497 1.00 82.88 298 PRO A CA 1
ATOM 2232 C C . PRO A 1 298 ? 12.326 0.240 -32.134 1.00 82.88 298 PRO A C 1
ATOM 2234 O O . PRO A 1 298 ? 11.221 -0.282 -32.031 1.00 82.88 298 PRO A O 1
ATOM 2237 N N . ILE A 1 299 ? 13.092 0.499 -31.071 1.00 81.88 299 ILE A N 1
ATOM 2238 C CA . ILE A 1 299 ? 12.635 0.293 -29.689 1.00 81.88 299 ILE A CA 1
ATOM 2239 C C . ILE A 1 299 ? 11.493 1.274 -29.395 1.00 81.88 299 ILE A C 1
ATOM 2241 O O . ILE A 1 299 ? 11.700 2.492 -29.352 1.00 81.88 299 ILE A O 1
ATOM 2245 N N . THR A 1 300 ? 10.295 0.742 -29.179 1.00 79.31 300 THR A N 1
ATOM 2246 C CA . THR A 1 300 ? 9.093 1.484 -28.788 1.00 79.31 300 THR A CA 1
ATOM 2247 C C . THR A 1 300 ? 8.995 1.634 -27.264 1.00 79.31 300 THR A C 1
ATOM 2249 O O . THR A 1 300 ? 9.675 0.949 -26.501 1.00 79.31 300 THR A O 1
ATOM 2252 N N . GLU A 1 301 ? 8.165 2.567 -26.780 1.00 72.31 301 GLU A N 1
ATOM 2253 C CA . GLU A 1 301 ? 7.952 2.734 -25.330 1.00 72.31 301 GLU A CA 1
ATOM 2254 C C . GLU A 1 301 ? 7.212 1.522 -24.739 1.00 72.31 301 GLU A C 1
ATOM 2256 O O . GLU A 1 301 ? 7.663 0.929 -23.750 1.00 72.31 301 GLU A O 1
ATOM 2261 N N . VAL A 1 302 ? 6.133 1.124 -25.424 1.00 83.38 302 VAL A N 1
ATOM 2262 C CA . VAL A 1 302 ? 5.417 -0.144 -25.255 1.00 83.38 302 VAL A CA 1
ATOM 2263 C C . VAL A 1 302 ? 6.159 -1.219 -26.045 1.00 83.38 302 VAL A C 1
ATOM 2265 O O . VAL A 1 302 ? 6.245 -1.129 -27.268 1.00 83.38 302 VAL A O 1
ATOM 2268 N N . MET A 1 303 ? 6.694 -2.219 -25.349 1.00 85.19 303 MET A N 1
ATOM 2269 C CA . MET A 1 303 ? 7.298 -3.406 -25.957 1.00 85.19 303 MET A CA 1
ATOM 2270 C C . MET A 1 303 ? 6.325 -4.573 -25.843 1.00 85.19 303 MET A C 1
ATOM 2272 O O . MET A 1 303 ? 5.697 -4.747 -24.800 1.00 85.19 303 MET A O 1
ATOM 2276 N N . ASP A 1 304 ? 6.237 -5.374 -26.898 1.00 86.69 304 ASP A N 1
ATOM 2277 C CA . ASP A 1 304 ? 5.509 -6.639 -26.881 1.00 86.69 304 ASP A CA 1
ATOM 2278 C C . ASP A 1 304 ? 6.276 -7.666 -26.031 1.00 86.69 304 ASP A C 1
ATOM 2280 O O . ASP A 1 304 ? 7.440 -7.966 -26.312 1.00 86.69 304 ASP A O 1
ATOM 2284 N N . LEU A 1 305 ? 5.642 -8.161 -24.964 1.00 91.06 305 LEU A N 1
ATOM 2285 C CA . LEU A 1 305 ? 6.261 -9.078 -24.004 1.00 91.06 305 LEU A CA 1
ATOM 2286 C C . LEU A 1 305 ? 6.342 -10.521 -24.530 1.00 91.06 305 LEU A C 1
ATOM 2288 O O . LEU A 1 305 ? 7.223 -11.259 -24.083 1.00 91.06 305 LEU A O 1
ATOM 2292 N N . SER A 1 306 ? 5.534 -10.894 -25.533 1.00 90.56 306 SER A N 1
ATOM 2293 C CA . SER A 1 306 ? 5.611 -12.212 -26.191 1.00 90.56 306 SER A CA 1
ATOM 2294 C C . SER A 1 306 ? 6.989 -12.433 -26.827 1.00 90.56 306 SER A C 1
ATOM 2296 O O . SER A 1 306 ? 7.595 -13.493 -26.686 1.00 90.56 306 SER A O 1
ATOM 2298 N N . ARG A 1 307 ? 7.581 -11.371 -27.395 1.00 89.00 307 ARG A N 1
ATOM 2299 C CA . ARG A 1 307 ? 8.960 -11.344 -27.923 1.00 89.00 307 ARG A CA 1
ATOM 2300 C C . ARG A 1 307 ? 10.033 -11.569 -26.857 1.00 89.00 307 ARG A C 1
ATOM 2302 O O . ARG A 1 307 ? 11.176 -11.864 -27.193 1.00 89.00 307 ARG A O 1
ATOM 2309 N N . GLY A 1 308 ? 9.681 -11.385 -25.587 1.00 89.25 308 GLY A N 1
ATOM 2310 C CA . GLY A 1 308 ? 10.500 -11.720 -24.428 1.00 89.25 308 GLY A CA 1
ATOM 2311 C C . GLY A 1 308 ? 10.232 -13.111 -23.849 1.00 89.25 308 GLY A C 1
ATOM 2312 O O . GLY A 1 308 ? 10.822 -13.448 -22.822 1.00 89.25 308 GLY A O 1
ATOM 2313 N N . GLY A 1 309 ? 9.352 -13.897 -24.475 1.00 92.44 309 GLY A N 1
ATOM 2314 C CA . GLY A 1 309 ? 8.902 -15.202 -23.996 1.00 92.44 309 GLY A CA 1
ATOM 2315 C C . GLY A 1 309 ? 7.858 -15.130 -22.879 1.00 92.44 309 GLY A C 1
ATOM 2316 O O . GLY A 1 309 ? 7.828 -16.018 -22.030 1.00 92.44 309 GLY A O 1
ATOM 2317 N N . LEU A 1 310 ? 7.046 -14.066 -22.821 1.00 94.44 310 LEU A N 1
ATOM 2318 C CA . LEU A 1 310 ? 5.995 -13.894 -21.815 1.00 94.44 310 LEU A CA 1
ATOM 2319 C C . LEU A 1 310 ? 4.651 -13.561 -22.465 1.00 94.44 310 LEU A C 1
ATOM 2321 O O . LEU A 1 310 ? 4.409 -12.427 -22.879 1.00 94.44 310 LEU A O 1
ATOM 2325 N N . GLU A 1 311 ? 3.760 -14.544 -22.469 1.00 94.56 311 GLU A N 1
ATOM 2326 C CA . GLU A 1 311 ? 2.360 -14.362 -22.842 1.00 94.56 311 GLU A CA 1
ATOM 2327 C C . GLU A 1 311 ? 1.555 -13.847 -21.646 1.00 94.56 311 GLU A C 1
ATOM 2329 O O . GLU A 1 311 ? 1.750 -14.295 -20.510 1.00 94.56 311 GLU A O 1
ATOM 2334 N N . VAL A 1 312 ? 0.637 -12.911 -21.895 1.00 94.56 312 VAL A N 1
ATOM 2335 C CA . VAL A 1 312 ? -0.227 -12.298 -20.874 1.00 94.56 312 VAL A CA 1
ATOM 2336 C C . VAL A 1 312 ? -1.679 -12.274 -21.344 1.00 94.56 312 VAL A C 1
ATOM 2338 O O . VAL A 1 312 ? -1.969 -11.926 -22.487 1.00 94.56 312 VAL A O 1
ATOM 2341 N N . SER A 1 313 ? -2.605 -12.612 -20.450 1.00 95.69 313 SER A N 1
ATOM 2342 C CA . SER A 1 313 ? -4.047 -12.495 -20.677 1.00 95.69 313 SER A CA 1
ATOM 2343 C C . SER A 1 313 ? -4.670 -11.531 -19.668 1.00 95.69 313 SER A C 1
ATOM 2345 O O . SER A 1 313 ? -4.176 -11.374 -18.550 1.00 95.69 313 SER A O 1
ATOM 2347 N N . PHE A 1 314 ? -5.760 -10.874 -20.054 1.00 95.94 314 PHE A N 1
ATOM 2348 C CA . PHE A 1 314 ? -6.419 -9.825 -19.273 1.00 95.94 314 PHE A CA 1
ATOM 2349 C C . PHE A 1 314 ? -7.818 -10.263 -18.853 1.00 95.94 314 PHE A C 1
ATOM 2351 O O . PHE A 1 314 ? -8.464 -11.025 -19.570 1.00 95.94 314 PHE A O 1
ATOM 2358 N N . ARG A 1 315 ? -8.305 -9.759 -17.715 1.00 95.12 315 ARG A N 1
ATOM 2359 C CA . ARG A 1 315 ? -9.725 -9.875 -17.359 1.00 95.12 315 ARG A CA 1
ATOM 2360 C C . ARG A 1 315 ? -10.543 -8.926 -18.232 1.00 95.12 315 ARG A C 1
ATOM 2362 O O . ARG A 1 315 ? -10.113 -7.791 -18.460 1.00 95.12 315 ARG A O 1
ATOM 2369 N N . ASP A 1 316 ? -11.715 -9.377 -18.669 1.00 92.81 316 ASP A N 1
ATOM 2370 C CA . ASP A 1 316 ? -12.562 -8.697 -19.654 1.00 92.81 316 ASP A CA 1
ATOM 2371 C C . ASP A 1 316 ? -12.741 -7.196 -19.383 1.00 92.81 316 ASP A C 1
ATOM 2373 O O . ASP A 1 316 ? -13.262 -6.779 -18.352 1.00 92.81 316 ASP A O 1
ATOM 2377 N N . GLY A 1 317 ? -12.298 -6.365 -20.331 1.00 91.19 317 GLY A N 1
ATOM 2378 C CA . GLY A 1 317 ? -12.439 -4.906 -20.262 1.00 91.19 317 GLY A CA 1
ATOM 2379 C C . GLY A 1 317 ? -11.507 -4.184 -19.278 1.00 91.19 317 GLY A C 1
ATOM 2380 O O . GLY A 1 317 ? -11.613 -2.964 -19.152 1.00 91.19 317 GLY A O 1
ATOM 2381 N N . THR A 1 318 ? -10.577 -4.877 -18.613 1.00 94.62 318 THR A N 1
ATOM 2382 C CA . THR A 1 318 ? -9.691 -4.291 -17.589 1.00 94.62 318 THR A CA 1
ATOM 2383 C C . THR A 1 318 ? -8.203 -4.393 -17.967 1.00 94.62 318 THR A C 1
ATOM 2385 O O . THR A 1 318 ? -7.810 -5.292 -18.709 1.00 94.62 318 THR A O 1
ATOM 2388 N N . PRO A 1 319 ? -7.325 -3.535 -17.414 1.00 95.81 319 PRO A N 1
ATOM 2389 C CA . PRO A 1 319 ? -5.873 -3.712 -17.491 1.00 95.81 319 PRO A CA 1
ATOM 2390 C C . PRO A 1 319 ? -5.325 -4.659 -16.398 1.00 95.81 319 PRO A C 1
ATOM 2392 O O . PRO A 1 319 ? -4.125 -4.637 -16.119 1.00 95.81 319 PRO A O 1
ATOM 2395 N N . ILE A 1 320 ? -6.182 -5.448 -15.737 1.00 97.88 320 ILE A N 1
ATOM 2396 C CA . ILE A 1 320 ? -5.791 -6.448 -14.734 1.00 97.88 320 ILE A CA 1
ATOM 2397 C C . ILE A 1 320 ? -5.561 -7.779 -15.454 1.00 97.88 320 ILE A C 1
ATOM 2399 O O . ILE A 1 320 ? -6.391 -8.211 -16.255 1.00 97.88 320 ILE A O 1
ATOM 2403 N N . LEU A 1 321 ? -4.447 -8.447 -15.166 1.00 97.50 321 LEU A N 1
ATOM 2404 C CA . LEU A 1 321 ? -4.137 -9.753 -15.739 1.00 97.50 321 LEU A CA 1
ATOM 2405 C C . LEU A 1 321 ? -5.073 -10.835 -15.183 1.00 97.50 321 LEU A C 1
ATOM 2407 O O . LEU A 1 321 ? -5.348 -10.893 -13.982 1.00 97.50 321 LEU A O 1
ATOM 2411 N N . ALA A 1 322 ? -5.528 -11.717 -16.071 1.00 96.50 322 ALA A N 1
ATOM 2412 C CA . ALA A 1 322 ? -6.189 -12.969 -15.716 1.00 96.50 322 ALA A CA 1
ATOM 2413 C C . ALA A 1 322 ? -5.152 -14.091 -15.526 1.00 96.50 322 ALA A C 1
ATOM 2415 O O . ALA A 1 322 ? -5.233 -14.858 -14.569 1.00 96.50 322 ALA A O 1
ATOM 2416 N N . SER A 1 323 ? -4.136 -14.149 -16.391 1.00 94.25 323 SER A N 1
ATOM 2417 C CA . SER A 1 323 ? -2.986 -15.049 -16.263 1.00 94.25 323 SER A CA 1
ATOM 2418 C C . SER A 1 323 ? -1.765 -14.519 -17.019 1.00 94.25 323 SER A C 1
ATOM 2420 O O . SER A 1 323 ? -1.864 -13.607 -17.842 1.00 94.25 323 SER A O 1
ATOM 2422 N N . TYR A 1 324 ? -0.604 -15.111 -16.754 1.00 94.56 324 TYR A N 1
ATOM 2423 C CA . TYR A 1 324 ? 0.577 -14.991 -17.602 1.00 94.56 324 TYR A CA 1
ATOM 2424 C C . TYR A 1 324 ? 1.310 -16.333 -17.651 1.00 94.56 324 TYR A C 1
ATOM 2426 O O . TYR A 1 324 ? 1.202 -17.135 -16.720 1.00 94.56 324 TYR A O 1
ATOM 2434 N N . SER A 1 325 ? 2.066 -16.576 -18.716 1.00 92.75 325 SER A N 1
ATOM 2435 C CA . SER A 1 325 ? 2.890 -17.776 -18.864 1.00 92.75 325 SER A CA 1
ATOM 2436 C C . SER A 1 325 ? 4.200 -17.447 -19.559 1.00 92.75 325 SER A C 1
ATOM 2438 O O . SER A 1 325 ? 4.209 -16.827 -20.623 1.00 92.75 325 SER A O 1
ATOM 2440 N N . THR A 1 326 ? 5.311 -17.892 -18.977 1.00 88.31 326 THR A N 1
ATOM 2441 C CA . THR A 1 326 ? 6.607 -17.879 -19.655 1.00 88.31 326 THR A CA 1
ATOM 2442 C C . THR A 1 326 ? 6.685 -19.054 -20.618 1.00 88.31 326 THR A C 1
ATOM 2444 O O . THR A 1 326 ? 6.525 -20.194 -20.180 1.00 88.31 326 THR A O 1
ATOM 2447 N N . THR A 1 327 ? 6.974 -18.807 -21.893 1.00 79.31 327 THR A N 1
ATOM 2448 C CA . THR A 1 327 ? 7.332 -19.879 -22.829 1.00 79.31 327 THR A CA 1
ATOM 2449 C C . THR A 1 327 ? 8.689 -20.439 -22.410 1.00 79.31 327 THR A C 1
ATOM 2451 O O . THR A 1 327 ? 9.689 -19.718 -22.458 1.00 79.31 327 THR A O 1
ATOM 2454 N N . SER A 1 328 ? 8.731 -21.688 -21.948 1.00 55.81 328 SER A N 1
ATOM 2455 C CA . SER A 1 328 ? 9.991 -22.373 -21.670 1.00 55.81 328 SER A CA 1
ATOM 2456 C C . SER A 1 328 ? 10.735 -22.648 -22.976 1.00 55.81 328 SER A C 1
ATOM 2458 O O . SER A 1 328 ? 10.137 -23.077 -23.962 1.00 55.81 328 SER A O 1
ATOM 2460 N N . ASP A 1 329 ? 12.055 -22.455 -22.963 1.00 48.81 329 ASP A N 1
ATOM 2461 C CA . ASP A 1 329 ? 12.961 -23.009 -23.973 1.00 48.81 329 ASP A CA 1
ATOM 2462 C C . ASP A 1 329 ? 13.097 -24.535 -23.741 1.00 48.81 329 ASP A C 1
ATOM 2464 O O . ASP A 1 329 ? 14.169 -25.049 -23.426 1.00 48.81 329 ASP A O 1
ATOM 2468 N N . GLU A 1 330 ? 11.987 -25.280 -23.821 1.00 38.94 330 GLU A N 1
ATOM 2469 C CA . GLU A 1 330 ? 11.988 -26.745 -23.730 1.00 38.94 330 GLU A CA 1
ATOM 2470 C C . GLU A 1 330 ? 12.435 -27.346 -25.064 1.00 38.94 330 GLU A C 1
ATOM 2472 O O . GLU A 1 330 ? 11.641 -27.571 -25.979 1.00 38.94 330 GLU A O 1
ATOM 2477 N N . GLY A 1 331 ? 13.746 -27.575 -25.174 1.00 32.12 331 GLY A N 1
ATOM 2478 C CA . GLY A 1 331 ? 14.347 -28.043 -26.419 1.00 32.12 331 GLY A CA 1
ATOM 2479 C C . GLY A 1 331 ? 15.745 -28.654 -26.344 1.00 32.12 331 GLY A C 1
ATOM 2480 O O . GLY A 1 331 ? 16.292 -28.894 -27.412 1.00 32.12 331 GLY A O 1
ATOM 2481 N N . GLU A 1 332 ? 16.332 -28.927 -25.166 1.00 33.75 332 GLU A N 1
ATOM 2482 C CA . GLU A 1 332 ? 17.573 -29.728 -25.082 1.00 33.75 332 GLU A CA 1
ATOM 2483 C C . GLU A 1 332 ? 17.854 -30.315 -23.674 1.00 33.75 332 GLU A C 1
ATOM 2485 O O . GLU A 1 332 ? 18.706 -29.840 -22.931 1.00 33.75 332 GLU A O 1
ATOM 2490 N N . GLU A 1 333 ? 17.176 -31.414 -23.314 1.00 31.69 333 GLU A N 1
ATOM 2491 C CA . GLU A 1 333 ? 17.688 -32.371 -22.312 1.00 31.69 333 GLU A CA 1
ATOM 2492 C C . GLU A 1 333 ? 17.618 -33.815 -22.838 1.00 31.69 333 GLU A C 1
ATOM 2494 O O . GLU A 1 333 ? 16.684 -34.566 -22.565 1.00 31.69 333 GLU A O 1
ATOM 2499 N N . THR A 1 334 ? 18.671 -34.238 -23.542 1.00 31.12 334 THR A N 1
ATOM 2500 C CA . THR A 1 334 ? 19.117 -35.641 -23.536 1.00 31.12 334 THR A CA 1
ATOM 2501 C C . THR A 1 334 ? 20.641 -35.691 -23.523 1.00 31.12 334 THR A C 1
ATOM 2503 O O . THR A 1 334 ? 21.272 -35.425 -24.540 1.00 31.12 334 THR A O 1
ATOM 2506 N N . SER A 1 335 ? 21.203 -36.045 -22.364 1.00 31.45 335 SER A N 1
ATOM 2507 C CA . SER A 1 335 ? 22.515 -36.690 -22.177 1.00 31.45 335 SER A CA 1
ATOM 2508 C C . SER A 1 335 ? 23.618 -36.420 -23.221 1.00 31.45 335 SER A C 1
ATOM 2510 O O . SER A 1 335 ? 23.696 -37.127 -24.223 1.00 31.45 335 SER A O 1
ATOM 2512 N N . ASP A 1 336 ? 24.598 -35.581 -22.876 1.00 27.11 336 ASP A N 1
ATOM 2513 C CA . ASP A 1 336 ? 25.883 -36.149 -22.443 1.00 27.11 336 ASP A CA 1
ATOM 2514 C C . ASP A 1 336 ? 26.728 -35.151 -21.635 1.00 27.11 336 ASP A C 1
ATOM 2516 O O . ASP A 1 336 ? 26.527 -33.935 -21.689 1.00 27.11 336 ASP A O 1
ATOM 2520 N N . SER A 1 337 ? 27.700 -35.657 -20.877 1.00 42.16 337 SER A N 1
ATOM 2521 C CA . SER A 1 337 ? 28.628 -34.807 -20.131 1.00 42.16 337 SER A CA 1
ATOM 2522 C C . SER A 1 337 ? 29.617 -34.113 -21.072 1.00 42.16 337 SER A C 1
ATOM 2524 O O . SER A 1 337 ? 30.619 -34.697 -21.489 1.00 42.16 337 SER A O 1
ATOM 2526 N N . SER A 1 338 ? 29.386 -32.839 -21.369 1.00 28.97 338 SER A N 1
ATOM 2527 C CA . SER A 1 338 ? 30.405 -31.929 -21.899 1.00 28.97 338 SER A CA 1
ATOM 2528 C C . SER A 1 338 ? 30.063 -30.499 -21.519 1.00 28.97 338 SER A C 1
ATOM 2530 O O . SER A 1 338 ? 28.933 -30.053 -21.694 1.00 28.97 338 SER A O 1
ATOM 2532 N N . ALA A 1 339 ? 31.044 -29.772 -20.983 1.00 32.00 339 ALA A N 1
ATOM 2533 C CA . ALA A 1 339 ? 30.864 -28.365 -20.665 1.00 32.00 339 ALA A CA 1
ATOM 2534 C C . ALA A 1 339 ? 30.454 -27.605 -21.932 1.00 32.00 339 ALA A C 1
ATOM 2536 O O . ALA A 1 339 ? 31.181 -27.642 -22.930 1.00 32.00 339 ALA A O 1
ATOM 2537 N N . VAL A 1 340 ? 29.337 -26.873 -21.871 1.00 27.17 340 VAL A N 1
ATOM 2538 C CA . VAL A 1 340 ? 29.009 -25.859 -22.877 1.00 27.17 340 VAL A CA 1
ATOM 2539 C C . VAL A 1 340 ? 30.048 -24.754 -22.742 1.00 27.17 340 VAL A C 1
ATOM 2541 O O . VAL A 1 340 ? 29.892 -23.780 -22.004 1.00 27.17 340 VAL A O 1
ATOM 2544 N N . VAL A 1 341 ? 31.160 -24.937 -23.451 1.00 29.53 341 VAL A N 1
ATOM 2545 C CA . VAL A 1 341 ? 32.092 -23.865 -23.759 1.00 29.53 341 VAL A CA 1
ATOM 2546 C C . VAL A 1 341 ? 31.263 -22.825 -24.488 1.00 29.53 341 VAL A C 1
ATOM 2548 O O . VAL A 1 341 ? 30.886 -23.032 -25.641 1.00 29.53 341 VAL A O 1
ATOM 2551 N N . VAL A 1 342 ? 30.980 -21.712 -23.806 1.00 32.28 342 VAL A N 1
ATOM 2552 C CA . VAL A 1 342 ? 30.462 -20.497 -24.431 1.00 32.28 342 VAL A CA 1
ATOM 2553 C C . VAL A 1 342 ? 31.454 -20.139 -25.525 1.00 32.28 342 VAL A C 1
ATOM 2555 O O . VAL A 1 342 ? 32.527 -19.590 -25.264 1.00 32.28 342 VAL A O 1
ATOM 2558 N N . SER A 1 343 ? 31.143 -20.548 -26.755 1.00 29.30 343 SER A N 1
ATOM 2559 C CA . SER A 1 343 ? 32.037 -20.347 -27.881 1.00 29.30 343 SER A CA 1
ATOM 2560 C C . SER A 1 343 ? 32.225 -18.847 -28.018 1.00 29.30 343 SER A C 1
ATOM 2562 O O . SER A 1 343 ? 31.235 -18.122 -28.138 1.00 29.30 343 SER A O 1
ATOM 2564 N N . ASN A 1 344 ? 33.478 -18.388 -27.965 1.00 34.91 344 ASN A N 1
ATOM 2565 C CA . ASN A 1 344 ? 33.826 -16.980 -28.116 1.00 34.91 344 ASN A CA 1
ATOM 2566 C C . ASN A 1 344 ? 33.393 -16.501 -29.507 1.00 34.91 344 ASN A C 1
ATOM 2568 O O . ASN A 1 344 ? 34.169 -16.523 -30.466 1.00 34.91 344 ASN A O 1
ATOM 2572 N N . ALA A 1 345 ? 32.136 -16.071 -29.610 1.00 32.94 345 ALA A N 1
ATOM 2573 C CA . ALA A 1 345 ? 31.588 -15.439 -30.788 1.00 32.94 345 ALA A CA 1
ATOM 2574 C C . ALA A 1 345 ? 32.441 -14.202 -31.061 1.00 32.94 345 ALA A C 1
ATOM 2576 O O . ALA A 1 345 ? 32.488 -13.271 -30.255 1.00 32.94 345 ALA A O 1
ATOM 2577 N N . SER A 1 346 ? 33.165 -14.253 -32.183 1.00 32.91 346 SER A N 1
ATOM 2578 C CA . SER A 1 346 ? 34.103 -13.227 -32.630 1.00 32.91 346 SER A CA 1
ATOM 2579 C C . SER A 1 346 ? 33.568 -11.830 -32.330 1.00 32.91 346 SER A C 1
ATOM 2581 O O . SER A 1 346 ? 32.468 -11.475 -32.763 1.00 32.91 346 SER A O 1
ATOM 2583 N N . SER A 1 347 ? 34.355 -11.039 -31.598 1.00 39.38 347 SER A N 1
ATOM 2584 C CA . SER A 1 347 ? 34.017 -9.680 -31.191 1.00 39.38 347 SER A CA 1
ATOM 2585 C C . SER A 1 347 ? 33.991 -8.733 -32.395 1.00 39.38 347 SER A C 1
ATOM 2587 O O . SER A 1 347 ? 34.854 -7.871 -32.583 1.00 39.38 347 SER A O 1
ATOM 2589 N N . ARG A 1 348 ? 32.937 -8.852 -33.214 1.00 37.53 348 ARG A N 1
ATOM 2590 C CA . ARG A 1 348 ? 32.518 -7.816 -34.156 1.00 37.53 348 ARG A CA 1
ATOM 2591 C C . ARG A 1 348 ? 32.302 -6.551 -33.343 1.00 37.53 348 ARG A C 1
ATOM 2593 O O . ARG A 1 348 ? 31.307 -6.419 -32.632 1.00 37.53 348 ARG A O 1
ATOM 2600 N N . LYS A 1 349 ? 33.274 -5.641 -33.430 1.00 40.06 349 LYS A N 1
ATOM 2601 C CA . LYS A 1 349 ? 33.252 -4.332 -32.779 1.00 40.06 349 LYS A CA 1
ATOM 2602 C C . LYS A 1 349 ? 31.937 -3.649 -33.145 1.00 40.06 349 LYS A C 1
ATOM 2604 O O . LYS A 1 349 ? 31.775 -3.198 -34.278 1.00 40.06 349 LYS A O 1
ATOM 2609 N N . ARG A 1 350 ? 30.994 -3.611 -32.194 1.00 44.56 350 ARG A N 1
ATOM 2610 C CA . ARG A 1 350 ? 29.733 -2.879 -32.348 1.00 44.56 350 ARG A CA 1
ATOM 2611 C C . ARG A 1 350 ? 30.100 -1.439 -32.733 1.00 44.56 350 ARG A C 1
ATOM 2613 O O . ARG A 1 350 ? 30.962 -0.863 -32.061 1.00 44.56 350 ARG A O 1
ATOM 2620 N N . PRO A 1 351 ? 29.503 -0.836 -33.776 1.00 37.31 351 PRO A N 1
ATOM 2621 C CA . PRO A 1 351 ? 29.693 0.587 -34.001 1.00 37.31 351 PRO A CA 1
ATOM 2622 C C . PRO A 1 351 ? 29.183 1.317 -32.757 1.00 37.31 351 PRO A C 1
ATOM 2624 O O . PRO A 1 351 ? 28.029 1.135 -32.367 1.00 37.31 351 PRO A O 1
ATOM 2627 N N . LEU A 1 352 ? 30.049 2.113 -32.122 1.00 37.22 352 LEU A N 1
ATOM 2628 C CA . LEU A 1 352 ? 29.716 2.934 -30.957 1.00 37.22 352 LEU A CA 1
ATOM 2629 C C . LEU A 1 352 ? 28.707 4.016 -31.365 1.00 37.22 352 LEU A C 1
ATOM 2631 O O . LEU A 1 352 ? 29.054 5.173 -31.602 1.00 37.22 352 LEU A O 1
ATOM 2635 N N . ARG A 1 353 ? 27.430 3.635 -31.457 1.00 46.84 353 ARG A N 1
ATOM 2636 C CA . ARG A 1 353 ? 26.316 4.574 -31.550 1.00 46.84 353 ARG A CA 1
ATOM 2637 C C . ARG A 1 353 ? 26.223 5.276 -30.202 1.00 46.84 353 ARG A C 1
ATOM 2639 O O . ARG A 1 353 ? 25.666 4.730 -29.254 1.00 46.84 353 ARG A O 1
ATOM 2646 N N . PHE A 1 354 ? 26.795 6.476 -30.130 1.00 47.25 354 PHE A N 1
ATOM 2647 C CA . PHE A 1 354 ? 26.725 7.371 -28.975 1.00 47.25 354 PHE A CA 1
ATOM 2648 C C . PHE A 1 354 ? 25.271 7.825 -28.758 1.00 47.25 354 PHE A C 1
ATOM 2650 O O . PHE A 1 354 ? 24.848 8.906 -29.163 1.00 47.25 354 PHE A O 1
ATOM 2657 N N . SER A 1 355 ? 24.470 6.947 -28.160 1.00 54.19 355 SER A N 1
ATOM 2658 C CA . SER A 1 355 ? 23.093 7.234 -27.791 1.00 54.19 355 SER A CA 1
ATOM 2659 C C . SER A 1 355 ? 23.107 7.935 -26.442 1.00 54.19 355 SER A C 1
ATOM 2661 O O . SER A 1 355 ? 23.417 7.319 -25.422 1.00 54.19 355 SER A O 1
ATOM 2663 N N . LEU A 1 356 ? 22.800 9.233 -26.445 1.00 60.84 356 LEU A N 1
ATOM 2664 C CA . LEU A 1 356 ? 22.711 10.057 -25.236 1.00 60.84 356 LEU A CA 1
ATOM 2665 C C . LEU A 1 356 ? 21.851 9.350 -24.165 1.00 60.84 356 LEU A C 1
ATOM 2667 O O . LEU A 1 356 ? 20.883 8.678 -24.528 1.00 60.84 356 LEU A O 1
ATOM 2671 N N . PRO A 1 357 ? 22.157 9.452 -22.860 1.00 64.62 357 PRO A N 1
ATOM 2672 C CA . PRO A 1 357 ? 21.302 8.875 -21.821 1.00 64.62 357 PRO A CA 1
ATOM 2673 C C . PRO A 1 357 ? 19.905 9.528 -21.844 1.00 64.62 357 PRO A C 1
ATOM 2675 O O . PRO A 1 357 ? 19.789 10.660 -22.314 1.00 64.62 357 PRO A O 1
ATOM 2678 N N . PRO A 1 358 ? 18.843 8.872 -21.330 1.00 65.38 358 PRO A N 1
ATOM 2679 C CA . PRO A 1 358 ? 17.456 9.325 -21.479 1.00 65.38 358 PRO A CA 1
ATOM 2680 C C . PRO A 1 358 ? 17.183 10.829 -21.260 1.00 65.38 358 PRO A C 1
ATOM 2682 O O . PRO A 1 358 ? 16.606 11.428 -22.162 1.00 65.38 358 PRO A O 1
ATOM 2685 N N . PRO A 1 359 ? 17.637 11.505 -20.180 1.00 68.31 359 PRO A N 1
ATOM 2686 C CA . PRO A 1 359 ? 17.371 12.941 -20.012 1.00 68.31 359 PRO A CA 1
ATOM 2687 C C . PRO A 1 359 ? 18.057 13.830 -21.064 1.00 68.31 359 PRO A C 1
ATOM 2689 O O . PRO A 1 359 ? 17.671 14.974 -21.242 1.00 68.31 359 PRO A O 1
ATOM 2692 N N . LEU A 1 360 ? 19.066 13.332 -21.780 1.00 72.62 360 LEU A N 1
ATOM 2693 C CA . LEU A 1 360 ? 19.765 14.066 -22.837 1.00 72.62 360 LEU A CA 1
ATOM 2694 C C . LEU A 1 360 ? 19.259 13.703 -24.248 1.00 72.62 360 LEU A C 1
ATOM 2696 O O . LEU A 1 360 ? 19.750 14.263 -25.226 1.00 72.62 360 LEU A O 1
ATOM 2700 N N . ARG A 1 361 ? 18.279 12.795 -24.394 1.00 75.75 361 ARG A N 1
ATOM 2701 C CA . ARG A 1 361 ? 17.663 12.477 -25.696 1.00 75.75 361 ARG A CA 1
ATOM 2702 C C . ARG A 1 361 ? 16.536 13.472 -26.013 1.00 75.75 361 ARG A C 1
ATOM 2704 O O . ARG A 1 361 ? 15.558 13.525 -25.271 1.00 75.75 361 ARG A O 1
ATOM 2711 N N . PRO A 1 362 ? 16.562 14.181 -27.160 1.00 69.69 362 PRO A N 1
ATOM 2712 C CA . PRO A 1 362 ? 15.458 15.063 -27.558 1.00 69.69 362 PRO A CA 1
ATOM 2713 C C . PRO A 1 362 ? 14.108 14.351 -27.737 1.00 69.69 362 PRO A C 1
ATOM 2715 O O . PRO A 1 362 ? 13.074 15.003 -27.690 1.00 69.69 362 PRO A O 1
ATOM 2718 N N . SER A 1 363 ? 14.107 13.030 -27.946 1.00 65.12 363 SER A N 1
ATOM 2719 C CA . SER A 1 363 ? 12.897 12.203 -28.052 1.00 65.12 363 SER A CA 1
ATOM 2720 C C . SER A 1 363 ? 12.220 11.900 -26.712 1.00 65.12 363 SER A C 1
ATOM 2722 O O . SER A 1 363 ? 11.100 11.414 -26.718 1.00 65.12 363 SER A O 1
ATOM 2724 N N . THR A 1 364 ? 12.875 12.157 -25.576 1.00 68.31 364 THR A N 1
ATOM 2725 C CA . THR A 1 364 ? 12.326 11.883 -24.233 1.00 68.31 364 THR A CA 1
ATOM 2726 C C . THR A 1 364 ? 11.347 12.961 -23.757 1.00 68.31 364 THR A C 1
ATOM 2728 O O . THR A 1 364 ? 10.653 12.775 -22.761 1.00 68.31 364 THR A O 1
ATOM 2731 N N . TYR A 1 365 ? 11.262 14.086 -24.468 1.00 70.25 365 TYR A N 1
ATOM 2732 C CA . TYR A 1 365 ? 10.381 15.197 -24.124 1.00 70.25 365 TYR A CA 1
ATOM 2733 C C . TYR A 1 365 ? 9.193 15.261 -25.097 1.00 70.25 365 TYR A C 1
ATOM 2735 O O . TYR A 1 365 ? 9.422 15.238 -26.307 1.00 70.25 365 TYR A O 1
ATOM 2743 N N . PRO A 1 366 ? 7.941 15.415 -24.618 1.00 67.56 366 PRO A N 1
ATOM 2744 C CA . PRO A 1 366 ? 6.738 15.478 -25.456 1.00 67.56 366 PRO A CA 1
ATOM 2745 C C . PRO A 1 366 ? 6.574 16.858 -26.129 1.00 67.56 366 PRO A C 1
ATOM 2747 O O . PRO A 1 366 ? 5.525 17.496 -26.064 1.00 67.56 366 PRO A O 1
ATOM 2750 N N . VAL A 1 367 ? 7.644 17.363 -26.745 1.00 74.44 367 VAL A N 1
ATOM 2751 C CA . VAL A 1 367 ? 7.717 18.669 -27.415 1.00 74.44 367 VAL A CA 1
ATOM 2752 C C . VAL A 1 367 ? 8.528 18.554 -28.708 1.00 74.44 367 VAL A C 1
ATOM 2754 O O . VAL A 1 367 ? 9.307 17.623 -28.898 1.00 74.44 367 VAL A O 1
ATOM 2757 N N . SER A 1 368 ? 8.384 19.522 -29.615 1.00 79.00 368 SER A N 1
ATOM 2758 C CA . SER A 1 368 ? 9.162 19.539 -30.858 1.00 79.00 368 SER A CA 1
ATOM 2759 C C . SER A 1 368 ? 10.676 19.567 -30.593 1.00 79.00 368 SER A C 1
ATOM 2761 O O . SER A 1 368 ? 11.140 20.241 -29.673 1.00 79.00 368 SER A O 1
ATOM 2763 N N . ARG A 1 369 ? 11.464 18.880 -31.436 1.00 76.94 369 ARG A N 1
ATOM 2764 C CA . ARG A 1 369 ? 12.926 18.715 -31.268 1.00 76.94 369 ARG A CA 1
ATOM 2765 C C . ARG A 1 369 ? 13.699 20.000 -30.896 1.00 76.94 369 ARG A C 1
ATOM 2767 O O . ARG A 1 369 ? 14.527 19.909 -29.994 1.00 76.94 369 ARG A O 1
ATOM 2774 N N . PRO A 1 370 ? 13.437 21.190 -31.484 1.00 83.25 370 PRO A N 1
ATOM 2775 C CA . PRO A 1 370 ? 14.111 22.424 -31.067 1.00 83.25 370 PRO A CA 1
ATOM 2776 C C . PRO A 1 370 ? 13.802 22.819 -29.615 1.00 83.25 370 PRO A C 1
ATOM 2778 O O . PRO A 1 370 ? 14.702 23.207 -28.878 1.00 83.25 370 PRO A O 1
ATOM 2781 N N . LYS A 1 371 ? 12.546 22.660 -29.171 1.00 79.38 371 LYS A N 1
ATOM 2782 C CA . LYS A 1 371 ? 12.135 22.915 -27.781 1.00 79.38 371 LYS A CA 1
ATOM 2783 C C . LYS A 1 371 ? 12.747 21.889 -26.825 1.00 79.38 371 LYS A C 1
ATOM 2785 O O . LYS A 1 371 ? 13.181 22.264 -25.742 1.00 79.38 371 LYS A O 1
ATOM 2790 N N . ALA A 1 372 ? 12.843 20.624 -27.239 1.00 81.56 372 ALA A N 1
ATOM 2791 C CA . ALA A 1 372 ? 13.499 19.583 -26.449 1.00 81.56 372 ALA A CA 1
ATOM 2792 C C . ALA A 1 372 ? 14.992 19.891 -26.226 1.00 81.56 372 ALA A C 1
ATOM 2794 O O . ALA A 1 372 ? 15.481 19.737 -25.113 1.00 81.56 372 ALA A O 1
ATOM 2795 N N . LEU A 1 373 ? 15.701 20.404 -27.240 1.00 84.12 373 LEU A N 1
ATOM 2796 C CA . LEU A 1 373 ? 17.095 20.849 -27.097 1.00 84.12 373 LEU A CA 1
ATOM 2797 C C . LEU A 1 373 ? 17.244 22.035 -26.130 1.00 84.12 373 LEU A C 1
ATOM 2799 O O . LEU A 1 373 ? 18.185 22.043 -25.339 1.00 84.12 373 LEU A O 1
ATOM 2803 N N . VAL A 1 374 ? 16.305 22.990 -26.127 1.00 84.94 374 VAL A N 1
ATOM 2804 C CA . VAL A 1 374 ? 16.278 24.072 -25.123 1.00 84.94 374 VAL A CA 1
ATOM 2805 C C . VAL A 1 374 ? 16.093 23.501 -23.716 1.00 84.94 374 VAL A C 1
ATOM 2807 O O . VAL A 1 374 ? 16.880 23.827 -22.830 1.00 84.94 374 VAL A O 1
ATOM 2810 N N . VAL A 1 375 ? 15.128 22.597 -23.509 1.00 80.62 375 VAL A N 1
ATOM 2811 C CA . VAL A 1 375 ? 14.934 21.917 -22.213 1.00 80.62 375 VAL A CA 1
ATOM 2812 C C . VAL A 1 375 ? 16.216 21.201 -21.776 1.00 80.62 375 VAL A C 1
ATOM 2814 O O . VAL A 1 375 ? 16.672 21.430 -20.659 1.00 80.62 375 VAL A O 1
ATOM 2817 N N . ILE A 1 376 ? 16.842 20.424 -22.668 1.00 84.56 376 ILE A N 1
ATOM 2818 C CA . ILE A 1 376 ? 18.110 19.719 -22.416 1.00 84.56 376 ILE A CA 1
ATOM 2819 C C . ILE A 1 376 ? 19.228 20.693 -22.015 1.00 84.56 376 ILE A C 1
ATOM 2821 O O . ILE A 1 376 ? 19.941 20.434 -21.048 1.00 84.56 376 ILE A O 1
ATOM 2825 N N . SER A 1 377 ? 19.351 21.835 -22.700 1.00 86.06 377 SER A N 1
ATOM 2826 C CA . SER A 1 377 ? 20.362 22.861 -22.395 1.00 86.06 377 SER A CA 1
ATOM 2827 C C . SER A 1 377 ? 20.189 23.515 -21.020 1.00 86.06 377 SER A C 1
ATOM 2829 O O . SER A 1 377 ? 21.168 23.965 -20.428 1.00 86.06 377 SER A O 1
ATOM 2831 N N . LEU A 1 378 ? 18.963 23.529 -20.488 1.00 87.81 378 LEU A N 1
ATOM 2832 C CA . LEU A 1 378 ? 18.642 24.068 -19.167 1.00 87.81 378 LEU A CA 1
ATOM 2833 C C . LEU A 1 378 ? 18.769 23.022 -18.049 1.00 87.81 378 LEU A C 1
ATOM 2835 O O . LEU A 1 378 ? 18.851 23.405 -16.883 1.00 87.81 378 LEU A O 1
ATOM 2839 N N . LEU A 1 379 ? 18.832 21.719 -18.362 1.00 84.25 379 LEU A N 1
ATOM 2840 C CA . LEU A 1 379 ? 18.984 20.655 -17.359 1.00 84.25 379 LEU A CA 1
ATOM 2841 C C . LEU A 1 379 ? 20.171 20.871 -16.405 1.00 84.25 379 LEU A C 1
ATOM 2843 O O . LEU A 1 379 ? 19.951 20.688 -15.211 1.00 84.25 379 LEU A O 1
ATOM 2847 N N . PRO A 1 380 ? 21.377 21.301 -16.837 1.00 83.25 380 PRO A N 1
ATOM 2848 C CA . PRO A 1 380 ? 22.500 21.538 -15.924 1.00 83.25 380 PRO A CA 1
ATOM 2849 C C . PRO A 1 380 ? 22.257 22.641 -14.883 1.00 83.25 380 PRO A C 1
ATOM 2851 O O . PRO A 1 380 ? 23.017 22.730 -13.927 1.00 83.25 380 PRO A O 1
ATOM 2854 N N . VAL A 1 381 ? 21.216 23.466 -15.045 1.00 86.50 381 VAL A N 1
ATOM 2855 C CA . VAL A 1 381 ? 20.792 24.480 -14.065 1.00 86.50 381 VAL A CA 1
ATOM 2856 C C . VAL A 1 381 ? 19.531 24.024 -13.326 1.00 86.50 381 VAL A C 1
ATOM 2858 O O . VAL A 1 381 ? 19.484 24.064 -12.098 1.00 86.50 381 VAL A O 1
ATOM 2861 N N . ILE A 1 382 ? 18.527 23.529 -14.059 1.00 83.94 382 ILE A N 1
ATOM 2862 C CA . ILE A 1 382 ? 17.252 23.064 -13.498 1.00 83.94 382 ILE A CA 1
ATOM 2863 C C . ILE A 1 382 ? 17.468 21.891 -12.537 1.00 83.94 382 ILE A C 1
ATOM 2865 O O . ILE A 1 382 ? 16.889 21.901 -11.455 1.00 83.94 382 ILE A O 1
ATOM 2869 N N . TRP A 1 383 ? 18.297 20.897 -12.882 1.00 79.19 383 TRP A N 1
ATOM 2870 C CA . TRP A 1 383 ? 18.514 19.731 -12.019 1.00 79.19 383 TRP A CA 1
ATOM 2871 C C . TRP A 1 383 ? 19.195 20.085 -10.694 1.00 79.19 383 TRP A C 1
ATOM 2873 O O . TRP A 1 383 ? 18.644 19.701 -9.665 1.00 79.19 383 TRP A O 1
ATOM 2883 N N . PRO A 1 384 ? 20.324 20.823 -10.654 1.00 82.25 384 PRO A N 1
ATOM 2884 C CA . PRO A 1 384 ? 20.912 21.243 -9.385 1.00 82.25 384 PRO A CA 1
ATOM 2885 C C . PRO A 1 384 ? 19.968 22.108 -8.549 1.00 82.25 384 PRO A C 1
ATOM 2887 O O . PRO A 1 384 ? 19.829 21.841 -7.363 1.00 82.25 384 PRO A O 1
ATOM 2890 N N . VAL A 1 385 ? 19.247 23.066 -9.146 1.00 84.81 385 VAL A N 1
ATOM 2891 C CA . VAL A 1 385 ? 18.275 23.895 -8.405 1.00 84.81 385 VAL A CA 1
ATOM 2892 C C . VAL A 1 385 ? 17.119 23.051 -7.856 1.00 84.81 385 VAL A C 1
ATOM 2894 O O . VAL A 1 385 ? 16.766 23.192 -6.686 1.00 84.81 385 VAL A O 1
ATOM 2897 N N . ALA A 1 386 ? 16.560 22.137 -8.653 1.00 75.44 386 ALA A N 1
ATOM 2898 C CA . ALA A 1 386 ? 15.481 21.249 -8.224 1.00 75.44 386 ALA A CA 1
ATOM 2899 C C . ALA A 1 386 ? 15.944 20.250 -7.151 1.00 75.44 386 ALA A C 1
ATOM 2901 O O . ALA A 1 386 ? 15.245 20.078 -6.155 1.00 75.44 386 ALA A O 1
ATOM 2902 N N . ILE A 1 387 ? 17.128 19.640 -7.299 1.00 76.81 387 ILE A N 1
ATOM 2903 C CA . ILE A 1 387 ? 17.735 18.783 -6.268 1.00 76.81 387 ILE A CA 1
ATOM 2904 C C . ILE A 1 387 ? 17.964 19.588 -4.992 1.00 76.81 387 ILE A C 1
ATOM 2906 O O . ILE A 1 387 ? 17.557 19.130 -3.931 1.00 76.81 387 ILE A O 1
ATOM 2910 N N . SER A 1 388 ? 18.580 20.771 -5.065 1.00 78.50 388 SER A N 1
ATOM 2911 C CA . SER A 1 388 ? 18.837 21.605 -3.888 1.00 78.50 388 SER A CA 1
ATOM 2912 C C . SER A 1 388 ? 17.538 21.993 -3.189 1.00 78.50 388 SER A C 1
ATOM 2914 O O . SER A 1 388 ? 17.439 21.828 -1.979 1.00 78.50 388 SER A O 1
ATOM 2916 N N . PHE A 1 389 ? 16.506 22.406 -3.928 1.00 82.38 389 PHE A N 1
ATOM 2917 C CA . PHE A 1 389 ? 15.187 22.694 -3.364 1.00 82.38 389 PHE A CA 1
ATOM 2918 C C . PHE A 1 389 ? 14.556 21.464 -2.692 1.00 82.38 389 PHE A C 1
ATOM 2920 O O . PHE A 1 389 ? 14.116 21.549 -1.544 1.00 82.38 389 PHE A O 1
ATOM 2927 N N . LEU A 1 390 ? 14.540 20.309 -3.367 1.00 73.19 390 LEU A N 1
ATOM 2928 C CA . LEU A 1 390 ? 13.980 19.061 -2.833 1.00 73.19 390 LEU A CA 1
ATOM 2929 C C . LEU A 1 390 ? 14.762 18.550 -1.615 1.00 73.19 390 LEU A C 1
ATOM 2931 O O . LEU A 1 390 ? 14.150 18.097 -0.647 1.00 73.19 390 LEU A O 1
ATOM 2935 N N . ALA A 1 391 ? 16.090 18.658 -1.630 1.00 75.62 391 ALA A N 1
ATOM 2936 C CA . ALA A 1 391 ? 16.962 18.292 -0.521 1.00 75.62 391 ALA A CA 1
ATOM 2937 C C . ALA A 1 391 ? 16.751 19.226 0.676 1.00 75.62 391 ALA A C 1
ATOM 2939 O O . ALA A 1 391 ? 16.488 18.740 1.772 1.00 75.62 391 ALA A O 1
ATOM 2940 N N . THR A 1 392 ? 16.765 20.549 0.482 1.00 80.62 392 THR A N 1
ATOM 2941 C CA . THR A 1 392 ? 16.490 21.524 1.549 1.00 80.62 392 THR A CA 1
ATOM 2942 C C . THR A 1 392 ? 15.091 21.327 2.133 1.00 80.62 392 THR A C 1
ATOM 2944 O O . THR A 1 392 ? 14.951 21.253 3.353 1.00 80.62 392 THR A O 1
ATOM 2947 N N . ARG A 1 393 ? 14.059 21.155 1.294 1.00 79.56 393 ARG A N 1
ATOM 2948 C CA . ARG A 1 393 ? 12.688 20.854 1.744 1.00 79.56 393 ARG A CA 1
ATOM 2949 C C . ARG A 1 393 ? 12.633 19.550 2.546 1.00 79.56 393 ARG A C 1
ATOM 2951 O O . ARG A 1 393 ? 12.010 19.516 3.604 1.00 79.56 393 ARG A O 1
ATOM 2958 N N . SER A 1 394 ? 13.307 18.499 2.081 1.00 76.31 394 SER A N 1
ATOM 2959 C CA . SER A 1 394 ? 13.347 17.205 2.775 1.00 76.31 394 SER A CA 1
ATOM 2960 C C . SER A 1 394 ? 14.086 17.286 4.110 1.00 76.31 394 SER A C 1
ATOM 2962 O O . SER A 1 394 ? 13.589 16.751 5.092 1.00 76.31 394 SER A O 1
ATOM 2964 N N . LEU A 1 395 ? 15.204 18.015 4.189 1.00 80.38 395 LEU A N 1
ATOM 2965 C CA . LEU A 1 395 ? 15.946 18.249 5.434 1.00 80.38 395 LEU A CA 1
ATOM 2966 C C . LEU A 1 395 ? 15.125 19.051 6.455 1.00 80.38 395 LEU A C 1
ATOM 2968 O O . LEU A 1 395 ? 15.124 18.714 7.638 1.00 80.38 395 LEU A O 1
ATOM 2972 N N . VAL A 1 396 ? 14.379 20.070 6.014 1.00 81.75 396 VAL A N 1
ATOM 2973 C CA . VAL A 1 396 ? 13.450 20.815 6.884 1.00 81.75 396 VAL A CA 1
ATOM 2974 C C . VAL A 1 396 ? 12.347 19.895 7.411 1.00 81.75 396 VAL A C 1
ATOM 2976 O O . VAL A 1 396 ? 12.087 19.888 8.614 1.00 81.75 396 VAL A O 1
ATOM 2979 N N . HIS A 1 397 ? 11.731 19.078 6.551 1.00 80.94 397 HIS A N 1
ATOM 2980 C CA . HIS A 1 397 ? 10.706 18.123 6.978 1.00 80.94 397 HIS A CA 1
ATOM 2981 C C . HIS A 1 397 ? 11.254 17.014 7.883 1.00 80.94 397 HIS A C 1
ATOM 2983 O O . HIS A 1 397 ? 10.578 16.661 8.845 1.00 80.94 397 HIS A O 1
ATOM 2989 N N . ALA A 1 398 ? 12.471 16.518 7.641 1.00 79.06 398 ALA A N 1
ATOM 2990 C CA . ALA A 1 398 ? 13.149 15.549 8.500 1.00 79.06 398 ALA A CA 1
ATOM 2991 C C . ALA A 1 398 ? 13.423 16.136 9.894 1.00 79.06 398 ALA A C 1
ATOM 2993 O O . ALA A 1 398 ? 13.046 15.533 10.894 1.00 79.06 398 ALA A O 1
ATOM 2994 N N . LYS A 1 399 ? 13.943 17.369 9.978 1.00 80.88 399 LYS A N 1
ATOM 2995 C CA . LYS A 1 399 ? 14.123 18.055 11.266 1.00 80.88 399 LYS A CA 1
ATOM 2996 C C . LYS A 1 399 ? 12.793 18.277 11.994 1.00 80.88 399 LYS A C 1
ATOM 2998 O O . LYS A 1 399 ? 12.721 18.069 13.196 1.00 80.88 399 LYS A O 1
ATOM 3003 N N . GLN A 1 400 ? 11.728 18.679 11.294 1.00 84.19 400 GLN A N 1
ATOM 3004 C CA . GLN A 1 400 ? 10.384 18.797 11.888 1.00 84.19 400 GLN A CA 1
ATOM 3005 C C . GLN A 1 400 ? 9.829 17.441 12.356 1.00 84.19 400 GLN A C 1
ATOM 3007 O O . GLN A 1 400 ? 9.115 17.375 13.354 1.00 84.19 400 GLN A O 1
ATOM 3012 N N . SER A 1 401 ? 10.162 16.377 11.629 1.00 83.75 401 SER A N 1
ATOM 3013 C CA . SER A 1 401 ? 9.787 15.001 11.925 1.00 83.75 401 SER A CA 1
ATOM 3014 C C . SER A 1 401 ? 10.446 14.488 13.208 1.00 83.75 401 SER A C 1
ATOM 3016 O O . SER A 1 401 ? 9.742 13.953 14.057 1.00 83.75 401 SER A O 1
ATOM 3018 N N . GLU A 1 402 ? 11.733 14.764 13.440 1.00 83.62 402 GLU A N 1
ATOM 3019 C CA . GLU A 1 402 ? 12.413 14.436 14.706 1.00 83.62 402 GLU A CA 1
ATOM 3020 C C . GLU A 1 402 ? 11.696 15.005 15.945 1.00 83.62 402 GLU A C 1
ATOM 3022 O O . GLU A 1 402 ? 11.573 14.309 16.953 1.00 83.62 402 GLU A O 1
ATOM 3027 N N . TRP A 1 403 ? 11.185 16.243 15.887 1.00 83.19 403 TRP A N 1
ATOM 3028 C CA . TRP A 1 403 ? 10.420 16.830 17.000 1.00 83.19 403 TRP A CA 1
ATOM 3029 C C . TRP A 1 403 ? 9.080 16.121 17.225 1.00 83.19 403 TRP A C 1
ATOM 3031 O O . TRP A 1 403 ? 8.715 15.862 18.372 1.00 83.19 403 TRP A O 1
ATOM 3041 N N . ARG A 1 404 ? 8.359 15.771 16.149 1.00 87.19 404 ARG A N 1
ATOM 3042 C CA . ARG A 1 404 ? 7.085 15.037 16.247 1.00 87.19 404 ARG A CA 1
ATOM 3043 C C . ARG A 1 404 ? 7.285 13.609 16.753 1.00 87.19 404 ARG A C 1
ATOM 3045 O O . ARG A 1 404 ? 6.505 13.173 17.590 1.00 87.19 404 ARG A O 1
ATOM 3052 N N . ILE A 1 405 ? 8.342 12.922 16.312 1.00 82.81 405 ILE A N 1
ATOM 3053 C CA . ILE A 1 405 ? 8.718 11.588 16.805 1.00 82.81 405 ILE A CA 1
ATOM 3054 C C . ILE A 1 405 ? 9.014 11.648 18.305 1.00 82.81 405 ILE A C 1
ATOM 3056 O O . ILE A 1 405 ? 8.419 10.885 19.056 1.00 82.81 405 ILE A O 1
ATOM 3060 N N . LYS A 1 406 ? 9.850 12.592 18.761 1.00 83.62 406 LYS A N 1
ATOM 3061 C CA . LYS A 1 406 ? 10.141 12.770 20.196 1.00 83.62 406 LYS A CA 1
ATOM 3062 C C . LYS A 1 406 ? 8.874 13.038 21.007 1.00 83.62 406 LYS A C 1
ATOM 3064 O O . LYS A 1 406 ? 8.656 12.395 22.025 1.00 83.62 406 LYS A O 1
ATOM 3069 N N . SER A 1 407 ? 8.001 13.925 20.524 1.00 84.44 407 SER A N 1
ATOM 3070 C CA . SER A 1 407 ? 6.716 14.202 21.177 1.00 84.44 407 SER A CA 1
ATOM 3071 C C . SER A 1 407 ? 5.803 12.970 21.241 1.00 84.44 407 SER A C 1
ATOM 3073 O O . SER A 1 407 ? 5.119 12.780 22.245 1.00 84.44 407 SER A O 1
ATOM 3075 N N . ALA A 1 408 ? 5.782 12.136 20.197 1.00 82.81 408 ALA A N 1
ATOM 3076 C CA . ALA A 1 408 ? 5.015 10.892 20.173 1.00 82.81 408 ALA A CA 1
ATOM 3077 C C . ALA A 1 408 ? 5.614 9.832 21.115 1.00 82.81 408 ALA A C 1
ATOM 3079 O O . ALA A 1 408 ? 4.871 9.180 21.840 1.00 82.81 408 ALA A O 1
ATOM 3080 N N . GLN A 1 409 ? 6.944 9.716 21.176 1.00 80.69 409 GLN A N 1
ATOM 3081 C CA . GLN A 1 409 ? 7.653 8.859 22.133 1.00 80.69 409 GLN A CA 1
ATOM 3082 C C . GLN A 1 409 ? 7.355 9.262 23.582 1.00 80.69 409 GLN A C 1
ATOM 3084 O O . GLN A 1 409 ? 7.070 8.398 24.400 1.00 80.69 409 GLN A O 1
ATOM 3089 N N . THR A 1 410 ? 7.335 10.557 23.915 1.00 80.38 410 THR A N 1
ATOM 3090 C CA . THR A 1 410 ? 6.937 11.000 25.264 1.00 80.38 410 THR A CA 1
ATOM 3091 C C . THR A 1 410 ? 5.466 10.685 25.569 1.00 80.38 410 THR A C 1
ATOM 3093 O O . THR A 1 410 ? 5.154 10.312 26.697 1.00 80.38 410 THR A O 1
ATOM 3096 N N . LYS A 1 411 ? 4.563 10.784 24.578 1.00 82.50 411 LYS A N 1
ATOM 3097 C CA . LYS A 1 411 ? 3.139 10.415 24.724 1.00 82.50 411 LYS A CA 1
ATOM 3098 C C . LYS A 1 411 ? 2.942 8.904 24.938 1.00 82.50 411 LYS A C 1
ATOM 3100 O O . LYS A 1 411 ? 2.038 8.514 25.672 1.00 82.50 411 LYS A O 1
ATOM 3105 N N . ILE A 1 412 ? 3.759 8.063 24.303 1.00 77.81 412 ILE A N 1
ATOM 3106 C CA . ILE A 1 412 ? 3.593 6.602 24.258 1.00 77.81 412 ILE A CA 1
ATOM 3107 C C . ILE A 1 412 ? 4.677 5.933 25.113 1.00 77.81 412 ILE A C 1
ATOM 3109 O O . ILE A 1 412 ? 5.807 5.734 24.677 1.00 77.81 412 ILE A O 1
ATOM 3113 N N . GLY A 1 413 ? 4.321 5.591 26.356 1.00 61.66 413 GLY A N 1
ATOM 3114 C CA . GLY A 1 413 ? 5.196 4.869 27.290 1.00 61.66 413 GLY A CA 1
ATOM 3115 C C . GLY A 1 413 ? 6.379 5.674 27.838 1.00 61.66 413 GLY A C 1
ATOM 3116 O O . GLY A 1 413 ? 7.413 5.100 28.158 1.00 61.66 413 GLY A O 1
ATOM 3117 N N . GLY A 1 414 ? 6.257 7.001 27.943 1.00 60.44 414 GLY A N 1
ATOM 3118 C CA . GLY A 1 414 ? 7.235 7.834 28.656 1.00 60.44 414 GLY A CA 1
ATOM 3119 C C . GLY A 1 414 ? 8.591 8.010 27.962 1.00 60.44 414 GLY A C 1
ATOM 3120 O O . GLY A 1 414 ? 9.503 8.577 28.558 1.00 60.44 414 GLY A O 1
ATOM 3121 N N . GLY A 1 415 ? 8.727 7.586 26.702 1.00 56.91 415 GLY A N 1
ATOM 3122 C CA . GLY A 1 415 ? 9.935 7.770 25.895 1.00 56.91 415 GLY A CA 1
ATOM 3123 C C . GLY A 1 415 ? 10.781 6.518 25.657 1.00 56.91 415 GLY A C 1
ATOM 3124 O O . GLY A 1 415 ? 11.764 6.623 24.922 1.00 56.91 415 GLY A O 1
ATOM 3125 N N . THR A 1 416 ? 10.427 5.354 26.216 1.00 61.50 416 THR A N 1
ATOM 3126 C CA . THR A 1 416 ? 11.147 4.096 25.941 1.00 61.50 416 THR A CA 1
ATOM 3127 C C . THR A 1 416 ? 10.630 3.398 24.677 1.00 61.50 416 THR A C 1
ATOM 3129 O O . THR A 1 416 ? 9.535 3.671 24.177 1.00 61.50 416 THR A O 1
ATOM 3132 N N . THR A 1 417 ? 11.427 2.477 24.129 1.00 66.31 417 THR A N 1
ATOM 3133 C CA . THR A 1 417 ? 11.007 1.565 23.046 1.00 66.31 417 THR A CA 1
ATOM 3134 C C . THR A 1 417 ? 9.838 0.673 23.458 1.00 66.31 417 THR A C 1
ATOM 3136 O O . THR A 1 417 ? 8.976 0.356 22.639 1.00 66.31 417 THR A O 1
ATOM 3139 N N . ASP A 1 418 ? 9.775 0.325 24.739 1.00 72.88 418 ASP A N 1
ATOM 3140 C CA . ASP A 1 418 ? 8.817 -0.622 25.313 1.00 72.88 418 ASP A CA 1
ATOM 3141 C C . ASP A 1 418 ? 7.388 -0.081 25.243 1.00 72.88 418 ASP A C 1
ATOM 3143 O O . ASP A 1 418 ? 6.452 -0.848 25.041 1.00 72.88 418 ASP A O 1
ATOM 3147 N N . GLY A 1 419 ? 7.218 1.246 25.299 1.00 81.75 419 GLY A N 1
ATOM 3148 C CA . GLY A 1 419 ? 5.935 1.906 25.059 1.00 81.75 419 GLY A CA 1
ATOM 3149 C C . GLY A 1 419 ? 5.332 1.572 23.694 1.00 81.75 419 GLY A C 1
ATOM 3150 O O . GLY A 1 419 ? 4.140 1.282 23.598 1.00 81.75 419 GLY A O 1
ATOM 3151 N N . TRP A 1 420 ? 6.154 1.566 22.642 1.00 84.12 420 TRP A N 1
ATOM 3152 C CA . TRP A 1 420 ? 5.718 1.242 21.281 1.00 84.12 420 TRP A CA 1
ATOM 3153 C C . TRP A 1 420 ? 5.470 -0.251 21.083 1.00 84.12 420 TRP A C 1
ATOM 3155 O O . TRP A 1 420 ? 4.533 -0.613 20.378 1.00 84.12 420 TRP A O 1
ATOM 3165 N N . LEU A 1 421 ? 6.261 -1.112 21.730 1.00 85.31 421 LEU A N 1
ATOM 3166 C CA . LEU A 1 421 ? 6.032 -2.560 21.742 1.00 85.31 421 LEU A CA 1
ATOM 3167 C C . LEU A 1 421 ? 4.714 -2.895 22.460 1.00 85.31 421 LEU A C 1
ATOM 3169 O O . LEU A 1 421 ? 3.833 -3.526 21.873 1.00 85.31 421 LEU A O 1
ATOM 3173 N N . ALA A 1 422 ? 4.517 -2.378 23.675 1.00 84.62 422 ALA A N 1
ATOM 3174 C CA . ALA A 1 422 ? 3.304 -2.574 24.463 1.00 84.62 422 ALA A CA 1
ATOM 3175 C C . ALA A 1 422 ? 2.051 -2.029 23.756 1.00 84.62 422 ALA A C 1
ATOM 3177 O O . ALA A 1 422 ? 0.992 -2.655 23.810 1.00 84.62 422 ALA A O 1
ATOM 3178 N N . ARG A 1 423 ? 2.171 -0.909 23.029 1.00 88.19 423 ARG A N 1
ATOM 3179 C CA . ARG A 1 423 ? 1.083 -0.320 22.231 1.00 88.19 423 ARG A CA 1
ATOM 3180 C C . ARG A 1 423 ? 0.567 -1.246 21.125 1.00 88.19 423 ARG A C 1
ATOM 3182 O O . ARG A 1 423 ? -0.618 -1.194 20.804 1.00 88.19 423 ARG A O 1
ATOM 3189 N N . VAL A 1 424 ? 1.417 -2.126 20.596 1.00 88.69 424 VAL A N 1
ATOM 3190 C CA . VAL A 1 424 ? 1.029 -3.192 19.655 1.00 88.69 424 VAL A CA 1
ATOM 3191 C C . VAL A 1 424 ? 0.955 -4.568 20.325 1.00 88.69 424 VAL A C 1
ATOM 3193 O O . VAL A 1 424 ? 0.977 -5.593 19.649 1.00 88.69 424 VAL A O 1
ATOM 3196 N N . GLY A 1 425 ? 0.788 -4.621 21.651 1.00 84.06 425 GLY A N 1
ATOM 3197 C CA . GLY A 1 425 ? 0.570 -5.861 22.405 1.00 84.06 425 GLY A CA 1
ATOM 3198 C C . GLY A 1 425 ? 1.803 -6.759 22.525 1.00 84.06 425 GLY A C 1
ATOM 3199 O O . GLY A 1 425 ? 1.674 -7.921 22.901 1.00 84.06 425 GLY A O 1
ATOM 3200 N N . ILE A 1 426 ? 2.993 -6.243 22.211 1.00 84.44 426 ILE A N 1
ATOM 3201 C CA . ILE A 1 426 ? 4.263 -6.947 22.385 1.00 84.44 426 ILE A CA 1
ATOM 3202 C C . ILE A 1 426 ? 4.784 -6.640 23.790 1.00 84.44 426 ILE A C 1
ATOM 3204 O O . ILE A 1 426 ? 5.308 -5.562 24.063 1.00 84.44 426 ILE A O 1
ATOM 3208 N N . LYS A 1 427 ? 4.623 -7.605 24.692 1.00 79.31 427 LYS A N 1
ATOM 3209 C CA . LYS A 1 427 ? 5.151 -7.567 26.057 1.00 79.31 427 LYS A CA 1
ATOM 3210 C C . LYS A 1 427 ? 6.596 -8.058 26.065 1.00 79.31 427 LYS A C 1
ATOM 3212 O O . LYS A 1 427 ? 6.855 -9.195 25.679 1.00 79.31 427 LYS A O 1
ATOM 3217 N N . LEU A 1 428 ? 7.529 -7.213 26.509 1.00 69.19 428 LEU A N 1
ATOM 3218 C CA . LEU A 1 428 ? 8.952 -7.562 26.520 1.00 69.19 428 LEU A CA 1
ATOM 3219 C C . LEU A 1 428 ? 9.231 -8.733 27.472 1.00 69.19 428 LEU A C 1
ATOM 3221 O O . LEU A 1 428 ? 9.844 -9.707 27.058 1.00 69.19 428 LEU A O 1
ATOM 3225 N N . GLU A 1 429 ? 8.674 -8.681 28.685 1.00 63.75 429 GLU A N 1
ATOM 3226 C CA . GLU A 1 429 ? 8.665 -9.756 29.697 1.00 63.75 429 GLU A CA 1
ATOM 3227 C C . GLU A 1 429 ? 8.305 -11.142 29.115 1.00 63.75 429 GLU A C 1
ATOM 3229 O O . GLU A 1 429 ? 9.025 -12.113 29.324 1.00 63.75 429 GLU A O 1
ATOM 3234 N N . GLU A 1 430 ? 7.255 -11.215 28.291 1.00 64.12 430 GLU A N 1
ATOM 3235 C CA . GLU A 1 430 ? 6.754 -12.449 27.668 1.00 64.12 430 GLU A CA 1
ATOM 3236 C C . GLU A 1 430 ? 7.661 -12.937 26.521 1.00 64.12 430 GLU A C 1
ATOM 3238 O O . GLU A 1 430 ? 7.715 -14.131 26.218 1.00 64.12 430 GLU A O 1
ATOM 3243 N N . LEU A 1 431 ? 8.394 -12.025 25.870 1.00 67.44 431 LEU A N 1
ATOM 3244 C CA . LEU A 1 431 ? 9.442 -12.380 24.910 1.00 67.44 431 LEU A CA 1
ATOM 3245 C C . LEU A 1 431 ? 10.713 -12.874 25.609 1.00 67.44 431 LEU A C 1
ATOM 3247 O O . LEU A 1 431 ? 11.318 -13.821 25.109 1.00 67.44 431 LEU A O 1
ATOM 3251 N N . VAL A 1 432 ? 11.092 -12.287 26.753 1.00 62.12 432 VAL A N 1
ATOM 3252 C CA . VAL A 1 432 ? 12.230 -12.762 27.561 1.00 62.12 432 VAL A CA 1
ATOM 3253 C C . VAL A 1 432 ? 11.950 -14.167 28.081 1.00 62.12 432 VAL A C 1
ATOM 3255 O O . VAL A 1 432 ? 12.774 -15.056 27.891 1.00 62.12 432 VAL A O 1
ATOM 3258 N N . GLU A 1 433 ? 10.772 -14.394 28.667 1.00 60.53 433 GLU A N 1
ATOM 3259 C CA . GLU A 1 433 ? 10.376 -15.700 29.202 1.00 60.53 433 GLU A CA 1
ATOM 3260 C C . GLU A 1 433 ? 10.373 -16.779 28.106 1.00 60.53 433 GLU A C 1
ATOM 3262 O O . GLU A 1 433 ? 10.953 -17.848 28.290 1.00 60.53 433 GLU A O 1
ATOM 3267 N N . ARG A 1 434 ? 9.821 -16.487 26.918 1.00 60.22 434 ARG A N 1
ATOM 3268 C CA . ARG A 1 434 ? 9.883 -17.418 25.776 1.00 60.22 434 ARG A CA 1
ATOM 3269 C C . ARG A 1 434 ? 11.310 -17.677 25.296 1.00 60.22 434 ARG A C 1
ATOM 3271 O O . ARG A 1 434 ? 11.662 -18.831 25.079 1.00 60.22 434 ARG A O 1
ATOM 3278 N N . ALA A 1 435 ? 12.138 -16.641 25.161 1.00 59.47 435 ALA A N 1
ATOM 3279 C CA . ALA A 1 435 ? 13.532 -16.800 24.744 1.00 59.47 435 ALA A CA 1
ATOM 3280 C C . ALA A 1 435 ? 14.363 -17.602 25.766 1.00 59.47 435 ALA A C 1
ATOM 3282 O O . ALA A 1 435 ? 15.226 -18.381 25.371 1.00 59.47 435 ALA A O 1
ATOM 3283 N N . ALA A 1 436 ? 14.070 -17.454 27.060 1.00 55.97 436 ALA A N 1
ATOM 3284 C CA . ALA A 1 436 ? 14.675 -18.219 28.146 1.00 55.97 436 ALA A CA 1
ATOM 3285 C C . ALA A 1 436 ? 14.230 -19.695 28.160 1.00 55.97 436 ALA A C 1
ATOM 3287 O O . ALA A 1 436 ? 15.046 -20.577 28.422 1.00 55.97 436 ALA A O 1
ATOM 3288 N N . VAL A 1 437 ? 12.962 -19.980 27.838 1.00 59.22 437 VAL A N 1
ATOM 3289 C CA . VAL A 1 437 ? 12.452 -21.356 27.671 1.00 59.22 437 VAL A CA 1
ATOM 3290 C C . VAL A 1 437 ? 13.069 -22.037 26.443 1.00 59.22 437 VAL A C 1
ATOM 3292 O O . VAL A 1 437 ? 13.450 -23.204 26.525 1.00 59.22 437 VAL A O 1
ATOM 3295 N N . ASP A 1 438 ? 13.215 -21.313 25.330 1.00 52.97 438 ASP A N 1
ATOM 3296 C CA . ASP A 1 438 ? 13.832 -21.826 24.098 1.00 52.97 438 ASP A CA 1
ATOM 3297 C C . ASP A 1 438 ? 15.372 -21.948 24.198 1.00 52.97 438 ASP A C 1
ATOM 3299 O O . ASP A 1 438 ? 15.980 -22.696 23.428 1.00 52.97 438 ASP A O 1
ATOM 3303 N N . ASN A 1 439 ? 16.017 -21.245 25.140 1.00 53.78 439 ASN A N 1
ATOM 3304 C CA . ASN A 1 439 ? 17.460 -21.315 25.393 1.00 53.78 439 ASN A CA 1
ATOM 3305 C C . ASN A 1 439 ? 17.811 -21.242 26.902 1.00 53.78 439 ASN A C 1
ATOM 3307 O O . ASN A 1 439 ? 18.120 -20.159 27.411 1.00 53.78 439 ASN A O 1
ATOM 3311 N N . PRO A 1 440 ? 17.844 -22.379 27.624 1.00 53.88 440 PRO A N 1
ATOM 3312 C CA . PRO A 1 440 ? 18.039 -22.396 29.077 1.00 53.88 440 PRO A CA 1
ATOM 3313 C C . PRO A 1 440 ? 19.427 -21.927 29.557 1.00 53.88 440 PRO A C 1
ATOM 3315 O O . PRO A 1 440 ? 19.571 -21.588 30.730 1.00 53.88 440 PRO A O 1
ATOM 3318 N N . GLU A 1 441 ? 20.443 -21.844 28.685 1.00 54.53 441 GLU A N 1
ATOM 3319 C CA . GLU A 1 441 ? 21.742 -21.241 29.043 1.00 54.53 441 GLU A CA 1
ATOM 3320 C C . GLU A 1 441 ? 21.637 -19.725 29.300 1.00 54.53 441 GLU A C 1
ATOM 3322 O O . GLU A 1 441 ? 22.446 -19.168 30.040 1.00 54.53 441 GLU A O 1
ATOM 3327 N N . TYR A 1 442 ? 20.619 -19.053 28.746 1.00 48.94 442 TYR A N 1
ATOM 3328 C CA . TYR A 1 442 ? 20.413 -17.611 28.917 1.00 48.94 442 TYR A CA 1
ATOM 3329 C C . TYR A 1 442 ? 20.090 -17.233 30.372 1.00 48.94 442 TYR A C 1
ATOM 3331 O O . TYR A 1 442 ? 20.586 -16.228 30.871 1.00 48.94 442 TYR A O 1
ATOM 3339 N N . VAL A 1 443 ? 19.320 -18.066 31.082 1.00 50.34 443 VAL A N 1
ATOM 3340 C CA . VAL A 1 443 ? 18.991 -17.845 32.504 1.00 50.34 443 VAL A CA 1
ATOM 3341 C C . VAL A 1 443 ? 20.225 -18.048 33.386 1.00 50.34 443 VAL A C 1
ATOM 3343 O O . VAL A 1 443 ? 20.497 -17.234 34.262 1.00 50.34 443 VAL A O 1
ATOM 3346 N N . ALA A 1 444 ? 21.030 -19.077 33.099 1.00 46.19 444 ALA A N 1
ATOM 3347 C CA . ALA A 1 444 ? 22.269 -19.348 33.830 1.00 46.19 444 ALA A CA 1
ATOM 3348 C C . ALA A 1 444 ? 23.318 -18.227 33.673 1.00 46.19 444 ALA A C 1
ATOM 3350 O O . ALA A 1 444 ? 24.101 -17.987 34.589 1.00 46.19 444 ALA A O 1
ATOM 3351 N N . ALA A 1 445 ? 23.319 -17.519 32.538 1.00 49.25 445 ALA A N 1
ATOM 3352 C CA . ALA A 1 445 ? 24.172 -16.350 32.324 1.00 49.25 445 ALA A CA 1
ATOM 3353 C C . ALA A 1 445 ? 23.700 -15.097 33.090 1.00 49.25 445 ALA A C 1
ATOM 3355 O O . ALA A 1 445 ? 24.523 -14.239 33.400 1.00 49.25 445 ALA A O 1
ATOM 3356 N N . LEU A 1 446 ? 22.404 -14.990 33.408 1.00 45.97 446 LEU A N 1
ATOM 3357 C CA . LEU A 1 446 ? 21.848 -13.889 34.202 1.00 45.97 446 LEU A CA 1
ATOM 3358 C C . LEU A 1 446 ? 22.048 -14.116 35.710 1.00 45.97 446 LEU A C 1
ATOM 3360 O O . LEU A 1 446 ? 22.492 -13.197 36.395 1.00 45.97 446 LEU A O 1
ATOM 3364 N N . ASP A 1 447 ? 21.836 -15.340 36.206 1.00 43.38 447 ASP A N 1
ATOM 3365 C CA . ASP A 1 447 ? 22.124 -15.710 37.608 1.00 43.38 447 ASP A CA 1
ATOM 3366 C C . ASP A 1 447 ? 23.632 -15.673 37.942 1.00 43.38 447 ASP A C 1
ATOM 3368 O O . ASP A 1 447 ? 24.012 -15.519 39.101 1.00 43.38 447 ASP A O 1
ATOM 3372 N N . GLY A 1 448 ? 24.510 -15.795 36.939 1.00 40.25 448 GLY A N 1
ATOM 3373 C CA . GLY A 1 448 ? 25.962 -15.667 37.117 1.00 40.25 448 GLY A CA 1
ATOM 3374 C C . GLY A 1 448 ? 26.465 -14.224 37.263 1.00 40.25 448 GLY A C 1
ATOM 3375 O O . GLY A 1 448 ? 27.575 -14.019 37.744 1.00 40.25 448 GLY A O 1
ATOM 3376 N N . GLY A 1 449 ? 25.672 -13.224 36.863 1.00 36.38 449 GLY A N 1
ATOM 3377 C CA . GLY A 1 449 ? 26.096 -11.818 36.834 1.00 36.38 449 GLY A CA 1
ATOM 3378 C C . GLY A 1 449 ? 26.021 -11.089 38.179 1.00 36.38 449 GLY A C 1
ATOM 3379 O O . GLY A 1 449 ? 26.663 -10.059 38.342 1.00 36.38 449 GLY A O 1
ATOM 3380 N N . SER A 1 450 ? 25.267 -11.607 39.153 1.00 34.69 450 SER A N 1
ATOM 3381 C CA . SER A 1 450 ? 25.032 -10.939 40.445 1.00 34.69 450 SER A CA 1
ATOM 3382 C C . SER A 1 450 ? 25.960 -11.399 41.577 1.00 34.69 450 SER A C 1
ATOM 3384 O O . SER A 1 450 ? 25.650 -11.165 42.741 1.00 34.69 450 SER A O 1
ATOM 3386 N N . ALA A 1 451 ? 27.053 -12.104 41.262 1.00 33.66 451 ALA A N 1
ATOM 3387 C CA . ALA A 1 451 ? 27.969 -12.683 42.252 1.00 33.66 451 ALA A CA 1
ATOM 3388 C C . ALA A 1 451 ? 29.413 -12.146 42.181 1.00 33.66 451 ALA A C 1
ATOM 3390 O O . ALA A 1 451 ? 30.206 -12.464 43.061 1.00 33.66 451 ALA A O 1
ATOM 3391 N N . GLU A 1 452 ? 29.763 -11.340 41.169 1.00 36.06 452 GLU A N 1
ATOM 3392 C CA . GLU A 1 452 ? 31.138 -10.842 40.961 1.00 36.06 452 GLU A CA 1
ATOM 3393 C C . GLU A 1 452 ? 31.301 -9.318 41.181 1.00 36.06 452 GLU A C 1
ATOM 3395 O O . GLU A 1 452 ? 32.419 -8.818 41.106 1.00 36.06 452 GLU A O 1
ATOM 3400 N N . GLU A 1 453 ? 30.236 -8.574 41.522 1.00 36.00 453 GLU A N 1
ATOM 3401 C CA . GLU A 1 453 ? 30.313 -7.122 41.808 1.00 36.00 453 GLU A CA 1
ATOM 3402 C C . GLU A 1 453 ? 30.420 -6.756 43.311 1.00 36.00 453 GLU A C 1
ATOM 3404 O O . GLU A 1 453 ? 30.589 -5.582 43.630 1.00 36.00 453 GLU A O 1
ATOM 3409 N N . GLU A 1 454 ? 30.400 -7.718 44.250 1.00 33.03 454 GLU A N 1
ATOM 3410 C CA . GLU A 1 454 ? 30.530 -7.438 45.703 1.00 33.03 454 GLU A CA 1
ATOM 3411 C C . GLU A 1 454 ? 31.949 -7.627 46.298 1.00 33.03 454 GLU A C 1
ATOM 3413 O O . GLU A 1 454 ? 32.161 -7.280 47.460 1.00 33.03 454 GLU A O 1
ATOM 3418 N N . GLU A 1 455 ? 32.952 -8.113 45.546 1.00 31.59 455 GLU A N 1
ATOM 3419 C CA . GLU A 1 455 ? 34.324 -8.309 46.081 1.00 31.59 455 GLU A CA 1
ATOM 3420 C C . GLU A 1 455 ? 35.367 -7.240 45.672 1.00 31.59 455 GLU A C 1
ATOM 3422 O O . GLU A 1 455 ? 36.432 -7.182 46.293 1.00 31.59 455 GLU A O 1
ATOM 3427 N N . GLU A 1 456 ? 35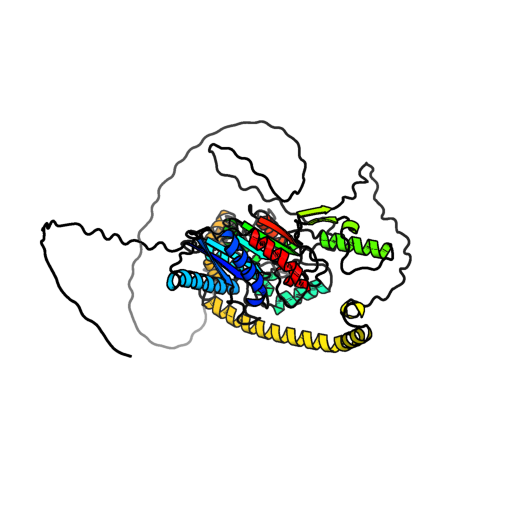.094 -6.339 44.714 1.00 34.16 456 GLU A N 1
ATOM 3428 C CA . GLU A 1 456 ? 36.079 -5.317 44.281 1.00 34.16 456 GLU A CA 1
ATOM 3429 C C . GLU A 1 456 ? 36.017 -3.964 45.029 1.00 34.16 456 GLU A C 1
ATOM 3431 O O . GLU A 1 456 ? 36.942 -3.159 44.903 1.00 34.16 456 GLU A O 1
ATOM 3436 N N . GLU A 1 457 ? 35.016 -3.712 45.888 1.00 32.62 457 GLU A N 1
ATOM 3437 C CA . GLU A 1 457 ? 34.929 -2.459 46.676 1.00 32.62 457 GLU A CA 1
ATOM 3438 C C . GLU A 1 457 ? 35.581 -2.547 48.081 1.00 32.62 457 GLU A C 1
ATOM 3440 O O . GLU A 1 457 ? 35.589 -1.584 48.849 1.00 32.62 457 GLU A O 1
ATOM 3445 N N . ALA A 1 458 ? 36.206 -3.682 48.422 1.00 31.78 458 ALA A N 1
ATOM 3446 C CA . ALA A 1 458 ? 36.769 -3.945 49.754 1.00 31.78 458 ALA A CA 1
ATOM 3447 C C . ALA A 1 458 ? 38.272 -3.612 49.929 1.00 31.78 458 ALA A C 1
ATOM 3449 O O . ALA A 1 458 ? 38.820 -3.831 51.014 1.00 31.78 458 ALA A O 1
ATOM 3450 N N . GLN A 1 459 ? 38.975 -3.110 48.900 1.00 35.06 459 GLN A N 1
ATOM 3451 C CA . GLN A 1 459 ? 40.440 -2.914 48.945 1.00 35.06 459 GLN A CA 1
ATOM 3452 C C . GLN A 1 459 ? 40.967 -1.602 48.326 1.00 35.06 459 GLN A C 1
ATOM 3454 O O . GLN A 1 459 ? 41.966 -1.636 47.608 1.00 35.06 459 GLN A O 1
ATOM 3459 N N . ASN A 1 460 ? 40.389 -0.423 48.622 1.00 35.34 460 ASN A N 1
ATOM 3460 C CA . ASN A 1 460 ? 41.115 0.826 48.303 1.00 35.34 460 ASN A CA 1
ATOM 3461 C C . ASN A 1 460 ? 40.823 2.106 49.120 1.00 35.34 460 ASN A C 1
ATOM 3463 O O . ASN A 1 460 ? 40.840 3.199 48.557 1.00 35.34 460 ASN A O 1
ATOM 3467 N N . VAL A 1 461 ? 40.625 2.027 50.445 1.00 31.23 461 VAL A N 1
ATOM 3468 C CA . VAL A 1 461 ? 40.733 3.227 51.310 1.00 31.23 461 VAL A CA 1
ATOM 3469 C C . VAL A 1 461 ? 41.479 2.923 52.612 1.00 31.23 461 VAL A C 1
ATOM 3471 O O . VAL A 1 461 ? 40.894 2.515 53.608 1.00 31.23 461 VAL A O 1
ATOM 3474 N N . ASN A 1 462 ? 42.790 3.168 52.608 1.00 29.25 462 ASN A N 1
ATOM 3475 C CA . ASN A 1 462 ? 43.588 3.387 53.815 1.00 29.25 462 ASN A CA 1
ATOM 3476 C C . ASN A 1 462 ? 44.796 4.268 53.462 1.00 29.25 462 ASN A C 1
ATOM 3478 O O . ASN A 1 462 ? 45.824 3.753 53.027 1.00 29.25 462 ASN A O 1
ATOM 3482 N N . ASN A 1 463 ? 44.645 5.589 53.613 1.00 30.92 463 ASN A N 1
ATOM 3483 C CA . ASN A 1 463 ? 45.642 6.460 54.250 1.00 30.92 463 ASN A CA 1
ATOM 3484 C C . ASN A 1 463 ? 45.151 7.916 54.375 1.00 30.92 463 ASN A C 1
ATOM 3486 O O . ASN A 1 463 ? 44.651 8.484 53.412 1.00 30.92 463 ASN A O 1
ATOM 3490 N N . GLU A 1 464 ? 45.403 8.480 55.563 1.00 31.38 464 GLU A N 1
ATOM 3491 C CA . GLU A 1 464 ? 45.586 9.911 55.891 1.00 31.38 464 GLU A CA 1
ATOM 3492 C C . GLU A 1 464 ? 44.374 10.849 55.655 1.00 31.38 464 GLU A C 1
ATOM 3494 O O . GLU A 1 464 ? 44.020 11.203 54.538 1.00 31.38 464 GLU A O 1
ATOM 3499 N N . GLU A 1 465 ? 43.573 11.151 56.687 1.00 30.80 465 GLU A N 1
ATOM 3500 C CA . GLU A 1 465 ? 43.804 12.095 57.816 1.00 30.80 465 GLU A CA 1
ATOM 3501 C C . GLU A 1 465 ? 43.381 13.551 57.512 1.00 30.80 465 GLU A C 1
ATOM 3503 O O . GLU A 1 465 ? 43.858 14.157 56.559 1.00 30.80 465 GLU A O 1
ATOM 3508 N N . GLY A 1 466 ? 42.560 14.163 58.391 1.00 27.73 466 GLY A N 1
ATOM 3509 C CA . GLY A 1 466 ? 42.479 15.635 58.473 1.00 27.73 466 GLY A CA 1
ATOM 3510 C C . GLY A 1 466 ? 41.141 16.320 58.813 1.00 27.73 466 GLY A C 1
ATOM 3511 O O . GLY A 1 466 ? 40.603 17.028 57.972 1.00 27.73 466 GLY A O 1
ATOM 3512 N N . SER A 1 467 ? 40.732 16.296 60.094 1.00 27.69 467 SER A N 1
ATOM 3513 C CA . SER A 1 467 ? 39.904 17.327 60.791 1.00 27.69 467 SER A CA 1
ATOM 3514 C C . SER A 1 467 ? 38.404 17.538 60.449 1.00 27.69 467 SER A C 1
ATOM 3516 O O . SER A 1 467 ? 38.012 17.526 59.291 1.00 27.69 467 SER A O 1
ATOM 3518 N N . GLY A 1 468 ? 37.583 17.873 61.470 1.00 28.92 468 GLY A N 1
ATOM 3519 C CA . GLY A 1 468 ? 36.369 18.703 61.266 1.00 28.92 468 GLY A CA 1
ATOM 3520 C C . GLY A 1 468 ? 35.008 18.284 61.870 1.00 28.92 468 GLY A C 1
ATOM 3521 O O . GLY A 1 468 ? 34.042 18.205 61.132 1.00 28.92 468 GLY A O 1
ATOM 3522 N N . GLU A 1 469 ? 34.929 18.054 63.187 1.00 29.58 469 GLU A N 1
ATOM 3523 C CA . GLU A 1 469 ? 33.767 18.194 64.113 1.00 29.58 469 GLU A CA 1
ATOM 3524 C C . GLU A 1 469 ? 32.260 18.263 63.666 1.00 29.58 469 GLU A C 1
ATOM 3526 O O . GLU A 1 469 ? 31.857 19.071 62.838 1.00 29.58 469 GLU A O 1
ATOM 3531 N N . ASN A 1 470 ? 31.412 17.618 64.504 1.00 30.22 470 ASN A N 1
ATOM 3532 C CA . ASN A 1 470 ? 30.047 18.005 64.975 1.00 30.22 470 ASN A CA 1
ATOM 3533 C C . ASN A 1 470 ? 28.718 17.430 64.376 1.00 30.22 470 ASN A C 1
ATOM 3535 O O . ASN A 1 470 ? 28.041 18.088 63.597 1.00 30.22 470 ASN A O 1
ATOM 3539 N N . LYS A 1 471 ? 28.232 16.350 65.037 1.00 28.80 471 LYS A N 1
ATOM 3540 C CA . LYS A 1 471 ? 27.007 16.272 65.909 1.00 28.80 471 LYS A CA 1
ATOM 3541 C C . LYS A 1 471 ? 25.571 16.026 65.339 1.00 28.80 471 LYS A C 1
ATOM 3543 O O . LYS A 1 471 ? 25.211 16.557 64.301 1.00 28.80 471 LYS A O 1
ATOM 3548 N N . ALA A 1 472 ? 24.749 15.358 66.187 1.00 30.45 472 ALA A N 1
ATOM 3549 C CA . ALA A 1 472 ? 23.293 15.024 66.141 1.00 30.45 472 ALA A CA 1
ATOM 3550 C C . ALA A 1 472 ? 22.928 13.698 65.406 1.00 30.45 472 ALA A C 1
ATOM 3552 O O . ALA A 1 472 ? 23.318 13.521 64.261 1.00 30.45 472 ALA A O 1
ATOM 3553 N N . GLU A 1 473 ? 22.428 12.638 66.079 1.00 30.55 473 GLU A N 1
ATOM 3554 C CA . GLU A 1 473 ? 21.037 12.377 66.580 1.00 30.55 473 GLU A CA 1
ATOM 3555 C C . GLU A 1 473 ? 20.043 12.041 65.434 1.00 30.55 473 GLU A C 1
ATOM 3557 O O . GLU A 1 473 ? 20.066 12.713 64.413 1.00 30.55 473 GLU A O 1
ATOM 3562 N N . GLU A 1 474 ? 19.135 11.050 65.484 1.00 30.97 474 GLU A N 1
ATOM 3563 C CA . GLU A 1 474 ? 18.794 9.987 66.457 1.00 30.97 474 GLU A CA 1
ATOM 3564 C C . GLU A 1 474 ? 17.909 8.910 65.752 1.00 30.97 474 GLU A C 1
ATOM 3566 O O . GLU A 1 474 ? 17.383 9.167 64.671 1.00 30.97 474 GLU A O 1
ATOM 3571 N N . GLY A 1 475 ? 17.657 7.751 66.384 1.00 28.61 475 GLY A N 1
ATOM 3572 C CA . GLY A 1 475 ? 16.470 6.912 66.104 1.00 28.61 475 GLY A CA 1
ATOM 3573 C C . GLY A 1 475 ? 16.613 5.754 65.097 1.00 28.61 475 GLY A C 1
ATOM 3574 O O . GLY A 1 475 ? 16.897 5.944 63.921 1.00 28.61 475 GLY A O 1
ATOM 3575 N N . GLY A 1 476 ? 16.313 4.530 65.544 1.00 26.55 476 GLY A N 1
ATOM 3576 C CA . GLY A 1 476 ? 16.106 3.359 64.677 1.00 26.55 476 GLY A CA 1
ATOM 3577 C C . GLY A 1 476 ? 14.849 2.583 65.080 1.00 26.55 476 GLY A C 1
ATOM 3578 O O . GLY A 1 476 ? 14.175 2.992 66.019 1.00 26.55 476 GLY A O 1
ATOM 3579 N N . VAL A 1 477 ? 14.556 1.461 64.410 1.00 30.78 477 VAL A N 1
ATOM 3580 C CA . VAL A 1 477 ? 13.838 0.275 64.938 1.00 30.78 477 VAL A CA 1
ATOM 3581 C C . VAL A 1 477 ? 13.944 -0.874 63.913 1.00 30.78 477 VAL A C 1
ATOM 3583 O O . VAL A 1 477 ? 14.359 -0.673 62.776 1.00 30.78 477 VAL A O 1
ATOM 3586 N N . ARG A 1 478 ? 13.672 -2.097 64.371 1.00 27.72 478 ARG A N 1
ATOM 3587 C CA . ARG A 1 478 ? 14.068 -3.408 63.830 1.00 27.72 478 ARG A CA 1
ATOM 3588 C C . ARG A 1 478 ? 12.815 -4.251 63.542 1.00 27.72 478 ARG A C 1
ATOM 3590 O O . ARG A 1 478 ? 11.863 -4.085 64.294 1.00 27.72 478 ARG A O 1
ATOM 3597 N N . GLU A 1 479 ? 12.843 -5.173 62.569 1.00 29.11 479 GLU A N 1
ATOM 3598 C CA . GLU A 1 479 ? 12.432 -6.599 62.707 1.00 29.11 479 GLU A CA 1
ATOM 3599 C C . GLU A 1 479 ? 12.526 -7.406 61.385 1.00 29.11 479 GLU A C 1
ATOM 3601 O O . GLU A 1 479 ? 12.707 -6.831 60.317 1.00 29.11 479 GLU A O 1
ATOM 3606 N N . GLU A 1 480 ? 12.518 -8.744 61.504 1.00 27.19 480 GLU A N 1
ATOM 3607 C CA . GLU A 1 480 ? 12.987 -9.788 60.551 1.00 27.19 480 GLU A CA 1
ATOM 3608 C C . GLU A 1 480 ? 12.165 -11.114 60.792 1.00 27.19 480 GLU A C 1
ATOM 3610 O O . GLU A 1 480 ? 11.293 -11.088 61.666 1.00 27.19 480 GLU A O 1
ATOM 3615 N N . PRO A 1 481 ? 12.292 -12.257 60.062 1.00 41.50 481 PRO A N 1
ATOM 3616 C CA . PRO A 1 481 ? 11.209 -12.789 59.210 1.00 41.50 481 PRO A CA 1
ATOM 3617 C C . PRO A 1 481 ? 10.673 -14.200 59.592 1.00 41.50 481 PRO A C 1
ATOM 3619 O O . PRO A 1 481 ? 11.139 -14.824 60.544 1.00 41.50 481 PRO A O 1
ATOM 3622 N N . ILE A 1 482 ? 9.734 -14.763 58.798 1.00 29.12 482 ILE A N 1
ATOM 3623 C CA . ILE A 1 482 ? 9.226 -16.164 58.894 1.00 29.12 482 ILE A CA 1
ATOM 3624 C C . ILE A 1 482 ? 9.105 -16.839 57.488 1.00 29.12 482 ILE A C 1
ATOM 3626 O O . ILE A 1 482 ? 9.231 -16.178 56.462 1.00 29.12 482 ILE A O 1
ATOM 3630 N N . SER A 1 483 ? 8.957 -18.176 57.437 1.00 28.69 483 SER A N 1
ATOM 3631 C CA . SER A 1 483 ? 9.546 -19.121 56.462 1.00 28.69 483 SER A CA 1
ATOM 3632 C C . SER A 1 483 ? 8.613 -19.945 55.517 1.00 28.69 483 SER A C 1
ATOM 3634 O O . SER A 1 483 ? 7.391 -19.932 55.615 1.00 28.69 483 SER A O 1
ATOM 3636 N N . ARG A 1 484 ? 9.268 -20.697 54.600 1.00 27.73 484 ARG A N 1
ATOM 3637 C CA . ARG A 1 484 ? 8.819 -21.697 53.576 1.00 27.73 484 ARG A CA 1
ATOM 3638 C C . ARG A 1 484 ? 7.825 -22.811 54.014 1.00 27.73 484 ARG A C 1
ATOM 3640 O O . ARG A 1 484 ? 7.938 -23.262 55.147 1.00 27.73 484 ARG A O 1
ATOM 3647 N N . ALA A 1 485 ? 7.089 -23.430 53.049 1.00 29.14 485 ALA A N 1
ATOM 3648 C CA . ALA A 1 485 ? 7.249 -24.866 52.631 1.00 29.14 485 ALA A CA 1
ATOM 3649 C C . ALA A 1 485 ? 6.238 -25.468 51.578 1.00 29.14 485 ALA A C 1
ATOM 3651 O O . ALA A 1 485 ? 5.041 -25.512 51.822 1.00 29.14 485 ALA A O 1
ATOM 3652 N N . ASN A 1 486 ? 6.783 -26.021 50.471 1.00 28.98 486 ASN A N 1
ATOM 3653 C CA . ASN A 1 486 ? 6.523 -27.267 49.668 1.00 28.98 486 ASN A CA 1
ATOM 3654 C C . ASN A 1 486 ? 5.148 -27.994 49.455 1.00 28.98 486 ASN A C 1
ATOM 3656 O O . ASN A 1 486 ? 4.451 -28.290 50.418 1.00 28.98 486 ASN A O 1
ATOM 3660 N N . GLY A 1 487 ? 4.960 -28.594 48.242 1.00 26.78 487 GLY A N 1
ATOM 3661 C CA . GLY A 1 487 ? 4.471 -30.005 48.081 1.00 26.78 487 GLY A CA 1
ATOM 3662 C C . GLY A 1 487 ? 3.750 -30.508 46.777 1.00 26.78 487 GLY A C 1
ATOM 3663 O O . GLY A 1 487 ? 2.585 -30.191 46.613 1.00 26.78 487 GLY A O 1
ATOM 3664 N N . ALA A 1 488 ? 4.403 -31.395 45.974 1.00 27.06 488 ALA A N 1
ATOM 3665 C CA . ALA A 1 488 ? 3.944 -32.459 44.994 1.00 27.06 488 ALA A CA 1
ATOM 3666 C C . ALA A 1 488 ? 2.804 -32.233 43.927 1.00 27.06 488 ALA A C 1
ATOM 3668 O O . ALA A 1 488 ? 1.899 -31.454 44.172 1.00 27.06 488 ALA A O 1
ATOM 3669 N N . VAL A 1 489 ? 2.684 -32.840 42.709 1.00 25.58 489 VAL A N 1
ATOM 3670 C CA . VAL A 1 489 ? 3.379 -33.855 41.825 1.00 25.58 489 VAL A CA 1
ATOM 3671 C C . VAL A 1 489 ? 2.769 -35.290 41.682 1.00 25.58 489 VAL A C 1
ATOM 3673 O O . VAL A 1 489 ? 2.895 -36.068 42.621 1.00 25.58 489 VAL A O 1
ATOM 3676 N N . CYS A 1 490 ? 2.211 -35.657 40.488 1.00 24.12 490 CYS A N 1
ATOM 3677 C CA . CYS A 1 490 ? 2.117 -37.006 39.806 1.00 24.12 490 CYS A CA 1
ATOM 3678 C C . CYS A 1 490 ? 1.067 -37.044 38.635 1.00 24.12 490 CYS A C 1
ATOM 3680 O O . CYS A 1 490 ? 0.153 -36.230 38.671 1.00 24.12 490 CYS A O 1
ATOM 3682 N N . SER A 1 491 ? 0.973 -38.033 37.708 1.00 27.56 491 SER A N 1
ATOM 3683 C CA . SER A 1 491 ? 1.889 -38.629 36.677 1.00 27.56 491 SER A CA 1
ATOM 3684 C C . SER A 1 491 ? 1.173 -39.769 35.849 1.00 27.56 491 SER A C 1
ATOM 3686 O O . SER A 1 491 ? 0.022 -40.069 36.156 1.00 27.56 491 SER A O 1
ATOM 3688 N N . SER A 1 492 ? 1.842 -40.417 34.854 1.00 26.73 492 SER A N 1
ATOM 3689 C CA . SER A 1 492 ? 1.445 -41.548 33.920 1.00 26.73 492 SER A CA 1
ATOM 3690 C C . SER A 1 492 ? 0.686 -41.194 32.596 1.00 26.73 492 SER A C 1
ATOM 3692 O O . SER A 1 492 ? -0.206 -40.357 32.666 1.00 26.73 492 SER A O 1
ATOM 3694 N N . ILE A 1 493 ? 0.995 -41.617 31.333 1.00 26.78 493 ILE A N 1
ATOM 3695 C CA . ILE A 1 493 ? 1.632 -42.794 30.612 1.00 26.78 493 ILE A CA 1
ATOM 3696 C C . ILE A 1 493 ? 0.544 -43.788 30.059 1.00 26.78 493 ILE A C 1
ATOM 3698 O O . ILE A 1 493 ? -0.398 -44.043 30.796 1.00 26.78 493 ILE A O 1
ATOM 3702 N N . GLU A 1 494 ? 0.460 -44.260 28.780 1.00 27.62 494 GLU A N 1
ATOM 3703 C CA . GLU A 1 494 ? 1.354 -45.183 27.999 1.00 27.62 494 GLU A CA 1
ATOM 3704 C C . GLU A 1 494 ? 1.036 -45.366 26.453 1.00 27.62 494 GLU A C 1
ATOM 3706 O O . GLU A 1 494 ? 0.138 -44.716 25.929 1.00 27.62 494 GLU A O 1
ATOM 3711 N N . GLU A 1 495 ? 1.797 -46.255 25.754 1.00 27.50 495 GLU A N 1
ATOM 3712 C CA . GLU A 1 495 ? 2.025 -46.553 24.282 1.00 27.50 495 GLU A CA 1
ATOM 3713 C C . GLU A 1 495 ? 0.822 -47.116 23.409 1.00 27.50 495 GLU A C 1
ATOM 3715 O O . GLU A 1 495 ? -0.258 -47.299 23.955 1.00 27.50 495 GLU A O 1
ATOM 3720 N N . ARG A 1 496 ? 0.831 -47.436 22.071 1.00 25.34 496 ARG A N 1
ATOM 3721 C CA . ARG A 1 496 ? 1.861 -47.795 21.027 1.00 25.34 496 ARG A CA 1
ATOM 3722 C C . ARG A 1 496 ? 1.383 -47.785 19.523 1.00 25.34 496 ARG A C 1
ATOM 3724 O O . ARG A 1 496 ? 0.197 -47.962 19.301 1.00 25.34 496 ARG A O 1
ATOM 3731 N N . ALA A 1 497 ? 2.333 -47.748 18.547 1.00 25.50 497 ALA A N 1
ATOM 3732 C CA . ALA A 1 497 ? 2.461 -48.472 17.218 1.00 25.50 497 ALA A CA 1
ATOM 3733 C C . ALA A 1 497 ? 1.284 -48.600 16.172 1.00 25.50 497 ALA A C 1
ATOM 3735 O O . ALA A 1 497 ? 0.130 -48.602 16.559 1.00 25.50 497 ALA A O 1
ATOM 3736 N N . GLN A 1 498 ? 1.439 -48.810 14.832 1.00 25.33 498 GLN A N 1
ATOM 3737 C CA . GLN A 1 498 ? 2.576 -48.919 13.865 1.00 25.33 498 GLN A CA 1
ATOM 3738 C C . GLN A 1 498 ? 2.148 -48.825 12.352 1.00 25.33 498 GLN A C 1
ATOM 3740 O O . GLN A 1 498 ? 1.074 -49.285 11.992 1.00 25.33 498 GLN A O 1
ATOM 3745 N N . ALA A 1 499 ? 3.065 -48.331 11.490 1.00 24.84 499 ALA A N 1
ATOM 3746 C CA . ALA A 1 499 ? 3.398 -48.672 10.069 1.00 24.84 499 ALA A CA 1
ATOM 3747 C C . ALA A 1 499 ? 2.370 -48.794 8.892 1.00 24.84 499 ALA A C 1
ATOM 3749 O O . ALA A 1 499 ? 1.553 -49.707 8.878 1.00 24.84 499 ALA A O 1
ATOM 3750 N N . ALA A 1 500 ? 2.591 -48.030 7.790 1.00 24.30 500 ALA A N 1
ATOM 3751 C CA . ALA A 1 500 ? 3.012 -48.505 6.431 1.00 24.30 500 ALA A CA 1
ATOM 3752 C C . ALA A 1 500 ? 2.965 -47.395 5.324 1.00 24.30 500 ALA A C 1
ATOM 3754 O O . ALA A 1 500 ? 2.146 -46.486 5.400 1.00 24.30 500 ALA A O 1
ATOM 3755 N N . ALA A 1 501 ? 3.831 -47.469 4.292 1.00 24.08 501 ALA A N 1
ATOM 3756 C CA . ALA A 1 501 ? 3.921 -46.552 3.118 1.00 24.08 501 ALA A CA 1
ATOM 3757 C C . ALA A 1 501 ? 3.282 -47.191 1.834 1.00 24.08 501 ALA A C 1
ATOM 3759 O O . ALA A 1 501 ? 2.775 -48.302 1.948 1.00 24.08 501 ALA A O 1
ATOM 3760 N N . THR A 1 502 ? 3.196 -46.643 0.598 1.00 30.58 502 THR A N 1
ATOM 3761 C CA . THR A 1 502 ? 4.080 -45.758 -0.226 1.00 30.58 502 THR A CA 1
ATOM 3762 C C . THR A 1 502 ? 3.270 -45.142 -1.449 1.00 30.58 502 THR A C 1
ATOM 3764 O O . THR A 1 502 ? 2.054 -45.073 -1.299 1.00 30.58 502 THR A O 1
ATOM 3767 N N . PRO A 1 503 ? 3.786 -44.593 -2.601 1.00 34.97 503 PRO A N 1
ATOM 3768 C CA . PRO A 1 503 ? 3.513 -43.178 -2.970 1.00 34.97 503 PRO A CA 1
ATOM 3769 C C . PRO A 1 503 ? 3.044 -42.861 -4.438 1.00 34.97 503 PRO A C 1
ATOM 3771 O O . PRO A 1 503 ? 2.745 -43.757 -5.222 1.00 34.97 503 PRO A O 1
ATOM 3774 N N . SER A 1 504 ? 3.161 -41.568 -4.826 1.00 27.28 504 SER A N 1
ATOM 3775 C CA . SER A 1 504 ? 3.130 -40.932 -6.183 1.00 27.28 504 SER A CA 1
ATOM 3776 C C . SER A 1 504 ? 1.748 -40.514 -6.747 1.00 27.28 504 SER A C 1
ATOM 3778 O O . SER A 1 504 ? 0.748 -41.118 -6.388 1.00 27.28 504 SER A O 1
ATOM 3780 N N . SER A 1 505 ? 1.591 -39.453 -7.567 1.00 28.22 505 SER A N 1
ATOM 3781 C CA . SER A 1 505 ? 2.547 -38.577 -8.299 1.00 28.22 505 SER A CA 1
ATOM 3782 C C . SER A 1 505 ? 2.105 -37.086 -8.368 1.00 28.22 505 SER A C 1
ATOM 3784 O O . SER A 1 505 ? 0.966 -36.761 -8.052 1.00 28.22 505 SER A O 1
ATOM 3786 N N . ARG A 1 506 ? 3.000 -36.166 -8.789 1.00 25.61 506 ARG A N 1
ATOM 3787 C CA . ARG A 1 506 ? 2.778 -34.696 -8.882 1.00 25.61 506 ARG A CA 1
ATOM 3788 C C . ARG A 1 506 ? 2.554 -34.195 -10.321 1.00 25.61 506 ARG A C 1
ATOM 3790 O O . ARG A 1 506 ? 3.162 -34.731 -11.240 1.00 25.61 506 ARG A O 1
ATOM 3797 N N . SER A 1 507 ? 1.856 -33.065 -10.469 1.00 26.14 507 SER A N 1
ATOM 3798 C CA . SER A 1 507 ? 2.007 -32.104 -11.583 1.00 26.14 507 SER A CA 1
ATOM 3799 C C . SER A 1 507 ? 1.640 -30.692 -11.105 1.00 26.14 507 SER A C 1
ATOM 3801 O O . SER A 1 507 ? 0.642 -30.537 -10.403 1.00 26.14 507 SER A O 1
ATOM 3803 N N . SER A 1 508 ? 2.424 -29.670 -11.454 1.00 26.36 508 SER A N 1
ATOM 3804 C CA . SER A 1 508 ? 2.273 -28.298 -10.937 1.00 26.36 508 SER A CA 1
ATOM 3805 C C . SER A 1 508 ? 1.851 -27.300 -12.020 1.00 26.36 508 SER A C 1
ATOM 3807 O O . SER A 1 508 ? 2.598 -27.062 -12.963 1.00 26.36 508 SER A O 1
ATOM 3809 N N . SER A 1 509 ? 0.686 -26.675 -11.831 1.00 26.41 509 SER A N 1
ATOM 3810 C CA . SER A 1 509 ? 0.139 -25.593 -12.660 1.00 26.41 509 SER A CA 1
ATOM 3811 C C . SER A 1 509 ? -0.333 -24.438 -11.772 1.00 26.41 509 SER A C 1
ATOM 3813 O O . SER A 1 509 ? -1.149 -24.650 -10.875 1.00 26.41 509 SER A O 1
ATOM 3815 N N . SER A 1 510 ? 0.142 -23.215 -12.013 1.00 31.77 510 SER A N 1
ATOM 3816 C CA . SER A 1 510 ? -0.253 -22.023 -11.248 1.00 31.77 510 SER A CA 1
ATOM 3817 C C . SER A 1 510 ? -1.452 -21.311 -11.889 1.00 31.77 510 SER A C 1
ATOM 3819 O O . SER A 1 510 ? -1.290 -20.352 -12.642 1.00 31.77 510 SER A O 1
ATOM 3821 N N . THR A 1 511 ? -2.664 -21.785 -11.596 1.00 28.72 511 THR A N 1
ATOM 3822 C CA . THR A 1 511 ? -3.935 -21.166 -12.024 1.00 28.72 511 THR A CA 1
ATOM 3823 C C . THR A 1 511 ? -4.524 -20.247 -10.951 1.00 28.72 511 THR A C 1
ATOM 3825 O O . THR A 1 511 ? -4.658 -20.640 -9.793 1.00 28.72 511 THR A O 1
ATOM 3828 N N . LEU A 1 512 ? -4.931 -19.040 -11.350 1.00 32.91 512 LEU A N 1
ATOM 3829 C CA . LEU A 1 512 ? -5.520 -18.013 -10.484 1.00 32.91 512 LEU A CA 1
ATOM 3830 C C . LEU A 1 512 ? -7.060 -18.153 -10.391 1.00 32.91 512 LEU A C 1
ATOM 3832 O O . LEU A 1 512 ? -7.756 -17.485 -11.144 1.00 32.91 512 LEU A O 1
ATOM 3836 N N . ALA A 1 513 ? -7.558 -18.955 -9.429 1.00 30.12 513 ALA A N 1
ATOM 3837 C CA . ALA A 1 513 ? -8.972 -19.059 -8.970 1.00 30.12 513 ALA A CA 1
ATOM 3838 C C . ALA A 1 513 ? -10.048 -19.486 -10.020 1.00 30.12 513 ALA A C 1
ATOM 3840 O O . ALA A 1 513 ? -9.889 -19.265 -11.210 1.00 30.12 513 ALA A O 1
ATOM 3841 N N . ALA A 1 514 ? -11.207 -20.084 -9.697 1.00 29.28 514 ALA A N 1
ATOM 3842 C CA . ALA A 1 514 ? -11.718 -20.831 -8.531 1.00 29.28 514 ALA A CA 1
ATOM 3843 C C . ALA A 1 514 ? -12.982 -21.630 -8.963 1.00 29.28 514 ALA A C 1
ATOM 3845 O O . ALA A 1 514 ? -13.666 -21.193 -9.882 1.00 29.28 514 ALA A O 1
ATOM 3846 N N . THR A 1 515 ? -13.355 -22.720 -8.270 1.00 27.84 515 THR A N 1
ATOM 3847 C CA . THR A 1 515 ? -14.729 -23.297 -8.299 1.00 27.84 515 THR A CA 1
ATOM 3848 C C . THR A 1 515 ? -15.037 -24.113 -7.038 1.00 27.84 515 THR A C 1
ATOM 3850 O O . THR A 1 515 ? -14.138 -24.702 -6.441 1.00 27.84 515 THR A O 1
ATOM 3853 N N . ASP A 1 516 ? -16.316 -24.139 -6.653 1.00 25.47 516 ASP A N 1
ATOM 3854 C CA . ASP A 1 516 ? -16.863 -24.693 -5.404 1.00 25.47 516 ASP A CA 1
ATOM 3855 C C . ASP A 1 516 ? -17.475 -26.101 -5.578 1.00 25.47 516 ASP A C 1
ATOM 3857 O O . ASP A 1 516 ? -18.118 -26.378 -6.590 1.00 25.47 516 ASP A O 1
ATOM 3861 N N . SER A 1 517 ? -17.330 -26.962 -4.560 1.00 25.28 517 SER A N 1
ATOM 3862 C CA . SER A 1 517 ? -18.272 -28.056 -4.266 1.00 25.28 517 SER A CA 1
ATOM 3863 C C . SER A 1 517 ? -18.018 -28.667 -2.875 1.00 25.28 517 SER A C 1
ATOM 3865 O O . SER A 1 517 ? -16.966 -29.261 -2.627 1.00 25.28 517 SER A O 1
ATOM 3867 N N . ARG A 1 518 ? -19.008 -28.597 -1.975 1.00 24.59 518 ARG A N 1
ATOM 3868 C CA . ARG A 1 518 ? -19.036 -29.270 -0.653 1.00 24.59 518 ARG A CA 1
ATOM 3869 C C . ARG A 1 518 ? -19.880 -30.560 -0.734 1.00 24.59 518 ARG A C 1
ATOM 3871 O O . ARG A 1 518 ? -20.839 -30.575 -1.505 1.00 24.59 518 ARG A O 1
ATOM 3878 N N . PRO A 1 519 ? -19.629 -31.606 0.089 1.00 26.19 519 PRO A N 1
ATOM 3879 C CA . PRO A 1 519 ? -20.291 -31.628 1.406 1.00 26.19 519 PRO A CA 1
ATOM 3880 C C . PRO A 1 519 ? -19.542 -32.318 2.584 1.00 26.19 519 PRO A C 1
ATOM 3882 O O . PRO A 1 519 ? -18.800 -33.275 2.420 1.00 26.19 519 PRO A O 1
ATOM 3885 N N . ARG A 1 520 ? -19.837 -31.807 3.796 1.00 24.36 520 ARG A N 1
ATOM 3886 C CA . ARG A 1 520 ? -19.979 -32.439 5.145 1.00 24.36 520 ARG A CA 1
ATOM 3887 C C . ARG A 1 520 ? -19.537 -33.902 5.406 1.00 24.36 520 ARG A C 1
ATOM 3889 O O . ARG A 1 520 ? -19.869 -34.774 4.623 1.00 24.36 520 ARG A O 1
ATOM 3896 N N . THR A 1 521 ? -19.071 -34.334 6.597 1.00 26.70 521 THR A N 1
ATOM 3897 C CA . THR A 1 521 ? -18.466 -33.763 7.848 1.00 26.70 521 THR A CA 1
ATOM 3898 C C . THR A 1 521 ? -18.288 -34.927 8.855 1.00 26.70 521 THR A C 1
ATOM 3900 O O . THR A 1 521 ? -19.260 -35.664 9.015 1.00 26.70 521 THR A O 1
ATOM 3903 N N . LYS A 1 522 ? -17.196 -34.989 9.652 1.00 24.39 522 LYS A N 1
ATOM 3904 C CA . LYS A 1 522 ? -17.240 -35.108 11.144 1.00 24.39 522 LYS A CA 1
ATOM 3905 C C . LYS A 1 522 ? -15.849 -35.150 11.834 1.00 24.39 522 LYS A C 1
ATOM 3907 O O . LYS A 1 522 ? -15.071 -36.058 11.602 1.00 24.39 522 LYS A O 1
ATOM 3912 N N . ALA A 1 523 ? -15.640 -34.151 12.700 1.00 29.11 523 ALA A N 1
ATOM 3913 C CA . ALA A 1 523 ? -14.771 -34.006 13.886 1.00 29.11 523 ALA A CA 1
ATOM 3914 C C . ALA A 1 523 ? -13.525 -34.900 14.137 1.00 29.11 523 ALA A C 1
ATOM 3916 O O . ALA A 1 523 ? -13.651 -36.104 14.340 1.00 29.11 523 ALA A O 1
ATOM 3917 N N . GLY A 1 524 ? -12.377 -34.242 14.380 1.00 26.17 524 GLY A N 1
ATOM 3918 C CA . GLY A 1 524 ? -11.270 -34.768 15.200 1.00 26.17 524 GLY A CA 1
ATOM 3919 C C . GLY A 1 524 ? -9.906 -34.090 14.964 1.00 26.17 524 GLY A C 1
ATOM 3920 O O . GLY A 1 524 ? -9.350 -34.248 13.886 1.00 26.17 524 GLY A O 1
ATOM 3921 N N . THR A 1 525 ? -9.353 -33.435 16.002 1.00 26.22 525 THR A N 1
ATOM 3922 C CA . THR A 1 525 ? -7.942 -32.962 16.127 1.00 26.22 525 THR A CA 1
ATOM 3923 C C . THR A 1 525 ? -7.573 -31.659 15.366 1.00 26.22 525 THR A C 1
ATOM 3925 O O . THR A 1 525 ? -8.000 -31.474 14.227 1.00 26.22 525 THR A O 1
ATOM 3928 N N . PRO A 1 526 ? -6.828 -30.704 15.982 1.00 29.12 526 PRO A N 1
ATOM 3929 C CA . PRO A 1 526 ? -6.544 -29.392 15.382 1.00 29.12 526 PRO A CA 1
ATOM 3930 C C . PRO A 1 526 ? -5.525 -29.456 14.228 1.00 29.12 526 PRO A C 1
ATOM 3932 O O . PRO A 1 526 ? -4.665 -30.339 14.218 1.00 29.12 526 PRO A O 1
ATOM 3935 N N . PRO A 1 527 ? -5.577 -28.509 13.270 1.00 29.89 527 PRO A N 1
ATOM 3936 C CA . PRO A 1 527 ? -4.661 -28.491 12.138 1.00 29.89 527 PRO A CA 1
ATOM 3937 C C . PRO A 1 527 ? -3.249 -28.098 12.582 1.00 29.89 527 PRO A C 1
ATOM 3939 O O . PRO A 1 527 ? -3.027 -27.002 13.094 1.00 29.89 527 PRO A O 1
ATOM 3942 N N . SER A 1 528 ? -2.275 -28.969 12.318 1.00 31.97 528 SER A N 1
ATOM 3943 C CA . SER A 1 528 ? -0.866 -28.579 12.293 1.00 31.97 528 SER A CA 1
ATOM 3944 C C . SER A 1 528 ? -0.664 -27.527 11.204 1.00 31.97 528 SER A C 1
ATOM 3946 O O . SER A 1 528 ? -0.995 -27.786 10.042 1.00 31.97 528 SER A O 1
ATOM 3948 N N . THR A 1 529 ? -0.116 -26.367 11.560 1.00 33.81 529 THR A N 1
ATOM 3949 C CA . THR A 1 529 ? 0.210 -25.297 10.612 1.00 33.81 529 THR A CA 1
ATOM 3950 C C . THR A 1 529 ? 1.066 -25.868 9.476 1.00 33.81 529 THR A C 1
ATOM 3952 O O . THR A 1 529 ? 2.086 -26.501 9.767 1.00 33.81 529 THR A O 1
ATOM 3955 N N . PRO A 1 530 ? 0.693 -25.702 8.193 1.00 38.19 530 PRO A N 1
ATOM 3956 C CA . PRO A 1 530 ? 1.564 -26.122 7.107 1.00 38.19 530 PRO A CA 1
ATOM 3957 C C . PRO A 1 530 ? 2.861 -25.315 7.194 1.00 38.19 530 PRO A C 1
ATOM 3959 O O . PRO A 1 530 ? 2.819 -24.086 7.215 1.00 38.19 530 PRO A O 1
ATOM 3962 N N . ASN A 1 531 ? 4.008 -26.001 7.256 1.00 39.09 531 ASN A N 1
ATOM 3963 C CA . ASN A 1 531 ? 5.304 -25.332 7.157 1.00 39.09 531 ASN A CA 1
ATOM 3964 C C . ASN A 1 531 ? 5.311 -24.503 5.863 1.00 39.09 531 ASN A C 1
ATOM 3966 O O . ASN A 1 531 ? 5.020 -25.073 4.803 1.00 39.09 531 ASN A O 1
ATOM 3970 N N . PRO A 1 532 ? 5.603 -23.192 5.926 1.00 50.81 532 PRO A N 1
ATOM 3971 C CA . PRO A 1 532 ? 5.562 -22.355 4.742 1.00 50.81 532 PRO A CA 1
ATOM 3972 C C . PRO A 1 532 ? 6.556 -22.862 3.692 1.00 50.81 532 PRO A C 1
ATOM 3974 O O . PRO A 1 532 ? 7.602 -23.442 4.001 1.00 50.81 532 PRO A O 1
ATOM 3977 N N . VAL A 1 533 ? 6.191 -22.696 2.421 1.00 59.22 533 VAL A N 1
ATOM 3978 C CA . VAL A 1 533 ? 7.052 -23.092 1.306 1.00 59.22 533 VAL A CA 1
ATOM 3979 C C . VAL A 1 533 ? 8.238 -22.140 1.288 1.00 59.22 533 VAL A C 1
ATOM 3981 O O . VAL A 1 533 ? 8.065 -20.962 0.987 1.00 59.22 533 VAL A O 1
ATOM 3984 N N . GLN A 1 534 ? 9.432 -22.657 1.586 1.00 68.38 534 GLN A N 1
ATOM 3985 C CA . GLN A 1 534 ? 10.652 -21.857 1.619 1.00 68.38 534 GLN A CA 1
ATOM 3986 C C . GLN A 1 534 ? 10.890 -21.198 0.253 1.00 68.38 534 GLN A C 1
ATOM 3988 O O . GLN A 1 534 ? 11.337 -21.848 -0.697 1.00 68.38 534 GLN A O 1
ATOM 3993 N N . ILE A 1 535 ? 10.597 -19.902 0.164 1.00 77.38 535 ILE A N 1
ATOM 3994 C CA . ILE A 1 535 ? 10.771 -19.119 -1.057 1.00 77.38 535 ILE A CA 1
ATOM 3995 C C . ILE A 1 535 ? 12.272 -18.954 -1.309 1.00 77.38 535 ILE A C 1
ATOM 3997 O O . ILE A 1 535 ? 13.013 -18.485 -0.445 1.00 77.38 535 ILE A O 1
ATOM 4001 N N . ARG A 1 536 ? 12.728 -19.349 -2.500 1.00 76.31 536 ARG A N 1
ATOM 4002 C CA . ARG A 1 536 ? 14.131 -19.246 -2.918 1.00 76.31 536 ARG A CA 1
ATOM 4003 C C . ARG A 1 536 ? 14.236 -18.402 -4.189 1.00 76.31 536 ARG A C 1
ATOM 4005 O O . ARG A 1 536 ? 13.495 -18.677 -5.132 1.00 76.31 536 ARG A O 1
ATOM 4012 N N . PRO A 1 537 ? 15.144 -17.412 -4.244 1.00 82.12 537 PRO A N 1
ATOM 4013 C CA . PRO A 1 537 ? 15.500 -16.748 -5.492 1.00 82.12 537 PRO A CA 1
ATOM 4014 C C . PRO A 1 537 ? 16.044 -17.731 -6.543 1.00 82.12 537 PRO A C 1
ATOM 4016 O O . PRO A 1 537 ? 16.523 -18.817 -6.215 1.00 82.12 537 PRO A O 1
ATOM 4019 N N . ARG A 1 538 ? 16.001 -17.320 -7.814 1.00 80.00 538 ARG A N 1
ATOM 4020 C CA . ARG A 1 538 ? 16.582 -18.035 -8.953 1.00 80.00 538 ARG A CA 1
ATOM 4021 C C . ARG A 1 538 ? 18.100 -17.940 -8.906 1.00 80.00 538 ARG A C 1
ATOM 4023 O O . ARG A 1 538 ? 18.645 -16.885 -8.586 1.00 80.00 538 ARG A O 1
ATOM 4030 N N . ASP A 1 539 ? 18.746 -19.022 -9.319 1.00 77.81 539 ASP A N 1
ATOM 4031 C CA . ASP A 1 539 ? 20.183 -19.101 -9.544 1.00 77.81 539 ASP A CA 1
ATOM 4032 C C . ASP A 1 539 ? 20.422 -19.643 -10.970 1.00 77.81 539 ASP A C 1
ATOM 4034 O O . ASP A 1 539 ? 19.913 -20.724 -11.280 1.00 77.81 539 ASP A O 1
ATOM 4038 N N . PRO A 1 540 ? 21.103 -18.904 -11.870 1.00 83.56 540 PRO A N 1
ATOM 4039 C CA . PRO A 1 540 ? 21.609 -17.542 -11.687 1.00 83.56 540 PRO A CA 1
ATOM 4040 C C . PRO A 1 540 ? 20.484 -16.502 -11.558 1.00 83.56 540 PRO A C 1
ATOM 4042 O O . PRO A 1 540 ? 19.464 -16.569 -12.250 1.00 83.56 540 PRO A O 1
ATOM 4045 N N . ARG A 1 541 ? 20.689 -15.496 -10.697 1.00 88.81 541 ARG A N 1
ATOM 4046 C CA . ARG A 1 541 ? 19.750 -14.376 -10.519 1.00 88.81 541 ARG A CA 1
ATOM 4047 C C . ARG A 1 541 ? 19.691 -13.515 -11.796 1.00 88.81 541 ARG A C 1
ATOM 4049 O O . ARG A 1 541 ? 20.732 -13.000 -12.213 1.00 88.81 541 ARG A O 1
ATOM 4056 N N . PRO A 1 542 ? 18.508 -13.300 -12.405 1.00 87.44 542 PRO A N 1
ATOM 4057 C CA . PRO A 1 542 ? 18.344 -12.363 -13.515 1.00 87.44 542 PRO A CA 1
ATOM 4058 C C . PRO A 1 542 ? 18.760 -10.930 -13.135 1.00 87.44 542 PRO A C 1
ATOM 4060 O O . PRO A 1 542 ? 18.501 -10.506 -12.010 1.00 87.44 542 PRO A O 1
ATOM 4063 N N . PRO A 1 543 ? 19.314 -10.124 -14.062 1.00 85.88 543 PRO A N 1
ATOM 4064 C CA . PRO A 1 543 ? 19.718 -8.739 -13.779 1.00 85.88 543 PRO A CA 1
ATOM 4065 C C . PRO A 1 543 ? 18.537 -7.800 -13.474 1.00 85.88 543 PRO A C 1
ATOM 4067 O O . PRO A 1 543 ? 18.738 -6.665 -13.045 1.00 85.88 543 PRO A O 1
ATOM 4070 N N . THR A 1 544 ? 17.308 -8.255 -13.727 1.00 87.56 544 THR A N 1
ATOM 4071 C CA . THR A 1 544 ? 16.054 -7.569 -13.399 1.00 87.56 544 THR A CA 1
ATOM 4072 C C . THR A 1 544 ? 15.554 -7.873 -11.991 1.00 87.56 544 THR A C 1
ATOM 4074 O O . THR A 1 544 ? 14.762 -7.097 -11.465 1.00 87.56 544 THR A O 1
ATOM 4077 N N . ASP A 1 545 ? 16.011 -8.969 -11.381 1.00 90.81 545 ASP A N 1
ATOM 4078 C CA . ASP A 1 545 ? 15.555 -9.410 -10.067 1.00 90.81 545 ASP A CA 1
ATOM 4079 C C . ASP A 1 545 ? 16.455 -8.816 -8.967 1.00 90.81 545 ASP A C 1
ATOM 4081 O O . ASP A 1 545 ? 17.686 -8.815 -9.106 1.00 90.81 545 ASP A O 1
ATOM 4085 N N . PRO A 1 546 ? 15.882 -8.319 -7.859 1.00 91.75 546 PRO A N 1
ATOM 4086 C CA . PRO A 1 546 ? 16.656 -7.701 -6.792 1.00 91.75 546 PRO A CA 1
ATOM 4087 C C . PRO A 1 546 ? 17.419 -8.707 -5.915 1.00 91.75 546 PRO A C 1
ATOM 4089 O O . PRO A 1 546 ? 17.089 -9.889 -5.825 1.00 91.75 546 PRO A O 1
ATOM 4092 N N . GLU A 1 547 ? 18.412 -8.195 -5.191 1.00 91.50 547 GLU A N 1
ATOM 4093 C CA . GLU A 1 547 ? 18.974 -8.819 -3.993 1.00 91.50 547 GLU A CA 1
ATOM 4094 C C . GLU A 1 547 ? 18.054 -8.515 -2.790 1.00 91.50 547 GLU A C 1
ATOM 4096 O O . GLU A 1 547 ? 17.817 -7.350 -2.443 1.00 91.50 547 GLU A O 1
ATOM 4101 N N . PHE A 1 548 ? 17.542 -9.571 -2.152 1.00 92.31 548 PHE A N 1
ATOM 4102 C CA . PHE A 1 548 ? 16.731 -9.504 -0.932 1.00 92.31 548 PHE A CA 1
ATOM 4103 C C . PHE A 1 548 ? 17.581 -9.752 0.320 1.00 92.31 548 PHE A C 1
ATOM 4105 O O . PHE A 1 548 ? 18.542 -10.518 0.283 1.00 92.31 548 PHE A O 1
ATOM 4112 N N . SER A 1 549 ? 17.201 -9.139 1.444 1.00 92.12 549 SER A N 1
ATOM 4113 C CA . SER A 1 549 ? 17.683 -9.537 2.775 1.00 92.12 549 SER A CA 1
ATOM 4114 C C . SER A 1 549 ? 16.987 -10.821 3.258 1.00 92.12 549 SER A C 1
ATOM 4116 O O . SER A 1 549 ? 15.869 -11.121 2.832 1.00 92.12 549 SER A O 1
ATOM 4118 N N . ASP A 1 550 ? 17.576 -11.530 4.227 1.00 91.75 550 ASP A N 1
ATOM 4119 C CA . ASP A 1 550 ? 16.895 -12.638 4.927 1.00 91.75 550 ASP A CA 1
ATOM 4120 C C . ASP A 1 550 ? 15.581 -12.177 5.580 1.00 91.75 550 ASP A C 1
ATOM 4122 O O . ASP A 1 550 ? 14.597 -12.914 5.621 1.00 91.75 550 ASP A O 1
ATOM 4126 N N . SER A 1 551 ? 15.541 -10.923 6.042 1.00 94.12 551 SER A N 1
ATOM 4127 C CA . SER A 1 551 ? 14.333 -10.275 6.558 1.00 94.12 551 SER A CA 1
ATOM 4128 C C . SER A 1 551 ? 13.245 -10.140 5.485 1.00 94.12 551 SER A C 1
ATOM 4130 O O . SER A 1 551 ? 12.076 -10.422 5.751 1.00 94.12 551 SER A O 1
ATOM 4132 N N . GLN A 1 552 ? 13.606 -9.757 4.258 1.00 95.62 552 GLN A N 1
ATOM 4133 C CA . GLN A 1 552 ? 12.674 -9.646 3.133 1.00 95.62 552 GLN A CA 1
ATOM 4134 C C . GLN A 1 552 ? 12.208 -11.011 2.629 1.00 95.62 552 GLN A C 1
ATOM 4136 O O . GLN A 1 552 ? 11.026 -11.160 2.324 1.00 95.62 552 GLN A O 1
ATOM 4141 N N . LEU A 1 553 ? 13.088 -12.016 2.597 1.00 95.31 553 LEU A N 1
ATOM 4142 C CA . LEU A 1 553 ? 12.706 -13.396 2.281 1.00 95.31 553 LEU A CA 1
ATOM 4143 C C . LEU A 1 553 ? 11.740 -13.962 3.333 1.00 95.31 553 LEU A C 1
ATOM 4145 O O . LEU A 1 553 ? 10.719 -14.539 2.966 1.00 95.31 553 LEU A O 1
ATOM 4149 N N . PHE A 1 554 ? 11.990 -13.710 4.622 1.00 95.19 554 PHE A N 1
ATOM 4150 C CA . PHE A 1 554 ? 11.069 -14.049 5.711 1.00 95.19 554 PHE A CA 1
ATOM 4151 C C . PHE A 1 554 ? 9.702 -13.365 5.548 1.00 95.19 554 PHE A C 1
ATOM 4153 O O . PHE A 1 554 ? 8.667 -14.011 5.702 1.00 95.19 554 PHE A O 1
ATOM 4160 N N . GLN A 1 555 ? 9.665 -12.073 5.206 1.00 97.44 555 GLN A N 1
ATOM 4161 C CA . GLN A 1 555 ? 8.399 -11.369 4.970 1.00 97.44 555 GLN A CA 1
ATOM 4162 C C . GLN A 1 555 ? 7.656 -11.911 3.748 1.00 97.44 555 GLN A C 1
ATOM 4164 O O . GLN A 1 555 ? 6.442 -12.088 3.809 1.00 97.44 555 GLN A O 1
ATOM 4169 N N . LEU A 1 556 ? 8.364 -12.190 2.650 1.00 96.88 556 LEU A N 1
ATOM 4170 C CA . LEU A 1 556 ? 7.787 -12.817 1.461 1.00 96.88 556 LEU A CA 1
ATOM 4171 C C . LEU A 1 556 ? 7.174 -14.176 1.803 1.00 96.88 556 LEU A C 1
ATOM 4173 O O . LEU A 1 556 ? 6.044 -14.436 1.404 1.00 96.88 556 LEU A O 1
ATOM 4177 N N . GLU A 1 557 ? 7.885 -15.014 2.557 1.00 95.94 557 GLU A N 1
ATOM 4178 C CA . GLU A 1 557 ? 7.426 -16.336 2.993 1.00 95.94 557 GLU A CA 1
ATOM 4179 C C . GLU A 1 557 ? 6.112 -16.245 3.788 1.00 95.94 557 GLU A C 1
ATOM 4181 O O . GLU A 1 557 ? 5.130 -16.902 3.439 1.00 95.94 557 GLU A O 1
ATOM 4186 N N . HIS A 1 558 ? 6.051 -15.380 4.803 1.00 96.69 558 HIS A N 1
ATOM 4187 C CA . HIS A 1 558 ? 4.888 -15.301 5.690 1.00 96.69 558 HIS A CA 1
ATOM 4188 C C . HIS A 1 558 ? 3.709 -14.541 5.077 1.00 96.69 558 HIS A C 1
ATOM 4190 O O . HIS A 1 558 ? 2.569 -14.998 5.191 1.00 96.69 558 HIS A O 1
ATOM 4196 N N . LEU A 1 559 ? 3.941 -13.415 4.390 1.00 97.62 559 LEU A N 1
ATOM 4197 C CA . LEU A 1 559 ? 2.857 -12.643 3.769 1.00 97.62 559 LEU A CA 1
ATOM 4198 C C . LEU A 1 559 ? 2.191 -13.425 2.628 1.00 97.62 559 LEU A C 1
ATOM 4200 O O . LEU A 1 559 ? 0.974 -13.352 2.494 1.00 97.62 559 LEU A O 1
ATOM 4204 N N . ASN A 1 560 ? 2.942 -14.228 1.861 1.00 97.62 560 ASN A N 1
ATOM 4205 C CA . ASN A 1 560 ? 2.354 -15.147 0.877 1.00 97.62 560 ASN A CA 1
ATOM 4206 C C . ASN A 1 560 ? 1.607 -16.335 1.511 1.00 97.62 560 ASN A C 1
ATOM 4208 O O . ASN A 1 560 ? 0.803 -16.966 0.831 1.00 97.62 560 ASN A O 1
ATOM 4212 N N . ALA A 1 561 ? 1.842 -16.640 2.792 1.00 96.62 561 ALA A N 1
ATOM 4213 C CA . ALA A 1 561 ? 1.132 -17.692 3.518 1.00 96.62 561 ALA A CA 1
ATOM 4214 C C . ALA A 1 561 ? -0.232 -17.247 4.090 1.00 96.62 561 ALA A C 1
ATOM 4216 O O . ALA A 1 561 ? -0.934 -18.076 4.669 1.00 96.62 561 ALA A O 1
ATOM 4217 N N . ILE A 1 562 ? -0.630 -15.975 3.926 1.00 96.94 562 ILE A N 1
ATOM 4218 C CA . ILE A 1 562 ? -1.956 -15.472 4.329 1.00 96.94 562 ILE A CA 1
ATOM 4219 C C . ILE A 1 562 ? -3.038 -16.173 3.474 1.00 96.94 562 ILE A C 1
ATOM 4221 O O . ILE A 1 562 ? -3.085 -15.935 2.264 1.00 96.94 562 ILE A O 1
ATOM 4225 N N . PRO A 1 563 ? -3.926 -17.013 4.053 1.00 92.69 563 PRO A N 1
ATOM 4226 C CA . PRO A 1 563 ? -4.806 -17.904 3.279 1.00 92.69 563 PRO A CA 1
ATOM 4227 C C . PRO A 1 563 ? -5.759 -17.215 2.293 1.00 92.69 563 PRO A C 1
ATOM 4229 O O . PRO A 1 563 ? -6.127 -17.796 1.274 1.00 92.69 563 PRO A O 1
ATOM 4232 N N . GLN A 1 564 ? -6.176 -15.989 2.605 1.00 95.81 564 GLN A N 1
ATOM 4233 C CA . GLN A 1 564 ? -7.109 -15.178 1.821 1.00 95.81 564 GLN A CA 1
ATOM 4234 C C . GLN A 1 564 ? -6.424 -14.151 0.898 1.00 95.81 564 GLN A C 1
ATOM 4236 O O . GLN A 1 564 ? -7.116 -13.307 0.322 1.00 95.81 564 GLN A O 1
ATOM 4241 N N . LEU A 1 565 ? -5.090 -14.197 0.757 1.00 98.12 565 LEU A N 1
ATOM 4242 C CA . LEU A 1 565 ? -4.336 -13.282 -0.104 1.00 98.12 565 LEU A CA 1
ATOM 4243 C C . LEU A 1 565 ? -4.705 -13.463 -1.583 1.00 98.12 565 LEU A C 1
ATOM 4245 O O . LEU A 1 565 ? -4.639 -14.560 -2.138 1.00 98.12 565 LEU A O 1
ATOM 4249 N N . ARG A 1 566 ? -5.014 -12.353 -2.254 1.00 98.12 566 ARG A N 1
ATOM 4250 C CA . ARG A 1 566 ? -5.300 -12.281 -3.690 1.00 98.12 566 ARG A CA 1
ATOM 4251 C C . ARG A 1 566 ? -4.399 -11.246 -4.346 1.00 98.12 566 ARG A C 1
ATOM 4253 O O . ARG A 1 566 ? -4.326 -10.103 -3.900 1.00 98.12 566 ARG A O 1
ATOM 4260 N N . LYS A 1 567 ? -3.723 -11.645 -5.424 1.00 98.06 567 LYS A N 1
ATOM 4261 C CA . LYS A 1 567 ? -2.802 -10.790 -6.181 1.00 98.06 567 LYS A CA 1
ATOM 4262 C C . LYS A 1 567 ? -3.445 -10.347 -7.490 1.00 98.06 567 LYS A C 1
ATOM 4264 O O . LYS A 1 567 ? -3.817 -11.179 -8.314 1.00 98.06 567 LYS A O 1
ATOM 4269 N N . HIS A 1 568 ? -3.535 -9.040 -7.698 1.00 98.38 568 HIS A N 1
ATOM 4270 C CA . HIS A 1 568 ? -4.087 -8.416 -8.897 1.00 98.38 568 HIS A CA 1
ATOM 4271 C C . HIS A 1 568 ? -2.959 -7.684 -9.620 1.00 98.38 568 HIS A C 1
ATOM 4273 O O . HIS A 1 568 ? -2.501 -6.623 -9.192 1.00 98.38 568 HIS A O 1
ATOM 4279 N N . LEU A 1 569 ? -2.457 -8.281 -10.699 1.00 98.50 569 LEU A N 1
ATOM 4280 C CA . LEU A 1 569 ? -1.336 -7.723 -11.450 1.00 98.50 569 LEU A CA 1
ATOM 4281 C C . LEU A 1 569 ? -1.875 -6.772 -12.522 1.00 98.50 569 LEU A C 1
ATOM 4283 O O . LEU A 1 569 ? -2.642 -7.178 -13.391 1.00 98.50 569 LEU A O 1
ATOM 4287 N N . VAL A 1 570 ? -1.497 -5.501 -12.447 1.00 98.31 570 VAL A N 1
ATOM 4288 C CA . VAL A 1 570 ? -1.997 -4.423 -13.307 1.00 98.31 570 VAL A CA 1
ATOM 4289 C C . VAL A 1 570 ? -0.959 -4.095 -14.375 1.00 98.31 570 VAL A C 1
ATOM 4291 O O . VAL A 1 570 ? 0.212 -3.863 -14.064 1.00 98.31 570 VAL A O 1
ATOM 4294 N N . HIS A 1 571 ? -1.363 -4.049 -15.641 1.00 96.50 571 HIS A N 1
ATOM 4295 C CA . HIS A 1 571 ? -0.467 -3.773 -16.761 1.00 96.50 571 HIS A CA 1
ATOM 4296 C C . HIS A 1 571 ? -0.903 -2.534 -17.547 1.00 96.50 571 HIS A C 1
ATOM 4298 O O . HIS A 1 571 ? -1.896 -2.523 -18.271 1.00 96.50 571 HIS A O 1
ATOM 4304 N N . LEU A 1 572 ? -0.121 -1.466 -17.376 1.00 94.19 572 LEU A N 1
ATOM 4305 C CA . LEU A 1 572 ? -0.337 -0.140 -17.954 1.00 94.19 572 LEU A CA 1
ATOM 4306 C C . LEU A 1 572 ? 0.914 0.278 -18.755 1.00 94.19 572 LEU A C 1
ATOM 4308 O O . LEU A 1 572 ? 1.666 1.154 -18.318 1.00 94.19 572 LEU A O 1
ATOM 4312 N N . PRO A 1 573 ? 1.202 -0.374 -19.897 1.00 89.50 573 PRO A N 1
ATOM 4313 C CA . PRO A 1 573 ? 2.488 -0.236 -20.581 1.00 89.50 573 PRO A CA 1
ATOM 4314 C C . PRO A 1 573 ? 2.666 1.132 -21.253 1.00 89.50 573 PRO A C 1
ATOM 4316 O O . PRO A 1 573 ? 3.790 1.617 -21.372 1.00 89.50 573 PRO A O 1
ATOM 4319 N N . ASP A 1 574 ? 1.567 1.774 -21.658 1.00 87.19 574 ASP A N 1
ATOM 4320 C CA . ASP A 1 574 ? 1.515 3.122 -22.240 1.00 87.19 574 ASP A CA 1
ATOM 4321 C C . ASP A 1 574 ? 1.526 4.246 -21.189 1.00 87.19 574 ASP A C 1
ATOM 4323 O O . ASP A 1 574 ? 1.583 5.431 -21.526 1.00 87.19 574 ASP A O 1
ATOM 4327 N N . VAL A 1 575 ? 1.492 3.890 -19.905 1.00 88.44 575 VAL A N 1
ATOM 4328 C CA . VAL A 1 575 ? 1.585 4.835 -18.796 1.00 88.44 575 VAL A CA 1
ATOM 4329 C C . VAL A 1 575 ? 3.026 4.895 -18.310 1.00 88.44 575 VAL A C 1
ATOM 4331 O O . VAL A 1 575 ? 3.548 3.942 -17.740 1.00 88.44 575 VAL A O 1
ATOM 4334 N N . TYR A 1 576 ? 3.672 6.046 -18.491 1.00 82.00 576 TYR A N 1
ATOM 4335 C CA . TYR A 1 576 ? 5.098 6.219 -18.188 1.00 82.00 576 TYR A CA 1
ATOM 4336 C C . TYR A 1 576 ? 5.410 6.238 -16.671 1.00 82.00 576 TYR A C 1
ATOM 4338 O O . TYR A 1 576 ? 6.531 5.923 -16.267 1.00 82.00 576 TYR A O 1
ATOM 4346 N N . TRP A 1 577 ? 4.419 6.579 -15.834 1.00 85.69 577 TRP A N 1
ATOM 4347 C CA . TRP A 1 577 ? 4.470 6.527 -14.364 1.00 85.69 577 TRP A CA 1
ATOM 4348 C C . TRP A 1 577 ? 3.219 5.819 -13.813 1.00 85.69 577 TRP A C 1
ATOM 4350 O O . TRP A 1 577 ? 2.265 6.471 -13.383 1.00 85.69 577 TRP A O 1
ATOM 4360 N N . SER A 1 578 ? 3.193 4.486 -13.830 1.00 93.50 578 SER A N 1
ATOM 4361 C CA . S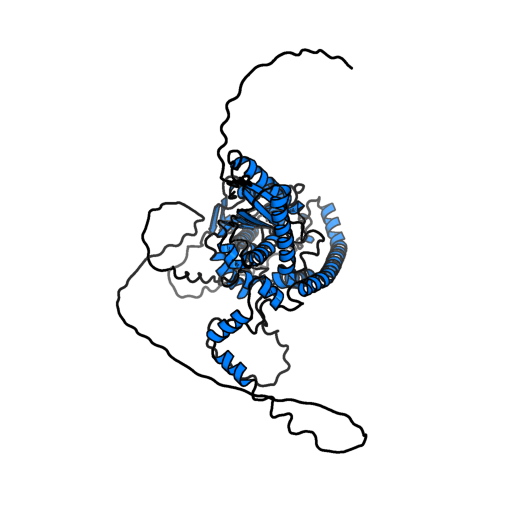ER A 1 578 ? 1.992 3.714 -13.454 1.00 93.50 578 SER A CA 1
ATOM 4362 C C . SER A 1 578 ? 1.633 3.807 -11.962 1.00 93.50 578 SER A C 1
ATOM 4364 O O . SER A 1 578 ? 0.472 3.611 -11.606 1.00 93.50 578 SER A O 1
ATOM 4366 N N . HIS A 1 579 ? 2.581 4.212 -11.105 1.00 95.12 579 HIS A N 1
ATOM 4367 C CA . HIS A 1 579 ? 2.392 4.348 -9.654 1.00 95.12 579 HIS A CA 1
ATOM 4368 C C . HIS A 1 579 ? 1.154 5.170 -9.272 1.00 95.12 579 HIS A C 1
ATOM 4370 O O . HIS A 1 579 ? 0.295 4.693 -8.547 1.00 95.12 579 HIS A O 1
ATOM 4376 N N . GLY A 1 580 ? 1.023 6.395 -9.799 1.00 93.94 580 GLY A N 1
ATOM 4377 C CA . GLY A 1 580 ? -0.166 7.226 -9.567 1.00 93.94 580 GLY A CA 1
ATOM 4378 C C . GLY A 1 580 ? -1.362 6.826 -10.432 1.00 93.94 580 GLY A C 1
ATOM 4379 O O . GLY A 1 580 ? -2.508 7.075 -10.066 1.00 93.94 580 GLY A O 1
ATOM 4380 N N . ALA A 1 581 ? -1.115 6.189 -11.574 1.00 96.25 581 ALA A N 1
ATOM 4381 C CA . ALA A 1 581 ? -2.182 5.798 -12.477 1.00 96.25 581 ALA A CA 1
ATOM 4382 C C . ALA A 1 581 ? -3.065 4.701 -11.889 1.00 96.25 581 ALA A C 1
ATOM 4384 O O . ALA A 1 581 ? -4.272 4.811 -12.034 1.00 96.25 581 ALA A O 1
ATOM 4385 N N . ILE A 1 582 ? -2.507 3.712 -11.180 1.00 97.56 582 ILE A N 1
ATOM 4386 C CA . ILE A 1 582 ? -3.244 2.541 -10.661 1.00 97.56 582 ILE A CA 1
ATOM 4387 C C . ILE A 1 582 ? -4.472 2.891 -9.792 1.00 97.56 582 ILE A C 1
ATOM 4389 O O . ILE A 1 582 ? -5.430 2.130 -9.782 1.00 97.56 582 ILE A O 1
ATOM 4393 N N . VAL A 1 583 ? -4.475 4.055 -9.124 1.00 97.38 583 VAL A N 1
ATOM 4394 C CA . VAL A 1 583 ? -5.601 4.573 -8.309 1.00 97.38 583 VAL A CA 1
ATOM 4395 C C . VAL A 1 583 ? -6.329 5.773 -8.937 1.00 97.38 583 VAL A C 1
ATOM 4397 O O . VAL A 1 583 ? -7.079 6.471 -8.259 1.00 97.38 583 VAL A O 1
ATOM 4400 N N . ARG A 1 584 ? -6.071 6.073 -10.217 1.00 96.06 584 ARG A N 1
ATOM 4401 C CA . ARG A 1 584 ? -6.523 7.289 -10.921 1.00 96.06 584 ARG A CA 1
ATOM 4402 C C . ARG A 1 584 ? -6.192 8.591 -10.152 1.00 96.06 584 ARG A C 1
ATOM 4404 O O . ARG A 1 584 ? -7.022 9.490 -10.053 1.00 96.06 584 ARG A O 1
ATOM 4411 N N . ARG A 1 585 ? -4.966 8.712 -9.617 1.00 93.88 585 ARG A N 1
ATOM 4412 C CA . ARG A 1 585 ? -4.550 9.736 -8.623 1.00 93.88 585 ARG A CA 1
ATOM 4413 C C . ARG A 1 585 ? -4.818 11.201 -9.000 1.00 93.88 585 ARG A C 1
ATOM 4415 O O . ARG A 1 585 ? -4.917 12.053 -8.125 1.00 93.88 585 ARG A O 1
ATOM 4422 N N . ASP A 1 586 ? -4.844 11.512 -10.291 1.00 90.44 586 ASP A N 1
ATOM 4423 C CA . ASP A 1 586 ? -5.101 12.860 -10.811 1.00 90.44 586 ASP A CA 1
ATOM 4424 C C . ASP A 1 586 ? -5.977 12.743 -12.059 1.00 90.44 586 ASP A C 1
ATOM 4426 O O . ASP A 1 586 ? -5.558 12.132 -13.044 1.00 90.44 586 ASP A O 1
ATOM 4430 N N . ALA A 1 587 ? -7.179 13.318 -12.005 1.00 88.50 587 ALA A N 1
ATOM 4431 C CA . ALA A 1 587 ? -8.158 13.278 -13.087 1.00 88.50 587 ALA A CA 1
ATOM 4432 C C . ALA A 1 587 ? -7.760 14.123 -14.313 1.00 88.50 587 ALA A C 1
ATOM 4434 O O . ALA A 1 587 ? -8.280 13.884 -15.399 1.00 88.50 587 ALA A O 1
ATOM 4435 N N . ASN A 1 588 ? -6.830 15.073 -14.167 1.00 88.56 588 ASN A N 1
ATOM 4436 C CA . ASN A 1 588 ? -6.339 15.911 -15.269 1.00 88.56 588 ASN A CA 1
ATOM 4437 C C . ASN A 1 588 ? -5.285 15.189 -16.124 1.00 88.56 588 ASN A C 1
ATOM 4439 O O . ASN A 1 588 ? -4.999 15.590 -17.254 1.00 88.56 588 ASN A O 1
ATOM 4443 N N . PHE A 1 589 ? -4.684 14.121 -15.595 1.00 86.06 589 PHE A N 1
ATOM 4444 C CA . PHE A 1 589 ? -3.701 13.316 -16.308 1.00 86.06 589 PHE A CA 1
ATOM 4445 C C . PHE A 1 589 ? -4.403 12.214 -17.096 1.00 86.06 589 PHE A C 1
ATOM 4447 O O . PHE A 1 589 ? -4.755 11.176 -16.547 1.00 86.06 589 PHE A O 1
ATOM 4454 N N . LYS A 1 590 ? -4.524 12.394 -18.417 1.00 87.50 590 LYS A N 1
ATOM 4455 C CA . LYS A 1 590 ? -5.144 11.403 -19.315 1.00 87.50 590 LYS A CA 1
ATOM 4456 C C . LYS A 1 590 ? -4.576 9.981 -19.159 1.00 87.50 590 LYS A C 1
ATOM 4458 O O . LYS A 1 590 ? -5.310 9.005 -19.224 1.00 87.50 590 LYS A O 1
ATOM 4463 N N . GLN A 1 591 ? -3.275 9.848 -18.885 1.00 86.31 591 GLN A N 1
ATOM 4464 C CA . GLN A 1 591 ? -2.636 8.545 -18.635 1.00 86.31 591 GLN A CA 1
ATOM 4465 C C . GLN A 1 591 ? -3.195 7.804 -17.402 1.00 86.31 591 GLN A C 1
ATOM 4467 O O . GLN A 1 591 ? -3.045 6.592 -17.298 1.00 86.31 591 GLN A O 1
ATOM 4472 N N . HIS A 1 592 ? -3.857 8.499 -16.475 1.00 92.50 592 HIS A N 1
ATOM 4473 C CA . HIS A 1 592 ? -4.512 7.890 -15.320 1.00 92.50 592 HIS A CA 1
ATOM 4474 C C . HIS A 1 592 ? -5.913 7.337 -15.635 1.00 92.50 592 HIS A C 1
ATOM 4476 O O . HIS A 1 592 ? -6.428 6.561 -14.835 1.00 92.50 592 HIS A O 1
ATOM 4482 N N . GLU A 1 593 ? -6.529 7.671 -16.780 1.00 91.00 593 GLU A N 1
ATOM 4483 C CA . GLU A 1 593 ? -7.880 7.204 -17.148 1.00 91.00 593 GLU A CA 1
ATOM 4484 C C . GLU A 1 593 ? -7.987 5.674 -17.147 1.00 91.00 593 GLU A C 1
ATOM 4486 O O . GLU A 1 593 ? -8.968 5.131 -16.652 1.00 91.00 593 GLU A O 1
ATOM 4491 N N . LYS A 1 594 ? -6.952 4.957 -17.606 1.00 90.44 594 LYS A N 1
ATOM 4492 C CA . LYS A 1 594 ? -6.926 3.483 -17.574 1.00 90.44 594 LYS A CA 1
ATOM 4493 C C . LYS A 1 594 ? -6.951 2.898 -16.161 1.00 90.44 594 LYS A C 1
ATOM 4495 O O . LYS A 1 594 ? -7.449 1.794 -15.966 1.00 90.44 594 LYS A O 1
ATOM 4500 N N . GLY A 1 595 ? -6.448 3.636 -15.176 1.00 95.12 595 GLY A N 1
ATOM 4501 C CA . GLY A 1 595 ? -6.539 3.261 -13.769 1.00 95.12 595 GLY A CA 1
ATOM 4502 C C . GLY A 1 595 ? -7.947 3.347 -13.196 1.00 95.12 595 GLY A C 1
ATOM 4503 O O . GLY A 1 595 ? -8.234 2.671 -12.214 1.00 95.12 595 GLY A O 1
ATOM 4504 N N . ALA A 1 596 ? -8.845 4.108 -13.833 1.00 95.81 596 ALA A N 1
ATOM 4505 C CA . ALA A 1 596 ? -10.253 4.112 -13.456 1.00 95.81 596 ALA A CA 1
ATOM 4506 C C . ALA A 1 596 ? -10.829 2.691 -13.520 1.00 95.81 596 ALA A C 1
ATOM 4508 O O . ALA A 1 596 ? -11.421 2.239 -12.553 1.00 95.81 596 ALA A O 1
ATOM 4509 N N . LEU A 1 597 ? -10.524 1.947 -14.591 1.00 96.12 597 LEU A N 1
ATOM 4510 C CA . LEU A 1 597 ? -10.963 0.562 -14.783 1.00 96.12 597 LEU A CA 1
ATOM 4511 C C . LEU A 1 597 ? -10.451 -0.383 -13.683 1.00 96.12 597 LEU A C 1
ATOM 4513 O O . LEU A 1 597 ? -11.175 -1.285 -13.277 1.00 96.12 597 LEU A O 1
ATOM 4517 N N . VAL A 1 598 ? -9.232 -0.170 -13.170 1.00 97.75 598 VAL A N 1
ATOM 4518 C CA . VAL A 1 598 ? -8.682 -0.951 -12.042 1.00 97.75 598 VAL A CA 1
ATOM 4519 C C . VAL A 1 598 ? -9.509 -0.706 -10.782 1.00 97.75 598 VAL A C 1
ATOM 4521 O O . VAL A 1 598 ? -9.952 -1.650 -10.134 1.00 97.75 598 VAL A O 1
ATOM 4524 N N . VAL A 1 599 ? -9.735 0.570 -10.463 1.00 98.31 599 VAL A N 1
ATOM 4525 C CA . VAL A 1 599 ? -10.475 1.001 -9.274 1.00 98.31 599 VAL A CA 1
ATOM 4526 C C . VAL A 1 599 ? -11.950 0.604 -9.349 1.00 98.31 599 VAL A C 1
ATOM 4528 O O . VAL A 1 599 ? -12.485 0.096 -8.372 1.00 98.31 599 VAL A O 1
ATOM 4531 N N . ASP A 1 600 ? -12.590 0.772 -10.506 1.00 97.62 600 ASP A N 1
ATOM 4532 C CA . ASP A 1 600 ? -13.990 0.403 -10.722 1.00 97.62 600 ASP A CA 1
ATOM 4533 C C . ASP A 1 600 ? -14.194 -1.122 -10.658 1.00 97.62 600 ASP A C 1
ATOM 4535 O O . ASP A 1 600 ? -15.205 -1.573 -10.121 1.00 97.62 600 ASP A O 1
ATOM 4539 N N . THR A 1 601 ? -13.210 -1.918 -11.104 1.00 97.56 601 THR A N 1
ATOM 4540 C CA . THR A 1 601 ? -13.221 -3.381 -10.915 1.00 97.56 601 THR A CA 1
ATOM 4541 C C . THR A 1 601 ? -13.083 -3.742 -9.436 1.00 97.56 601 THR A C 1
ATOM 4543 O O . THR A 1 601 ? -13.914 -4.484 -8.915 1.00 97.56 601 THR A O 1
ATOM 4546 N N . TRP A 1 602 ? -12.095 -3.172 -8.733 1.00 98.00 602 TRP A N 1
ATOM 4547 C CA . TRP A 1 602 ? -11.915 -3.383 -7.291 1.00 98.00 602 TRP A CA 1
ATOM 4548 C C . TRP A 1 602 ? -13.185 -3.053 -6.496 1.00 98.00 602 TRP A C 1
ATOM 4550 O O . TRP A 1 602 ? -13.632 -3.868 -5.694 1.00 98.00 602 TRP A O 1
ATOM 4560 N N . ALA A 1 603 ? -13.787 -1.891 -6.750 1.00 97.81 603 ALA A N 1
ATOM 4561 C CA . ALA A 1 603 ? -14.991 -1.447 -6.061 1.00 97.81 603 ALA A CA 1
ATOM 4562 C C . ALA A 1 603 ? -16.197 -2.363 -6.344 1.00 97.81 603 ALA A C 1
ATOM 4564 O 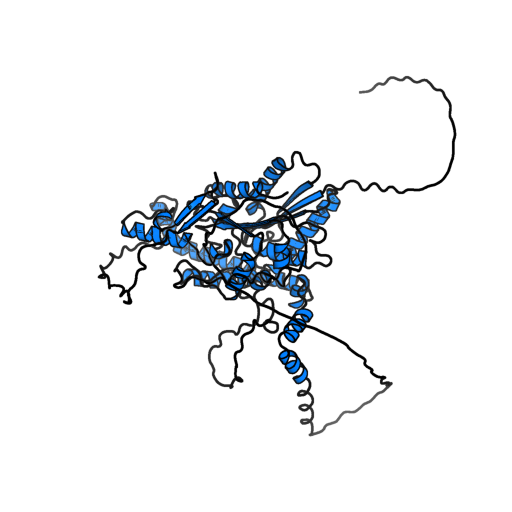O . ALA A 1 603 ? -17.038 -2.539 -5.469 1.00 97.81 603 ALA A O 1
ATOM 4565 N N . SER A 1 604 ? -16.278 -2.973 -7.534 1.00 95.94 604 SER A N 1
ATOM 4566 C CA . SER A 1 604 ? -17.325 -3.957 -7.856 1.00 95.94 604 SER A CA 1
ATOM 4567 C C . SER A 1 604 ? -17.125 -5.314 -7.164 1.00 95.94 604 SER A C 1
ATOM 4569 O O . SER A 1 604 ? -18.101 -6.008 -6.891 1.00 95.94 604 SER A O 1
ATOM 4571 N N . GLU A 1 605 ? -15.875 -5.675 -6.847 1.00 95.31 605 GLU A N 1
ATOM 4572 C CA . GLU A 1 605 ? -15.504 -6.887 -6.103 1.00 95.31 605 GLU A CA 1
ATOM 4573 C C . GLU A 1 605 ? -15.521 -6.707 -4.568 1.00 95.31 605 GLU A C 1
ATOM 4575 O O . GLU A 1 605 ? -15.297 -7.679 -3.832 1.00 95.31 605 GLU A O 1
ATOM 4580 N N . PHE A 1 606 ? -15.733 -5.482 -4.081 1.00 96.62 606 PHE A N 1
ATOM 4581 C CA . PHE A 1 606 ? -15.732 -5.143 -2.659 1.00 96.62 606 PHE A CA 1
ATOM 4582 C C . PHE A 1 606 ? -16.880 -5.846 -1.925 1.00 96.62 606 PHE A C 1
ATOM 4584 O O . PHE A 1 606 ? -18.003 -5.902 -2.420 1.00 96.62 606 PHE A O 1
ATOM 4591 N N . GLN A 1 607 ? -16.612 -6.391 -0.737 1.00 94.31 607 GLN A N 1
ATOM 4592 C CA . GLN A 1 607 ? -17.656 -6.994 0.097 1.00 94.31 607 GLN A CA 1
ATOM 4593 C C . GLN A 1 607 ? -18.240 -5.950 1.049 1.00 94.31 607 GLN A C 1
ATOM 4595 O O . GLN A 1 607 ? -17.493 -5.347 1.817 1.00 94.31 607 GLN A O 1
ATOM 4600 N N . PHE A 1 608 ? -19.557 -5.745 0.992 1.00 88.88 608 PHE A N 1
ATOM 4601 C CA . PHE A 1 608 ? -20.292 -4.761 1.794 1.00 88.88 608 PHE A CA 1
ATOM 4602 C C . PHE A 1 608 ? -20.836 -5.355 3.103 1.00 88.88 608 PHE A C 1
ATOM 4604 O O . PHE A 1 608 ? -21.150 -6.563 3.166 1.00 88.88 608 PHE A O 1
#

Secondary structure (DSSP, 8-state):
--------------------------------PPEEEEEEEE--TT--GGGGHHHHHHHHHHHHHHSTT--SEEEEEEE--TTTSSTTGGGS-HHHHHHHHHHHHHHHHHHHHHHS--EEEEEEEEEETHHHHHHHHHHHHHHTSSS-GGGTSEEEEEEEES--TT---B-SSHHHHHHHHHHHHHTHHHHHHHTT---SEEGGG--------------------PPPP--EE-HHHHTT-TTSHHHHHHTTSSEEEEEEESS--SSS-HHHHTT-S--HHHHHHHHHHHHHHHHT----SSPPSGGGTEEEEE-TTSSBEEEEEE-------------------------------GGG-GGGSSS-HHHHHHHHHHHHHHHHHHHHHHHHHHHHHHHHHHHHHHHHHHHTGGGSHHHHHHHTT--HHHHHHHHHHH-THHHHHHHTTTSSSSSSSSS------------------------------------------------------------------PPPPPPP------SSPPTTSPBPPHHHHHHHHHHHT-TTEEEEEE--TT-TTHHHHTTT--TT-GGGHHHHHHHHHHHHH---

InterPro domains:
  IPR007751 Domain of unknown function DUF676, lipase-like [PF05057] (34-272)
  IPR029058 Alpha/Beta hydrolase fold [G3DSA:3.40.50.1820] (39-201)
  IPR029058 Alpha/Beta hydrolase fold [SSF53474] (37-273)
  IPR044294 Lipase-like [PTHR12482] (23-588)

Sequence (608 aa):
MRSASIASISDDDDASLNAAAATTTNGTSAANASTVHLCVILHGLWGSPAHVAYLKDSLLRQAELQLADSADTKLAVFVSAANSTSSGHLYDGFDVCAERVVEEIDAEVERIASEEGGTVEKFSIVGYSLGGVVARYALGILDSRSPSFFSAIEPVNFTTFASPAIGMPRYDGFWPSWFRYLGSRLLSRTGQQLYERDSFLSGEFKVSKGGSGTGSPPTRGGAGIKSPVETGEPLLKIMADPRFSFYRALCKFVRVDIYANTTNDRSVPFCTAALEVHDPFALARLKAIEAAEAAGEPITEVMDLSRGGLEVSFRDGTPILASYSTTSDEGEETSDSSAVVVSNASSRKRPLRFSLPPPLRPSTYPVSRPKALVVISLLPVIWPVAISFLATRSLVHAKQSEWRIKSAQTKIGGGTTDGWLARVGIKLEELVERAAVDNPEYVAALDGGSAEEEEEEAQNVNNEEGSGENKAEEGGVREEPISRANGAVCSSIEERAQAAATPSSRSSSSTLAATDSRPRTKAGTPPSTPNPVQIRPRDPRPPTDPEFSDSQLFQLEHLNAIPQLRKHLVHLPDVYWSHGAIVRRDANFKQHEKGALVVDTWASEFQF

pLDDT: mean 71.91, std 26.71, range [24.08, 98.88]